Protein AF-A0A8T3XBT3-F1 (afdb_monomer)

Solvent-accessible surface area (backbone atoms only — not comparable to full-atom values): 21793 Å² total; per-residue (Å²): 131,64,68,69,57,56,53,52,54,54,73,73,45,73,65,97,62,32,59,63,57,44,46,47,37,35,30,72,72,62,61,76,39,49,68,63,56,52,51,59,48,23,76,77,34,76,78,43,46,78,41,45,70,58,52,51,51,48,47,57,50,47,65,54,54,70,72,50,64,90,92,35,74,66,41,66,80,66,38,62,69,60,48,48,52,52,49,56,49,51,41,57,50,35,51,54,50,35,53,54,28,54,78,69,77,44,53,72,69,50,48,51,52,36,52,51,47,51,50,52,52,54,55,46,53,67,58,53,80,75,67,85,83,85,91,71,75,72,75,70,61,78,79,71,78,92,84,88,63,65,68,62,52,52,52,51,49,46,67,77,39,42,69,59,30,52,58,42,51,78,71,57,82,75,82,58,92,85,61,63,65,60,67,69,58,47,52,46,54,53,52,30,51,51,27,47,34,73,54,40,16,63,62,21,45,41,47,48,47,52,41,53,37,51,51,46,42,48,53,43,23,76,74,68,76,44,58,55,48,74,74,70,72,35,98,76,72,45,59,68,55,44,48,52,51,32,48,80,68,64,76,37,54,72,71,55,46,51,52,52,49,45,43,46,64,73,41,28,50,36,57,71,68,64,36,55,62,76,73,42,68,90,47,68,45,77,43,73,89,78,90,78,59,93,91,62,59,68,66,60,52,52,52,52,51,52,51,28,44,74,73,61,79,40,72,76,44,78,38,54,41,83,82,39,58,75,56,34,54,49,46,39,56,74,49,49,25,59,65,44,33,59,62,50,47,52,54,52,47,54,51,48,55,53,48,35,61,74,74,46,47,63,69,79,56,61,56,52,58,60,56,69,72,70,123

Nearest PDB structures (foldseek):
  2hsb-assembly1_A  TM=6.266E-01  e=1.562E+00  Archaeoglobus fulgidus

Sequence (375 aa):
MDKGIQLALMKATVSELTSMRLGYFLTDVSKIMTSKELLDFGETHEVIKTYQEELKITQEMFELLIKIPDDVQKLIETDAEIQFKLLEIQIKRSELLLKRAKEKGFGTEIEQSYQNDINKLQEFRSTFYSKINITKEFEELKNIHDFPSSLEAISQYFEKNKEEFARRFQKLPNLPSDIHLELRISSLYGQIKALCWLGLGSSAIVLMGVLLEATLKEIIFFKEGKEFIDLVREENADFGQAIKYCREKDYITEKEGVMLGQFRDDIRNKYQHHNVNAIAKNYAIGGVKIDMKEGESPIKKMEEALAGLKSGEIKYEMYDQSELRSFADVLKVEVIDKRRAIPLFLQVHEFLIKKAKQFFASPSKQQEDSASGSI

Structure (mmCIF, N/CA/C/O backbone):
data_AF-A0A8T3XBT3-F1
#
_entry.id   AF-A0A8T3XBT3-F1
#
loop_
_atom_site.group_PDB
_atom_site.id
_atom_site.type_symbol
_atom_site.label_atom_id
_atom_site.label_alt_id
_atom_site.label_comp_id
_atom_site.label_asym_id
_atom_site.label_entity_id
_atom_site.label_seq_id
_atom_site.pdbx_PDB_ins_code
_atom_site.Cartn_x
_atom_site.Cartn_y
_atom_site.Cartn_z
_atom_site.occupancy
_atom_site.B_iso_or_equiv
_atom_site.auth_seq_id
_atom_site.auth_comp_id
_atom_site.auth_asym_id
_atom_site.auth_atom_id
_atom_site.pdbx_PDB_model_num
ATOM 1 N N . MET A 1 1 ? -4.835 28.649 -13.278 1.00 42.28 1 MET A N 1
ATOM 2 C CA . MET A 1 1 ? -5.343 27.439 -12.596 1.00 42.28 1 MET A CA 1
ATOM 3 C C . MET A 1 1 ? -6.837 27.644 -12.385 1.00 42.28 1 MET A C 1
ATOM 5 O O . MET A 1 1 ? -7.208 28.726 -11.948 1.00 42.28 1 MET A O 1
ATOM 9 N N . ASP A 1 2 ? -7.682 26.697 -12.794 1.00 35.22 2 ASP A N 1
ATOM 10 C CA . ASP A 1 2 ? -9.142 26.826 -12.679 1.00 35.22 2 ASP A CA 1
ATOM 11 C C . ASP A 1 2 ? -9.553 26.825 -11.195 1.00 35.22 2 ASP A C 1
ATOM 13 O O . ASP A 1 2 ? -9.214 25.899 -10.449 1.00 35.22 2 ASP A O 1
ATOM 17 N N . LYS A 1 3 ? -10.260 27.876 -10.761 1.00 30.48 3 LYS A N 1
ATOM 18 C CA . LYS A 1 3 ? -10.723 28.057 -9.375 1.00 30.48 3 LYS A CA 1
ATOM 19 C C . LYS A 1 3 ? -11.609 26.894 -8.908 1.00 30.48 3 LYS A C 1
ATOM 21 O O . LYS A 1 3 ? -11.644 26.607 -7.714 1.00 30.48 3 LYS A O 1
ATOM 26 N N . GLY A 1 4 ? -12.259 26.174 -9.827 1.00 28.70 4 GLY A N 1
ATOM 27 C CA . GLY A 1 4 ? -13.035 24.972 -9.508 1.00 28.70 4 GLY A CA 1
ATOM 28 C C . GLY A 1 4 ? -12.182 23.796 -9.013 1.00 28.70 4 GLY A C 1
ATOM 29 O O . GLY A 1 4 ? -12.601 23.065 -8.117 1.00 28.70 4 GLY A O 1
ATOM 30 N N . ILE A 1 5 ? -10.957 23.649 -9.527 1.00 30.25 5 ILE A N 1
ATOM 31 C CA . ILE A 1 5 ? -10.028 22.570 -9.147 1.00 30.25 5 ILE A CA 1
ATOM 32 C C . ILE A 1 5 ? -9.401 22.854 -7.777 1.00 30.25 5 ILE A C 1
ATOM 34 O O . ILE A 1 5 ? -9.278 21.943 -6.959 1.00 30.25 5 ILE A O 1
ATOM 38 N N . GLN A 1 6 ? -9.083 24.120 -7.486 1.00 32.81 6 GLN A N 1
ATOM 39 C CA . GLN A 1 6 ? -8.630 24.550 -6.157 1.00 32.81 6 GLN A CA 1
ATOM 40 C C . GLN A 1 6 ? -9.713 24.321 -5.093 1.00 32.81 6 GLN A C 1
ATOM 42 O O . GLN A 1 6 ? -9.431 23.784 -4.025 1.00 32.81 6 GLN A O 1
ATOM 47 N N . LEU A 1 7 ? -10.972 24.631 -5.413 1.00 32.44 7 LEU A N 1
ATOM 48 C CA . LEU A 1 7 ? -12.103 24.442 -4.504 1.00 32.44 7 LEU A CA 1
ATOM 49 C C . LEU A 1 7 ? -12.420 22.955 -4.247 1.00 32.44 7 LEU A C 1
ATOM 51 O O . LEU A 1 7 ? -12.787 22.586 -3.131 1.00 32.44 7 LEU A O 1
ATOM 55 N N . ALA A 1 8 ? -12.252 22.091 -5.254 1.00 31.47 8 ALA A N 1
ATOM 56 C CA . ALA A 1 8 ? -12.422 20.642 -5.119 1.00 31.47 8 ALA A CA 1
ATOM 57 C C . ALA A 1 8 ? -11.284 19.988 -4.312 1.00 31.47 8 ALA A C 1
ATOM 59 O O . ALA A 1 8 ? -11.547 19.116 -3.483 1.00 31.47 8 ALA A O 1
ATOM 60 N N . LEU A 1 9 ? -10.041 20.454 -4.495 1.00 31.75 9 LEU A N 1
ATOM 61 C CA . LEU A 1 9 ? -8.890 20.069 -3.672 1.00 31.75 9 LEU A CA 1
ATOM 62 C C . LEU A 1 9 ? -9.081 20.498 -2.217 1.00 31.75 9 LEU A C 1
ATOM 64 O O . LEU A 1 9 ? -8.806 19.719 -1.318 1.00 31.75 9 LEU A O 1
ATOM 68 N N . MET A 1 10 ? -9.619 21.686 -1.954 1.00 33.91 10 MET A N 1
ATOM 69 C CA . MET A 1 10 ? -9.836 22.160 -0.585 1.00 33.91 10 MET A CA 1
ATOM 70 C C . MET A 1 10 ? -10.979 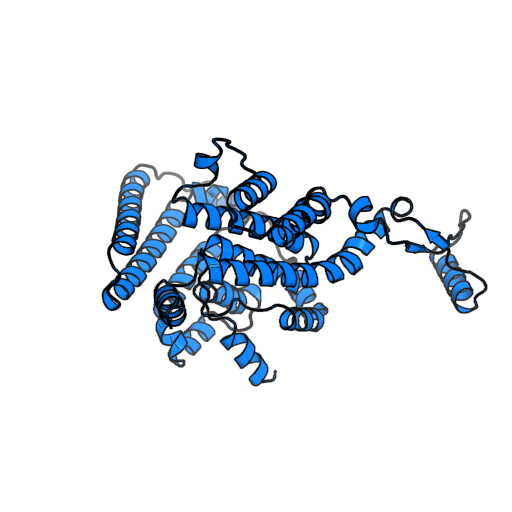21.430 0.132 1.00 33.91 10 MET A C 1
ATOM 72 O O . MET A 1 10 ? -10.821 21.040 1.284 1.00 33.91 10 MET A O 1
ATOM 76 N N . LYS A 1 11 ? -12.107 21.166 -0.545 1.00 30.02 11 LYS A N 1
ATOM 77 C CA . LYS A 1 11 ? -13.248 20.443 0.054 1.00 30.02 11 LYS A CA 1
ATOM 78 C C . LYS A 1 11 ? -12.930 18.985 0.400 1.00 30.02 11 LYS A C 1
ATOM 80 O O . LYS A 1 11 ? -13.495 18.445 1.343 1.00 30.02 11 LYS A O 1
ATOM 85 N N . ALA A 1 12 ? -12.019 18.357 -0.340 1.00 32.41 12 ALA A N 1
ATOM 86 C CA . ALA A 1 12 ? -11.599 16.974 -0.127 1.00 32.41 12 ALA A CA 1
ATOM 87 C C . ALA A 1 12 ? -10.594 16.783 1.030 1.00 32.41 12 ALA A C 1
ATOM 89 O O . ALA A 1 12 ? -10.328 15.644 1.409 1.00 32.41 12 ALA A O 1
ATOM 90 N N . THR A 1 13 ? -10.033 17.866 1.581 1.00 33.91 13 THR A N 1
ATOM 91 C CA . THR A 1 13 ? -8.771 17.818 2.346 1.00 33.91 13 THR A CA 1
ATOM 92 C C . THR A 1 13 ? -8.911 18.303 3.800 1.00 33.91 13 THR A C 1
ATOM 94 O O . THR A 1 13 ? -7.916 18.513 4.478 1.00 33.91 13 THR A O 1
ATOM 97 N N . VAL A 1 14 ? -10.133 18.460 4.327 1.00 30.53 14 VAL A N 1
ATOM 98 C CA . VAL A 1 14 ? -10.389 19.033 5.675 1.00 30.53 14 VAL A CA 1
ATOM 99 C C . VAL A 1 14 ? -11.030 18.016 6.638 1.00 30.53 14 VAL A C 1
ATOM 101 O O . VAL A 1 14 ? -11.953 18.328 7.375 1.00 30.53 14 VAL A O 1
ATOM 104 N N . SER A 1 15 ? -10.538 16.772 6.674 1.00 34.31 15 SER A N 1
ATOM 105 C CA . SER A 1 15 ? -10.896 15.816 7.742 1.00 34.31 15 SER A CA 1
ATOM 106 C C . SER A 1 15 ? -9.732 15.649 8.736 1.00 34.31 15 SER A C 1
ATOM 108 O O . SER A 1 15 ? -8.667 15.133 8.390 1.00 34.31 15 SER A O 1
ATOM 110 N N . GLU A 1 16 ? -9.940 16.234 9.920 1.00 36.66 16 GLU A N 1
ATOM 111 C CA . GLU A 1 16 ?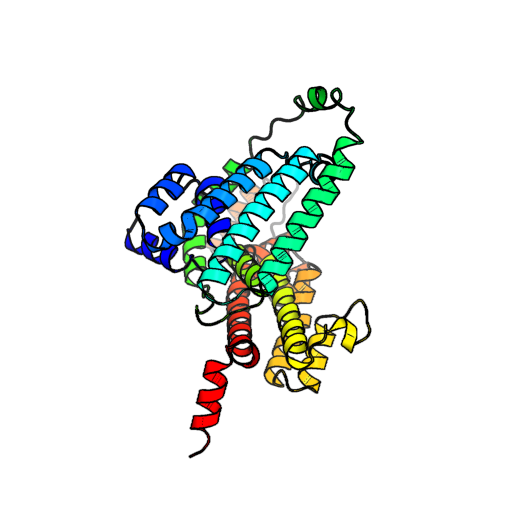 -9.341 16.160 11.279 1.00 36.66 16 GLU A CA 1
ATOM 112 C C . GLU A 1 16 ? -7.849 15.862 11.565 1.00 36.66 16 GLU A C 1
ATOM 114 O O . GLU A 1 16 ? -7.377 16.210 12.640 1.00 36.66 16 GLU A O 1
ATOM 119 N N . LEU A 1 17 ? -7.042 15.355 10.635 1.00 38.16 17 LEU A N 1
ATOM 120 C CA . LEU A 1 17 ? -5.560 15.389 10.719 1.00 38.16 17 LEU A CA 1
ATOM 121 C C . LEU A 1 17 ? -4.900 15.895 9.441 1.00 38.16 17 LEU A C 1
ATOM 123 O O . LEU A 1 17 ? -3.677 16.029 9.338 1.00 38.16 17 LEU A O 1
ATOM 127 N N . THR A 1 18 ? -5.735 16.192 8.454 1.00 41.19 18 THR A N 1
ATOM 128 C CA . THR A 1 18 ? -5.297 16.628 7.142 1.00 41.19 18 THR A CA 1
ATOM 129 C C . THR A 1 18 ? -4.858 18.094 7.173 1.00 41.19 18 THR A C 1
ATOM 131 O O . THR A 1 18 ? -3.967 18.449 6.421 1.00 41.19 18 THR A O 1
ATOM 134 N N . SER A 1 19 ? -5.335 18.922 8.107 1.00 41.69 19 SER A N 1
ATOM 135 C CA . SER A 1 19 ? -4.899 20.319 8.285 1.00 41.69 19 SER A CA 1
ATOM 136 C C . SER A 1 19 ? -3.415 20.459 8.660 1.00 41.69 19 SER A C 1
ATOM 138 O O . SER A 1 19 ? -2.744 21.330 8.113 1.00 41.69 19 SER A O 1
ATOM 140 N N . MET A 1 20 ? -2.865 19.574 9.505 1.00 44.91 20 MET A N 1
ATOM 141 C CA . MET A 1 20 ? -1.446 19.613 9.909 1.00 44.91 20 MET A CA 1
ATOM 142 C C . MET A 1 20 ? -0.498 19.201 8.774 1.00 44.91 20 MET A C 1
ATOM 144 O O . MET A 1 20 ? 0.502 19.866 8.513 1.00 44.91 20 MET A O 1
ATOM 148 N N . ARG A 1 21 ? -0.828 18.112 8.063 1.00 45.56 21 ARG A N 1
ATOM 149 C CA . ARG A 1 21 ? -0.029 17.618 6.927 1.00 45.56 21 ARG A CA 1
ATOM 150 C C . ARG A 1 21 ? -0.235 18.449 5.664 1.00 45.56 21 ARG A C 1
ATOM 152 O O . ARG A 1 21 ? 0.699 18.571 4.884 1.00 45.56 21 ARG A O 1
ATOM 159 N N . LEU A 1 22 ? -1.424 19.020 5.464 1.00 46.00 22 LEU A N 1
ATOM 160 C CA . LEU A 1 22 ? -1.721 19.915 4.349 1.00 46.00 22 LEU A CA 1
ATOM 161 C C . LEU A 1 22 ? -1.124 21.298 4.574 1.00 46.00 22 LEU A C 1
ATOM 163 O O . LEU A 1 22 ? -0.626 21.854 3.614 1.00 46.00 22 LEU A O 1
ATOM 167 N N . GLY A 1 23 ? -1.131 21.835 5.798 1.00 49.06 23 GLY A N 1
ATOM 168 C CA . GLY A 1 23 ? -0.415 23.070 6.120 1.00 49.06 23 GLY A CA 1
ATOM 169 C C . GLY A 1 23 ? 1.056 22.931 5.745 1.00 49.06 23 GLY A C 1
ATOM 170 O O . GLY A 1 23 ? 1.506 23.605 4.831 1.00 49.06 23 GLY A O 1
ATOM 171 N N . TYR A 1 24 ? 1.735 21.926 6.306 1.00 45.38 24 TYR A N 1
ATOM 172 C CA . TYR A 1 24 ? 3.115 21.580 5.949 1.00 45.38 24 TYR A CA 1
ATOM 173 C C . TYR A 1 24 ? 3.309 21.313 4.447 1.00 45.38 24 TYR A C 1
ATOM 175 O O . TYR A 1 24 ? 4.279 21.764 3.840 1.00 45.38 24 TYR A O 1
ATOM 183 N N . PHE A 1 25 ? 2.370 20.609 3.804 1.00 43.38 25 PHE A N 1
ATOM 184 C CA . PHE A 1 25 ? 2.454 20.353 2.371 1.00 43.38 25 PHE A CA 1
ATOM 185 C C . PHE A 1 25 ? 2.307 21.635 1.546 1.00 43.38 25 PHE A C 1
ATOM 187 O O . PHE A 1 25 ? 3.095 21.844 0.634 1.00 43.38 25 PHE A O 1
ATOM 194 N N . LEU A 1 26 ? 1.331 22.494 1.843 1.00 41.97 26 LEU A N 1
ATOM 195 C CA . LEU A 1 26 ? 1.035 23.731 1.114 1.00 41.97 26 LEU A CA 1
ATOM 196 C C . LEU A 1 26 ? 2.087 24.814 1.361 1.00 41.97 26 LEU A C 1
ATOM 198 O O . LEU A 1 26 ? 2.387 25.556 0.426 1.00 41.97 26 LEU A O 1
ATOM 202 N N . THR A 1 27 ? 2.658 24.871 2.567 1.00 49.53 27 THR A N 1
ATOM 203 C CA . THR A 1 27 ? 3.629 25.892 2.970 1.00 49.53 27 THR A CA 1
ATOM 204 C C . THR A 1 27 ? 5.062 25.494 2.690 1.00 49.53 27 THR A C 1
ATOM 206 O O . THR A 1 27 ? 5.755 26.198 1.954 1.00 49.53 27 THR A O 1
ATOM 209 N N . ASP A 1 28 ? 5.480 24.329 3.174 1.00 48.16 28 ASP A N 1
ATOM 210 C CA . ASP A 1 28 ? 6.900 23.991 3.241 1.00 48.16 28 ASP A CA 1
ATOM 211 C C . ASP A 1 28 ? 7.323 22.994 2.155 1.00 48.16 28 ASP A C 1
ATOM 213 O O . ASP A 1 28 ? 8.405 23.132 1.585 1.00 48.16 28 ASP A O 1
ATOM 217 N N . VAL A 1 29 ? 6.466 22.030 1.790 1.00 39.03 29 VAL A N 1
ATOM 218 C CA . VAL A 1 29 ? 6.810 21.002 0.780 1.00 39.03 29 VAL A CA 1
ATOM 219 C C . VAL A 1 29 ? 6.525 21.458 -0.652 1.00 39.03 29 VAL A C 1
ATOM 221 O O . VAL A 1 29 ? 7.311 21.184 -1.554 1.00 39.03 29 VAL A O 1
ATOM 224 N N . SER A 1 30 ? 5.400 22.135 -0.890 1.00 38.47 30 SER A N 1
ATOM 225 C CA . SER A 1 30 ? 4.951 22.523 -2.237 1.00 38.47 30 SER A CA 1
ATOM 226 C C . SER A 1 30 ? 5.051 24.022 -2.523 1.00 38.47 30 SER A C 1
ATOM 228 O O . SER A 1 30 ? 4.903 24.413 -3.680 1.00 38.47 30 SER A O 1
ATOM 230 N N . LYS A 1 31 ? 5.306 24.855 -1.497 1.00 48.56 31 LYS A N 1
ATOM 231 C CA . LYS A 1 31 ? 5.364 26.330 -1.580 1.00 48.56 31 LYS A CA 1
ATOM 232 C C . LYS A 1 31 ? 4.175 26.957 -2.330 1.00 48.56 31 LYS A C 1
ATOM 234 O O . LYS A 1 31 ? 4.318 27.989 -2.980 1.00 48.56 31 LYS A O 1
ATOM 239 N N . ILE A 1 32 ? 3.004 26.321 -2.273 1.00 44.09 32 ILE A N 1
ATOM 240 C CA . ILE A 1 32 ? 1.774 26.789 -2.926 1.00 44.09 32 ILE A CA 1
ATOM 241 C C . ILE A 1 32 ? 1.235 28.046 -2.230 1.00 44.09 32 ILE A C 1
ATOM 243 O O . ILE A 1 32 ? 0.627 28.890 -2.887 1.00 44.09 32 ILE A O 1
ATOM 247 N N . MET A 1 33 ? 1.453 28.171 -0.921 1.00 49.75 33 MET A N 1
ATOM 248 C CA . MET A 1 33 ? 1.116 29.358 -0.134 1.00 49.75 33 MET A CA 1
ATOM 249 C C . MET A 1 33 ? 2.038 29.420 1.081 1.00 49.75 33 MET A C 1
ATOM 251 O O . MET A 1 33 ? 2.325 28.391 1.660 1.00 49.75 33 MET A O 1
ATOM 255 N N . THR A 1 34 ? 2.500 30.583 1.508 1.00 61.56 34 THR A N 1
ATOM 256 C CA . THR A 1 34 ? 3.311 30.730 2.726 1.00 61.56 34 THR A CA 1
ATOM 257 C C . THR A 1 34 ? 2.491 30.463 3.992 1.00 61.56 34 THR A C 1
ATOM 259 O O . THR A 1 34 ? 1.270 30.612 3.999 1.00 61.56 34 THR A O 1
ATOM 262 N N . SER A 1 35 ? 3.150 30.130 5.108 1.00 54.84 35 SER A N 1
ATOM 263 C CA . SER A 1 35 ? 2.475 29.950 6.409 1.00 54.84 35 SER A CA 1
ATOM 264 C C . SER A 1 35 ? 1.684 31.190 6.827 1.00 54.84 35 SER A C 1
ATOM 266 O O . SER A 1 35 ? 0.595 31.080 7.384 1.00 54.84 35 SER A O 1
ATOM 268 N N . LYS A 1 36 ? 2.187 32.376 6.468 1.00 62.88 36 LYS A N 1
ATOM 269 C CA . LYS A 1 36 ? 1.484 33.644 6.658 1.00 62.88 36 LYS A CA 1
ATOM 270 C C . LYS A 1 36 ? 0.228 33.738 5.787 1.00 62.88 36 LYS A C 1
ATOM 272 O O . LYS A 1 36 ? -0.836 34.034 6.308 1.00 62.88 36 LYS A O 1
ATOM 277 N N . GLU A 1 37 ? 0.316 33.412 4.498 1.00 60.47 37 GLU A N 1
ATOM 278 C CA . GLU A 1 37 ? -0.849 33.403 3.600 1.00 60.47 37 GLU A CA 1
ATOM 279 C C . GLU A 1 37 ? -1.907 32.374 4.021 1.00 60.47 37 GLU A C 1
ATOM 281 O O . GLU A 1 37 ? -3.097 32.629 3.853 1.00 60.47 37 GLU A O 1
ATOM 286 N N . LEU A 1 38 ? -1.508 31.231 4.590 1.00 61.03 38 LEU A N 1
ATOM 287 C CA . LEU A 1 38 ? -2.435 30.229 5.128 1.00 61.03 38 LEU A CA 1
ATOM 288 C C . LEU A 1 38 ? -3.181 30.745 6.366 1.00 61.03 38 LEU A C 1
ATOM 290 O O . LEU A 1 38 ? -4.389 30.531 6.490 1.00 61.03 38 LEU A O 1
ATOM 294 N N . LEU A 1 39 ? -2.477 31.436 7.267 1.00 58.91 39 LEU A N 1
ATOM 295 C CA . LEU A 1 39 ? -3.074 32.074 8.441 1.00 58.91 39 LEU A CA 1
ATOM 296 C C . LEU A 1 39 ? -4.006 33.230 8.051 1.00 58.91 39 LEU A C 1
ATOM 298 O O . LEU A 1 39 ? -5.154 33.248 8.499 1.00 58.91 39 LEU A O 1
ATOM 302 N N . ASP A 1 40 ? -3.553 34.121 7.165 1.00 66.88 40 ASP A N 1
ATOM 303 C CA . ASP A 1 40 ? -4.327 35.255 6.641 1.00 66.88 40 ASP A CA 1
ATOM 304 C C . ASP A 1 40 ? -5.587 34.755 5.900 1.00 66.88 40 ASP A C 1
ATOM 306 O O . ASP A 1 40 ? -6.686 35.298 6.037 1.00 66.88 40 ASP A O 1
ATOM 310 N N . PHE A 1 41 ? -5.472 33.648 5.157 1.00 61.12 41 PHE A N 1
ATOM 311 C CA . PHE A 1 41 ? -6.614 32.983 4.528 1.00 61.12 41 PHE A CA 1
ATOM 312 C C . PHE A 1 41 ? -7.594 32.416 5.566 1.00 61.12 41 PHE A C 1
ATOM 314 O O . PHE A 1 41 ? -8.812 32.557 5.420 1.00 61.12 41 PHE A O 1
ATOM 321 N N . GLY A 1 42 ? -7.079 31.829 6.649 1.00 58.56 42 GLY A N 1
ATOM 322 C CA . GLY A 1 42 ? -7.881 31.325 7.762 1.00 58.56 42 GLY A CA 1
ATOM 323 C C . GLY A 1 42 ? -8.688 32.395 8.502 1.00 58.56 42 GLY A C 1
ATOM 324 O O . GLY A 1 42 ? -9.763 32.083 9.012 1.00 58.56 42 GLY A O 1
ATOM 325 N N . GLU A 1 43 ? -8.234 33.653 8.509 1.00 59.81 43 GLU A N 1
ATOM 326 C CA . GLU A 1 43 ? -8.965 34.784 9.114 1.00 59.81 43 GLU A CA 1
ATOM 327 C C . GLU A 1 43 ? -10.246 35.146 8.356 1.00 59.81 43 GLU A C 1
ATOM 329 O O . GLU A 1 43 ? -11.215 35.629 8.952 1.00 59.81 43 GLU A O 1
ATOM 334 N N . THR A 1 44 ? -10.276 34.872 7.051 1.00 58.28 44 THR A N 1
ATOM 335 C CA . THR A 1 44 ? -11.374 35.267 6.156 1.00 58.28 44 THR A CA 1
ATOM 336 C C . THR A 1 44 ? -12.379 34.148 5.871 1.00 58.28 44 THR A C 1
ATOM 338 O O . THR A 1 44 ? -13.467 34.424 5.366 1.00 58.28 44 THR A O 1
ATOM 341 N N . HIS A 1 45 ? -12.065 32.893 6.217 1.00 56.97 45 HIS A N 1
ATOM 342 C CA . HIS A 1 45 ? -12.875 31.726 5.856 1.00 56.97 45 HIS A CA 1
ATOM 343 C C . HIS A 1 45 ? -13.497 31.040 7.083 1.00 56.97 45 HIS A C 1
ATOM 345 O O . HIS A 1 45 ? -12.784 30.436 7.880 1.00 56.97 45 HIS A O 1
ATOM 351 N N . GLU A 1 46 ? -14.833 31.036 7.201 1.00 51.62 46 GLU A N 1
ATOM 352 C CA . GLU A 1 46 ? -15.573 30.579 8.401 1.00 51.62 46 GLU A CA 1
ATOM 353 C C . GLU A 1 46 ? -15.160 29.198 8.926 1.00 51.62 46 GLU A C 1
ATOM 355 O O . GLU A 1 46 ? -14.948 29.041 10.124 1.00 51.62 46 GLU A O 1
ATOM 360 N N . VAL A 1 47 ? -14.987 28.213 8.039 1.00 45.53 47 VAL A N 1
ATOM 361 C CA . VAL A 1 47 ? -14.586 26.852 8.437 1.00 45.53 47 VAL A CA 1
ATOM 362 C C . VAL A 1 47 ? -13.158 26.810 8.986 1.00 45.53 47 VAL A C 1
ATOM 364 O O . VAL A 1 47 ? -12.901 26.101 9.947 1.00 45.53 47 VAL A O 1
ATOM 367 N N . ILE A 1 48 ? -12.221 27.567 8.406 1.00 48.72 48 ILE A N 1
ATOM 368 C CA . ILE A 1 48 ? -10.807 27.562 8.826 1.00 48.72 48 ILE A CA 1
ATOM 369 C C . ILE A 1 48 ? -10.614 28.441 10.061 1.00 48.72 48 ILE A C 1
ATOM 371 O O . ILE A 1 48 ? -9.793 28.123 10.918 1.00 48.72 48 ILE A O 1
ATOM 375 N N . LYS A 1 49 ? -11.440 29.481 10.209 1.00 56.97 49 LYS A N 1
ATOM 376 C CA . LYS A 1 49 ? -11.527 30.316 11.406 1.00 56.97 49 LYS A CA 1
ATOM 377 C C . LYS A 1 49 ? -11.758 29.479 12.665 1.00 56.97 49 LYS A C 1
ATOM 379 O O . LYS A 1 49 ? -11.152 29.737 13.700 1.00 56.97 49 LYS A O 1
ATOM 384 N N . THR A 1 50 ? -12.551 28.409 12.556 1.00 49.12 50 THR A N 1
ATOM 385 C CA . THR A 1 50 ? -12.768 27.441 13.643 1.00 49.12 50 THR A CA 1
ATOM 386 C C . THR A 1 50 ? -11.493 26.689 14.051 1.00 49.12 50 THR A C 1
ATOM 388 O O . THR A 1 50 ? -11.440 26.171 15.157 1.00 49.12 50 THR A O 1
ATOM 391 N N . TYR A 1 51 ? -10.443 26.650 13.226 1.00 54.69 51 TYR A N 1
ATOM 392 C CA . TYR A 1 51 ? -9.199 25.897 13.461 1.00 54.69 51 TYR A CA 1
ATOM 393 C C . TYR A 1 51 ? -7.943 26.776 13.581 1.00 54.69 51 TYR A C 1
ATOM 395 O O . TYR A 1 51 ? -6.834 26.251 13.625 1.00 54.69 51 TYR A O 1
ATOM 403 N N . GLN A 1 52 ? -8.078 28.102 13.662 1.00 63.69 52 GLN A N 1
ATOM 404 C CA . GLN A 1 52 ? -6.924 29.014 13.687 1.00 63.69 52 GLN A CA 1
ATOM 405 C C . GLN A 1 52 ? -5.957 28.770 14.844 1.00 63.69 52 GLN A C 1
ATOM 407 O O . GLN A 1 52 ? -4.745 28.786 14.646 1.00 63.69 52 GLN A O 1
ATOM 412 N N . GLU A 1 53 ? -6.478 28.522 16.043 1.00 62.41 53 GLU A N 1
ATOM 413 C CA . GLU A 1 53 ? -5.636 28.244 17.209 1.00 62.41 53 GLU A CA 1
ATOM 414 C C . GLU A 1 53 ? -4.860 26.927 17.033 1.00 62.41 53 GLU A C 1
ATOM 416 O O . GLU A 1 53 ? -3.677 26.868 17.358 1.00 62.41 53 GLU A O 1
ATOM 421 N N . GLU A 1 54 ? -5.464 25.904 16.416 1.00 58.69 54 GLU A N 1
ATOM 422 C CA . GLU A 1 54 ? -4.770 24.650 16.082 1.00 58.69 54 GLU A CA 1
ATOM 423 C C . GLU A 1 54 ? -3.712 24.848 14.997 1.00 58.69 54 GLU A C 1
ATOM 425 O O . GLU A 1 54 ? -2.621 24.288 15.103 1.00 58.69 54 GLU A O 1
ATOM 430 N N . LEU A 1 55 ? -4.002 25.655 13.973 1.00 58.00 55 LEU A N 1
ATOM 431 C CA . LEU A 1 55 ? -3.040 25.995 12.924 1.00 58.00 55 LEU A CA 1
ATOM 432 C C . LEU A 1 55 ? -1.832 26.737 13.500 1.00 58.00 55 LEU A C 1
ATOM 434 O O . LEU A 1 55 ? -0.699 26.407 13.158 1.00 58.00 55 LEU A O 1
ATOM 438 N N . LYS A 1 56 ? -2.058 27.669 14.430 1.00 66.88 56 LYS A N 1
ATOM 439 C CA . LYS A 1 56 ? -0.989 28.402 15.113 1.00 66.88 56 LYS A CA 1
ATOM 440 C C . LYS A 1 56 ? -0.126 27.485 15.984 1.00 66.88 56 LYS A C 1
ATOM 442 O O . LYS A 1 56 ? 1.094 27.521 15.879 1.00 66.88 56 LYS A O 1
ATOM 447 N N . ILE A 1 57 ? -0.750 26.617 16.784 1.00 60.31 57 ILE A N 1
ATOM 448 C CA . ILE A 1 57 ? -0.050 25.606 17.598 1.00 60.31 57 ILE A CA 1
ATOM 449 C C . ILE A 1 57 ? 0.780 24.675 16.706 1.00 60.31 57 ILE A C 1
ATOM 451 O O . ILE A 1 57 ? 1.933 24.376 17.001 1.00 60.31 57 ILE A O 1
ATOM 455 N N . THR A 1 58 ? 0.210 24.247 15.583 1.00 55.75 58 THR A N 1
ATOM 456 C CA . THR A 1 58 ? 0.876 23.383 14.604 1.00 55.75 58 THR A CA 1
ATOM 457 C C . THR A 1 58 ? 2.086 24.072 13.976 1.00 55.75 58 THR A C 1
ATOM 459 O O . THR A 1 58 ? 3.144 23.460 13.852 1.00 55.75 58 THR A O 1
ATOM 462 N N . GLN A 1 59 ? 1.956 25.348 13.611 1.00 62.38 59 GLN A N 1
ATOM 463 C CA . GLN A 1 59 ? 3.066 26.137 13.091 1.00 62.38 59 GLN A CA 1
ATOM 464 C C . GLN A 1 59 ? 4.183 26.290 14.129 1.00 62.38 59 GLN A C 1
ATOM 466 O O . GLN A 1 59 ? 5.342 26.080 13.786 1.00 62.38 59 GLN A O 1
ATOM 471 N N . GLU A 1 60 ? 3.850 26.567 15.395 1.00 63.06 60 GLU A N 1
ATOM 472 C CA . GLU A 1 60 ? 4.837 26.613 16.486 1.00 63.06 60 GLU A CA 1
ATOM 473 C C . GLU A 1 60 ? 5.601 25.276 16.610 1.00 63.06 60 GLU A C 1
ATOM 475 O O . GLU A 1 60 ? 6.820 25.284 16.789 1.00 63.06 60 GLU A O 1
ATOM 480 N N . MET A 1 61 ? 4.925 24.125 16.448 1.00 53.00 61 MET A N 1
ATOM 481 C CA . MET A 1 61 ? 5.591 22.811 16.418 1.00 53.00 61 MET A CA 1
ATOM 482 C C . MET A 1 61 ? 6.525 22.664 15.218 1.00 53.00 61 MET A C 1
ATOM 484 O O . MET A 1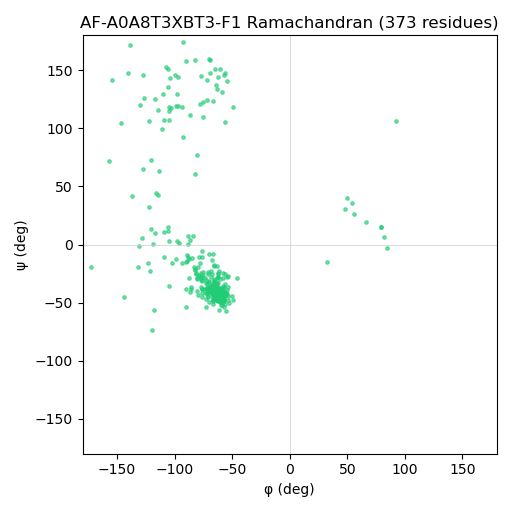 61 ? 7.654 22.208 15.378 1.00 53.00 61 MET A O 1
ATOM 488 N N . PHE A 1 62 ? 6.076 23.031 14.017 1.00 53.16 62 PHE A N 1
ATOM 489 C CA . PHE A 1 62 ? 6.883 22.884 12.806 1.00 53.16 62 PHE A CA 1
ATOM 490 C C . PHE A 1 62 ? 8.102 23.801 12.806 1.00 53.16 62 PHE A C 1
ATOM 492 O O . PHE A 1 62 ? 9.200 23.340 12.514 1.00 53.16 62 PHE A O 1
ATOM 499 N N . GLU A 1 63 ? 7.953 25.065 13.202 1.00 59.22 63 GLU A N 1
ATOM 500 C CA . GLU A 1 63 ? 9.076 26.000 13.320 1.00 59.22 63 GLU A CA 1
ATOM 501 C C . GLU A 1 63 ? 10.126 25.527 14.331 1.00 59.22 63 GLU A C 1
ATOM 503 O O . GLU A 1 63 ? 11.308 25.847 14.191 1.00 59.22 63 GLU A O 1
ATOM 508 N N . LEU A 1 64 ? 9.706 24.777 15.353 1.00 54.34 64 LEU A N 1
ATOM 509 C CA . LEU A 1 64 ? 10.610 24.153 16.308 1.00 54.34 64 LEU A CA 1
ATOM 510 C C . LEU A 1 64 ? 11.301 22.921 15.711 1.00 54.34 64 LEU A C 1
ATOM 512 O O . LEU A 1 64 ? 12.513 22.799 15.843 1.00 54.34 64 LEU A O 1
ATOM 516 N N . LEU A 1 65 ? 10.555 22.049 15.026 1.00 48.62 65 LEU A N 1
ATOM 517 C CA . LEU A 1 65 ? 11.077 20.824 14.410 1.00 48.62 65 LEU A CA 1
ATOM 518 C C . LEU A 1 65 ? 12.022 21.102 13.230 1.00 48.62 65 LEU A C 1
ATOM 520 O O . LEU A 1 65 ? 13.006 20.396 13.072 1.00 48.62 65 LEU A O 1
ATOM 524 N N . ILE A 1 66 ? 11.777 22.153 12.440 1.00 50.91 66 ILE A N 1
ATOM 525 C CA . ILE A 1 66 ? 12.634 22.566 11.309 1.00 50.91 66 ILE A CA 1
ATOM 526 C C . ILE A 1 66 ? 14.000 23.081 11.786 1.00 50.91 66 ILE A C 1
ATOM 528 O O . ILE A 1 66 ? 14.984 23.025 11.053 1.00 50.91 66 ILE A O 1
ATOM 532 N N . LYS A 1 67 ? 14.086 23.587 13.021 1.00 53.09 67 LYS A N 1
ATOM 533 C CA . LYS A 1 67 ? 15.359 24.018 13.620 1.00 53.09 67 LYS A CA 1
ATOM 534 C C . LYS A 1 67 ? 16.222 22.838 14.082 1.00 53.09 67 LYS A C 1
ATOM 536 O O . LYS A 1 67 ? 17.350 23.071 14.510 1.00 53.09 67 LYS A O 1
ATOM 541 N N . ILE A 1 68 ? 15.707 21.610 14.005 1.00 46.34 68 ILE A N 1
ATOM 542 C CA . ILE A 1 68 ? 16.408 20.374 14.355 1.00 46.34 68 ILE A CA 1
ATOM 543 C C . ILE A 1 68 ? 17.049 19.814 13.075 1.00 46.34 68 ILE A C 1
ATOM 545 O O . ILE A 1 68 ? 16.314 19.509 12.138 1.00 46.34 68 ILE A O 1
ATOM 549 N N . PRO A 1 69 ? 18.385 19.682 12.995 1.00 47.62 69 PRO A N 1
ATOM 550 C CA . PRO A 1 69 ? 19.048 19.071 11.839 1.00 47.62 69 PRO A CA 1
ATOM 551 C C . PRO A 1 69 ? 18.619 17.604 11.609 1.00 47.62 69 PRO A C 1
ATOM 553 O O . PRO A 1 69 ? 18.272 16.893 12.553 1.00 47.62 69 PRO A O 1
ATOM 556 N N . ASP A 1 70 ? 18.648 17.127 10.361 1.00 45.81 70 ASP A N 1
ATOM 557 C CA . ASP A 1 70 ? 18.125 15.800 9.973 1.00 45.81 70 ASP A CA 1
ATOM 558 C C . ASP A 1 70 ? 18.947 14.610 10.521 1.00 45.81 70 ASP A C 1
ATOM 560 O O . ASP A 1 70 ? 18.438 13.500 10.684 1.00 45.81 70 ASP A O 1
ATOM 564 N N . ASP A 1 71 ? 20.218 14.824 10.852 1.00 44.50 71 ASP A N 1
ATOM 565 C CA . ASP A 1 71 ? 21.177 13.843 11.377 1.00 44.50 71 ASP A CA 1
ATOM 566 C C . ASP A 1 71 ? 21.079 13.638 12.903 1.00 44.50 71 ASP A C 1
ATOM 568 O O . ASP A 1 71 ? 21.861 12.911 13.524 1.00 44.50 71 ASP A O 1
ATOM 572 N N . VAL A 1 72 ? 20.060 14.237 13.520 1.00 42.84 72 VAL A N 1
ATOM 573 C CA . VAL A 1 72 ? 20.010 14.512 14.953 1.00 42.84 72 VAL A CA 1
ATOM 574 C C . VAL A 1 72 ? 18.786 13.866 15.639 1.00 42.84 72 VAL A C 1
ATOM 576 O O . VAL A 1 72 ? 18.303 14.304 16.683 1.00 42.84 72 VAL A O 1
ATOM 579 N N . GLN A 1 73 ? 18.337 12.701 15.157 1.00 41.22 73 GLN A N 1
ATOM 580 C CA . GLN A 1 73 ? 17.425 11.843 15.942 1.00 41.22 73 GLN A CA 1
ATOM 581 C C . GLN A 1 73 ? 17.985 11.528 17.346 1.00 41.22 73 GLN A C 1
ATOM 583 O O . GLN A 1 73 ? 17.216 11.379 18.290 1.00 41.22 73 GLN A O 1
ATOM 588 N N . LYS A 1 74 ? 19.319 11.543 17.510 1.00 41.19 74 LYS A N 1
ATOM 589 C CA . LYS A 1 74 ? 19.992 11.454 18.815 1.00 41.19 74 LYS A CA 1
ATOM 590 C C . LYS A 1 74 ? 19.954 12.739 19.671 1.00 41.19 74 LYS A C 1
ATOM 592 O O . LYS A 1 74 ? 20.003 12.584 20.891 1.00 41.19 74 LYS A O 1
ATOM 597 N N . LEU A 1 75 ? 19.840 13.972 19.129 1.00 42.00 75 LEU A N 1
ATOM 598 C CA . LEU A 1 75 ? 19.576 15.145 20.000 1.00 42.00 75 LEU A CA 1
ATOM 599 C C . LEU A 1 75 ? 18.108 15.300 20.353 1.00 42.00 75 LEU A C 1
ATOM 601 O O . LEU A 1 75 ? 17.844 15.834 21.415 1.00 42.00 75 LEU A O 1
ATOM 605 N N . ILE A 1 76 ? 17.140 14.815 19.574 1.00 44.22 76 ILE A N 1
ATOM 606 C CA . ILE A 1 76 ? 15.745 14.873 20.050 1.00 44.22 76 ILE A CA 1
ATOM 607 C C . ILE A 1 76 ? 15.605 14.126 21.383 1.00 44.22 76 ILE A C 1
ATOM 609 O O . ILE A 1 76 ? 14.788 14.520 22.202 1.00 44.22 76 ILE A O 1
ATOM 613 N N . GLU A 1 77 ? 16.439 13.112 21.637 1.00 43.69 77 GLU A N 1
ATOM 614 C CA . GLU A 1 77 ? 16.525 12.383 22.909 1.00 43.69 77 GLU A CA 1
ATOM 615 C C . GLU A 1 77 ? 17.411 13.059 23.980 1.00 43.69 77 GLU A C 1
ATOM 617 O O . GLU A 1 77 ? 17.257 12.749 25.161 1.00 43.69 77 GLU A O 1
ATOM 622 N N . THR A 1 78 ? 18.314 13.978 23.610 1.00 47.72 78 THR A N 1
ATOM 623 C CA . THR A 1 78 ? 19.342 14.543 24.519 1.00 47.72 78 THR A CA 1
ATOM 624 C C . THR A 1 78 ? 19.333 16.072 24.670 1.00 47.72 78 THR A C 1
ATOM 626 O O . THR A 1 78 ? 19.877 16.582 25.649 1.00 47.72 78 THR A O 1
ATOM 629 N N . ASP A 1 79 ? 18.666 16.809 23.782 1.00 56.88 79 ASP A N 1
ATOM 630 C CA . ASP A 1 79 ? 18.432 18.250 23.858 1.00 56.88 79 ASP A CA 1
ATOM 631 C C . ASP A 1 79 ? 17.091 18.507 24.537 1.00 56.88 79 ASP A C 1
ATOM 633 O O . ASP A 1 79 ? 16.000 18.525 23.952 1.00 56.88 79 ASP A O 1
ATOM 637 N N . ALA A 1 80 ? 17.198 18.679 25.842 1.00 55.59 80 ALA A N 1
ATOM 638 C CA . ALA A 1 80 ? 16.041 18.825 26.684 1.00 55.59 80 ALA A CA 1
ATOM 639 C C . ALA A 1 80 ? 15.377 20.215 26.587 1.00 55.59 80 ALA A C 1
ATOM 641 O O . ALA A 1 80 ? 14.230 20.343 27.007 1.00 55.59 80 ALA A O 1
ATOM 642 N N . GLU A 1 81 ? 15.989 21.226 25.953 1.00 58.00 81 GLU A N 1
ATOM 643 C CA . GLU A 1 81 ? 15.289 22.486 25.651 1.00 58.00 81 GLU A CA 1
ATOM 644 C C . GLU A 1 81 ? 14.251 22.284 24.535 1.00 58.00 81 GLU A C 1
ATOM 646 O O . GLU A 1 81 ? 13.134 22.811 24.597 1.00 58.00 81 GLU A O 1
ATOM 651 N N . ILE A 1 82 ? 14.589 21.472 23.533 1.00 59.78 82 ILE A N 1
ATOM 652 C CA . ILE A 1 82 ? 13.692 21.138 22.423 1.00 59.78 82 ILE A CA 1
ATOM 653 C C . ILE A 1 82 ? 12.564 20.219 22.897 1.00 59.78 82 ILE A C 1
ATOM 655 O O . ILE A 1 82 ? 11.397 20.484 22.596 1.00 59.78 82 ILE A O 1
ATOM 659 N N . GLN A 1 83 ? 12.877 19.190 23.693 1.00 55.88 83 GLN A N 1
ATOM 660 C CA . GLN A 1 83 ? 11.858 18.331 24.313 1.00 55.88 83 GLN A CA 1
ATOM 661 C C . GLN A 1 83 ? 10.897 19.140 25.193 1.00 55.88 83 GLN A C 1
ATOM 663 O O . GLN A 1 83 ? 9.684 18.944 25.133 1.00 55.88 83 GLN A O 1
ATOM 668 N N . PHE A 1 84 ? 11.428 20.091 25.964 1.00 60.16 84 PHE A N 1
ATOM 669 C CA . PHE A 1 84 ? 10.632 20.974 26.805 1.00 60.16 84 PHE A CA 1
ATOM 670 C C . PHE A 1 84 ? 9.665 21.837 25.990 1.00 60.16 84 PHE A C 1
ATOM 672 O O . PHE A 1 84 ? 8.471 21.871 26.282 1.00 60.16 84 PHE A O 1
ATOM 679 N N . LYS A 1 85 ? 10.152 22.481 24.924 1.00 60.06 85 LYS A N 1
ATOM 680 C CA . LYS A 1 85 ? 9.313 23.298 24.038 1.00 60.06 85 LYS A CA 1
ATOM 681 C C . LYS A 1 85 ? 8.262 22.460 23.304 1.00 60.06 85 LYS A C 1
ATOM 683 O O . LYS A 1 85 ? 7.120 22.896 23.193 1.00 60.06 85 LYS A O 1
ATOM 688 N N . LEU A 1 86 ? 8.597 21.248 22.853 1.00 59.53 86 LEU A N 1
ATOM 689 C CA . LEU A 1 86 ? 7.620 20.329 22.253 1.00 59.53 86 LEU A CA 1
ATOM 690 C C . LEU A 1 86 ? 6.514 19.953 23.245 1.00 59.53 86 LEU A C 1
ATOM 692 O O . LEU A 1 86 ? 5.342 19.934 22.871 1.00 59.53 86 LEU A O 1
ATOM 696 N N . LEU A 1 87 ? 6.871 19.709 24.506 1.00 57.50 87 LEU A N 1
ATOM 697 C CA . LEU A 1 87 ? 5.923 19.374 25.565 1.00 57.50 87 LEU A CA 1
ATOM 698 C C . LEU A 1 87 ? 5.033 20.570 25.947 1.00 57.50 87 LEU A C 1
ATOM 700 O O . LEU A 1 87 ? 3.829 20.401 26.122 1.00 57.50 87 LEU A O 1
ATOM 704 N N . GLU A 1 88 ? 5.574 21.794 25.986 1.00 63.25 88 GLU A N 1
ATOM 705 C CA . GLU A 1 88 ? 4.773 23.018 26.162 1.00 63.25 88 GLU A CA 1
ATOM 706 C C . GLU A 1 88 ? 3.759 23.208 25.025 1.00 63.25 88 GLU A C 1
ATOM 708 O O . GLU A 1 88 ? 2.612 23.592 25.266 1.00 63.25 88 GLU A O 1
ATOM 713 N N . ILE A 1 89 ? 4.146 22.903 23.782 1.00 62.47 89 ILE A N 1
ATOM 714 C CA . ILE A 1 89 ? 3.236 23.004 22.637 1.00 62.47 89 ILE A CA 1
ATOM 715 C C . ILE A 1 89 ? 2.176 21.889 22.662 1.00 62.47 89 ILE A C 1
ATOM 717 O O . ILE A 1 89 ? 1.007 22.143 22.359 1.00 62.47 89 ILE A O 1
ATOM 721 N N . GLN A 1 90 ? 2.538 20.673 23.082 1.00 57.34 90 GLN A N 1
ATOM 722 C CA . GLN A 1 90 ? 1.578 19.585 23.300 1.00 57.34 90 GLN A CA 1
ATOM 723 C C . GLN A 1 90 ? 0.548 19.939 24.378 1.00 57.34 90 GLN A C 1
ATOM 725 O O . GLN A 1 90 ? -0.640 19.709 24.172 1.00 57.34 90 GLN A O 1
ATOM 730 N N . ILE A 1 91 ? 0.967 20.579 25.470 1.00 61.12 91 ILE A N 1
ATOM 731 C CA . ILE A 1 91 ? 0.059 21.035 26.529 1.00 61.12 91 ILE A CA 1
ATOM 732 C C . ILE A 1 91 ? -0.915 22.090 26.005 1.00 61.12 91 ILE A C 1
ATOM 734 O O . ILE A 1 91 ? -2.120 21.923 26.182 1.00 61.12 91 ILE A O 1
ATOM 738 N N . LYS A 1 92 ? -0.439 23.110 25.275 1.00 67.56 92 LYS A N 1
ATOM 739 C CA . LYS A 1 92 ? -1.318 24.105 24.624 1.00 67.56 92 LYS A CA 1
ATOM 740 C C . LYS A 1 92 ? -2.367 23.444 23.721 1.00 67.56 92 LYS A C 1
ATOM 742 O O . LYS A 1 92 ? -3.519 23.873 23.674 1.00 67.56 92 LYS A O 1
ATOM 747 N N . ARG A 1 93 ? -1.980 22.382 23.002 1.00 62.69 93 ARG A N 1
ATOM 748 C CA . ARG A 1 93 ? -2.897 21.596 22.165 1.00 62.69 93 ARG A CA 1
ATOM 749 C C . ARG A 1 93 ? -3.938 20.858 23.006 1.00 62.69 93 ARG A C 1
ATOM 751 O O . ARG A 1 93 ? -5.125 20.930 22.692 1.00 62.69 93 ARG A O 1
ATOM 758 N N . SER A 1 94 ? -3.512 20.168 24.059 1.00 56.44 94 SER A N 1
ATOM 759 C CA . SER A 1 94 ? -4.400 19.428 24.959 1.00 56.44 94 SER A CA 1
ATOM 760 C C . SER A 1 94 ? -5.382 20.361 25.693 1.00 56.44 94 SER A C 1
ATOM 762 O O . SER A 1 94 ? -6.554 20.012 25.828 1.00 56.44 94 SER A O 1
ATOM 764 N N . GLU A 1 95 ? -4.973 21.583 26.056 1.00 67.06 95 GLU A N 1
ATOM 765 C CA . GLU A 1 95 ? -5.858 22.629 26.612 1.00 67.06 95 GLU A CA 1
ATOM 766 C C . GLU A 1 95 ? -6.963 23.037 25.643 1.00 67.06 95 GLU A C 1
ATOM 768 O O . GLU A 1 95 ? -8.136 23.124 26.015 1.00 67.06 95 GLU A O 1
ATOM 773 N N . LEU A 1 96 ? -6.594 23.268 24.383 1.00 66.56 96 LEU A N 1
ATOM 774 C CA . LEU A 1 96 ? -7.532 23.668 23.343 1.00 66.56 96 LEU A CA 1
ATOM 775 C C . LEU A 1 96 ? -8.565 22.570 23.059 1.00 66.56 96 LEU A C 1
ATOM 777 O O . LEU A 1 96 ? -9.761 22.850 22.937 1.00 66.56 96 LEU A O 1
ATOM 781 N N . LEU A 1 97 ? -8.114 21.316 22.996 1.00 56.53 97 LEU A N 1
ATOM 782 C CA . LEU A 1 97 ? -8.989 20.159 22.818 1.00 56.53 97 LEU A CA 1
ATOM 783 C C . LEU A 1 97 ? -9.927 19.979 24.015 1.00 56.53 97 LEU A C 1
ATOM 785 O O . LEU A 1 97 ? -11.123 19.768 23.818 1.00 56.53 97 LEU A O 1
ATOM 789 N N . LEU A 1 98 ? -9.424 20.135 25.242 1.00 63.88 98 LEU A N 1
ATOM 790 C CA . LEU A 1 98 ? -10.231 20.053 26.459 1.00 63.88 98 LEU A CA 1
ATOM 791 C C . LEU A 1 98 ? -11.304 21.145 26.514 1.00 63.88 98 LEU A C 1
ATOM 793 O O . LEU A 1 98 ? -12.452 20.859 26.853 1.00 63.88 98 LEU A O 1
ATOM 797 N N . LYS A 1 99 ? -10.958 22.383 26.145 1.00 71.31 99 LYS A N 1
ATOM 798 C CA . LYS A 1 99 ? -11.909 23.501 26.070 1.00 71.31 99 LYS A CA 1
ATOM 799 C C . LYS A 1 99 ? -13.069 23.179 25.122 1.00 71.31 99 LYS A C 1
ATOM 801 O O . LYS A 1 99 ? -14.228 23.302 25.510 1.00 71.31 99 LYS A O 1
ATOM 806 N N . ARG A 1 100 ? -12.768 22.679 23.921 1.00 63.00 100 ARG A N 1
ATOM 807 C CA . ARG A 1 100 ? -13.784 22.303 22.918 1.00 63.00 100 ARG A CA 1
ATOM 808 C C . ARG A 1 100 ? -14.613 21.095 23.320 1.00 63.00 100 ARG A C 1
ATOM 810 O O . ARG A 1 100 ? -15.803 21.037 23.023 1.00 63.00 100 ARG A O 1
ATOM 817 N N . ALA A 1 101 ? -13.987 20.123 23.971 1.00 60.19 101 ALA A N 1
ATOM 818 C CA . ALA A 1 101 ? -14.678 18.955 24.482 1.00 60.19 101 ALA A CA 1
ATOM 819 C C . ALA A 1 101 ? -15.713 19.378 25.539 1.00 60.19 101 ALA A C 1
ATOM 821 O O . ALA A 1 101 ? -16.891 19.032 25.418 1.00 60.19 101 ALA A O 1
ATOM 822 N N . LYS A 1 102 ? -15.308 20.236 26.490 1.00 66.00 102 LYS A N 1
ATOM 823 C CA . LYS A 1 102 ? -16.190 20.815 27.516 1.00 66.00 102 LYS A CA 1
ATOM 824 C C . LYS A 1 102 ? -17.341 21.621 26.907 1.00 66.00 102 LYS A C 1
ATOM 826 O O . LYS A 1 102 ? -18.478 21.457 27.339 1.00 66.00 102 LYS A O 1
ATOM 831 N N . GLU A 1 103 ? -17.082 22.415 25.867 1.00 69.25 103 GLU A N 1
ATOM 832 C CA . GLU A 1 103 ? -18.118 23.147 25.113 1.00 69.25 103 GLU A CA 1
ATOM 833 C C . GLU A 1 103 ? -19.135 22.219 24.415 1.00 69.25 103 GLU A C 1
ATOM 835 O O . GLU A 1 103 ? -20.271 22.624 24.176 1.00 69.25 103 GLU A O 1
ATOM 840 N N . LYS A 1 104 ? -18.756 20.969 24.114 1.00 58.31 104 LYS A N 1
ATOM 841 C CA . LYS A 1 104 ? -19.597 19.965 23.436 1.00 58.31 104 LYS A CA 1
ATOM 842 C C . LYS A 1 104 ? -20.139 18.862 24.356 1.00 58.31 104 LYS A C 1
ATOM 844 O O . LYS A 1 104 ? -20.805 17.956 23.867 1.00 58.31 104 LYS A O 1
ATOM 849 N N . GLY A 1 105 ? -19.878 18.926 25.663 1.00 54.75 105 GLY A N 1
ATOM 850 C CA . GLY A 1 105 ? -20.377 17.952 26.643 1.00 54.75 105 GLY A CA 1
ATOM 851 C C . GLY A 1 105 ? -19.608 16.625 26.716 1.00 54.75 105 GLY A C 1
ATOM 852 O O . GLY A 1 105 ? -20.100 15.678 27.324 1.00 54.75 105 GLY A O 1
ATOM 853 N N . PHE A 1 106 ? -18.403 16.546 26.145 1.00 52.81 106 PHE A N 1
ATOM 854 C CA . PHE A 1 106 ? -17.488 15.402 26.262 1.00 52.81 106 PHE A CA 1
ATOM 855 C C . PHE A 1 106 ? -16.297 15.842 27.128 1.00 52.81 106 PHE A C 1
ATOM 857 O O . PHE A 1 106 ? -15.753 16.906 26.878 1.00 52.81 106 PHE A O 1
ATOM 864 N N . GLY A 1 107 ? -15.882 15.124 28.176 1.00 48.56 107 GLY A N 1
ATOM 865 C CA . GLY A 1 107 ? -14.924 15.728 29.129 1.00 48.56 107 GLY A CA 1
ATOM 866 C C . GLY A 1 107 ? -13.883 14.805 29.735 1.00 48.56 107 GLY A C 1
ATOM 867 O O . GLY A 1 107 ? -12.709 15.157 29.776 1.00 48.56 107 GLY A O 1
ATOM 868 N N . THR A 1 108 ? -14.282 13.622 30.187 1.00 57.84 108 THR A N 1
ATOM 869 C CA . THR A 1 108 ? -13.485 12.857 31.155 1.00 57.84 108 THR A CA 1
ATOM 870 C C . THR A 1 108 ? -12.186 12.281 30.590 1.00 57.84 108 THR A C 1
ATOM 872 O O . THR A 1 108 ? -11.162 12.333 31.261 1.00 57.84 108 THR A O 1
ATOM 875 N N . GLU A 1 109 ? -12.185 11.782 29.354 1.00 56.66 109 GLU A N 1
ATOM 876 C CA . GLU A 1 109 ? -10.993 11.165 28.742 1.00 56.66 109 GLU A CA 1
ATOM 877 C C . GLU A 1 109 ? -9.968 12.208 28.266 1.00 56.66 109 GLU A C 1
ATOM 879 O O . GLU A 1 109 ? -8.759 12.037 28.428 1.00 56.66 109 GLU A O 1
ATOM 884 N N . ILE A 1 110 ? -10.444 13.343 27.745 1.00 55.41 110 ILE A N 1
ATOM 885 C CA . ILE A 1 110 ? -9.581 14.443 27.289 1.00 55.41 110 ILE A CA 1
ATOM 886 C C . ILE A 1 110 ? -8.976 15.183 28.493 1.00 55.41 110 ILE A C 1
ATOM 888 O O . ILE A 1 110 ? -7.825 15.613 28.441 1.00 55.41 110 ILE A O 1
ATOM 892 N N . GLU A 1 111 ? -9.705 15.268 29.609 1.00 59.16 111 GLU A N 1
ATOM 893 C CA . GLU A 1 111 ? -9.209 15.832 30.870 1.00 59.16 111 GLU A CA 1
ATOM 894 C C . GLU A 1 111 ? -8.098 14.971 31.485 1.00 59.16 111 GLU A C 1
ATOM 896 O O . GLU A 1 111 ? -7.089 15.504 31.946 1.00 59.16 111 GLU A O 1
ATOM 901 N N . GLN A 1 112 ? -8.222 13.642 31.405 1.00 65.50 112 GLN A N 1
ATOM 902 C CA . GLN A 1 112 ? -7.163 12.715 31.813 1.00 65.50 112 GLN A CA 1
ATOM 903 C C . GLN A 1 112 ? -5.912 12.835 30.932 1.00 65.50 112 GLN A C 1
ATOM 905 O O . GLN A 1 112 ? -4.800 12.858 31.462 1.00 65.50 112 GLN A O 1
ATOM 910 N N . SER A 1 113 ? -6.070 12.962 29.608 1.00 56.62 113 SER A N 1
ATOM 911 C CA . SER A 1 113 ? -4.941 13.186 28.691 1.00 56.62 113 SER A CA 1
ATOM 912 C C . SER A 1 113 ? -4.217 14.500 28.995 1.00 56.62 113 SER A C 1
ATOM 914 O O . SER A 1 113 ? -2.994 14.512 29.109 1.00 56.62 113 SER A O 1
ATOM 916 N N . TYR A 1 114 ? -4.964 15.590 29.192 1.00 62.91 114 TYR A N 1
ATOM 917 C CA . TYR A 1 114 ? -4.401 16.892 29.552 1.00 62.91 114 TYR A CA 1
ATOM 918 C C . TYR A 1 114 ? -3.634 16.846 30.881 1.00 62.91 114 TYR A C 1
ATOM 920 O O . TYR A 1 114 ? -2.506 17.335 30.970 1.00 62.91 114 TYR A O 1
ATOM 928 N N . GLN A 1 115 ? -4.205 16.203 31.904 1.00 68.50 115 GLN A N 1
ATOM 929 C CA . GLN A 1 115 ? -3.547 16.079 33.203 1.00 68.50 115 GLN A CA 1
ATOM 930 C C . GLN A 1 115 ? -2.265 15.235 33.123 1.00 68.50 115 GLN A C 1
ATOM 932 O O . GLN A 1 115 ? -1.281 15.544 33.795 1.00 68.50 115 GLN A O 1
ATOM 937 N N . ASN A 1 116 ? -2.248 14.198 32.281 1.00 69.38 116 ASN A N 1
ATOM 938 C CA . ASN A 1 116 ? -1.059 13.385 32.031 1.00 69.38 116 ASN A CA 1
ATOM 939 C C . ASN A 1 116 ? 0.067 14.204 31.374 1.00 69.38 116 ASN A C 1
ATOM 941 O O . ASN A 1 116 ? 1.221 14.110 31.789 1.00 69.38 116 ASN A O 1
ATOM 945 N N . ASP A 1 117 ? -0.264 15.053 30.398 1.00 56.91 117 ASP A N 1
ATOM 946 C CA . ASP A 1 117 ? 0.713 15.920 29.731 1.00 56.91 117 ASP A CA 1
ATOM 947 C C . ASP A 1 117 ? 1.313 16.956 30.701 1.00 56.91 117 ASP A C 1
ATOM 949 O O . ASP A 1 117 ? 2.531 17.151 30.724 1.00 56.91 117 ASP A O 1
ATOM 953 N N . ILE A 1 118 ? 0.492 17.554 31.578 1.00 64.06 118 ILE A N 1
ATOM 954 C CA . ILE A 1 118 ? 0.969 18.451 32.647 1.00 64.06 118 ILE A CA 1
ATOM 955 C C . ILE A 1 118 ? 1.918 17.734 33.609 1.00 64.06 118 ILE A C 1
ATOM 957 O O . ILE A 1 118 ? 2.971 18.279 33.954 1.00 64.06 118 ILE A O 1
ATOM 961 N N . ASN A 1 119 ? 1.566 16.523 34.042 1.00 71.88 119 ASN A N 1
ATOM 962 C CA . ASN A 1 119 ? 2.389 15.763 34.981 1.00 71.88 119 ASN A CA 1
ATOM 963 C C . ASN A 1 119 ? 3.764 15.440 34.370 1.00 71.88 119 ASN A C 1
ATOM 965 O O . ASN A 1 119 ? 4.785 15.631 35.033 1.00 71.88 119 ASN A O 1
ATOM 969 N N . LYS A 1 120 ? 3.808 15.066 33.083 1.00 69.00 120 LYS A N 1
ATOM 970 C CA . LYS A 1 120 ? 5.064 14.856 32.342 1.00 69.00 120 LYS A CA 1
ATOM 971 C C . LYS A 1 120 ? 5.920 16.121 32.278 1.00 69.00 120 LYS A C 1
ATOM 973 O O . LYS A 1 120 ? 7.135 16.035 32.434 1.00 69.00 120 LYS A O 1
ATOM 978 N N . LEU A 1 121 ? 5.321 17.302 32.092 1.00 57.38 121 LEU A N 1
ATOM 979 C CA . LEU A 1 121 ? 6.070 18.569 32.076 1.00 57.38 121 LEU A CA 1
ATOM 980 C C . LEU A 1 121 ? 6.682 18.890 33.441 1.00 57.38 121 LEU A C 1
ATOM 982 O O . LEU A 1 121 ? 7.818 19.362 33.514 1.00 57.38 121 LEU A O 1
ATOM 986 N N . GLN A 1 122 ? 5.951 18.633 34.525 1.00 68.38 122 GLN A N 1
ATOM 987 C CA . GLN A 1 122 ? 6.452 18.844 35.883 1.00 68.38 122 GLN A CA 1
ATOM 988 C C . GLN A 1 122 ? 7.613 17.893 36.212 1.00 68.38 122 GLN A C 1
ATOM 990 O O . GLN A 1 122 ? 8.645 18.338 36.722 1.00 68.38 122 GLN A O 1
ATOM 995 N N . GLU A 1 123 ? 7.486 16.616 35.847 1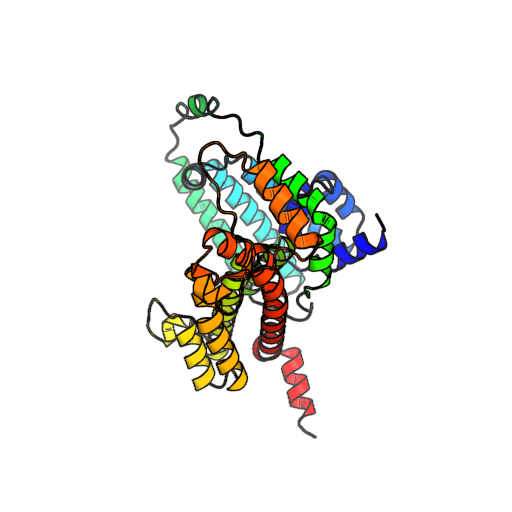.00 70.31 123 GLU A N 1
ATOM 996 C CA . GLU A 1 123 ? 8.540 15.606 35.989 1.00 70.31 123 GLU A CA 1
ATOM 997 C C . GLU A 1 123 ? 9.790 15.980 35.173 1.00 70.31 123 GLU A C 1
ATOM 999 O O . GLU A 1 123 ? 10.915 15.969 35.689 1.00 70.31 123 GLU A O 1
ATOM 1004 N N . PHE A 1 124 ? 9.592 16.433 33.933 1.00 59.44 124 PHE A N 1
ATOM 1005 C CA . PHE A 1 124 ? 10.666 16.882 33.056 1.00 59.44 124 PHE A CA 1
ATOM 1006 C C . PHE A 1 124 ? 11.415 18.096 33.621 1.00 59.44 124 PHE A C 1
ATOM 1008 O O . PHE A 1 124 ? 12.644 18.072 33.712 1.00 59.44 124 PHE A O 1
ATOM 1015 N N . ARG A 1 125 ? 10.695 19.132 34.088 1.00 55.41 125 ARG A N 1
ATOM 1016 C CA . ARG A 1 125 ? 11.297 20.314 34.741 1.00 55.41 125 ARG A CA 1
ATOM 1017 C C . ARG A 1 125 ? 12.137 19.917 35.953 1.00 55.41 125 ARG A C 1
ATOM 1019 O O . ARG A 1 125 ? 13.252 20.410 36.103 1.00 55.41 125 ARG A O 1
ATOM 1026 N N . SER A 1 126 ? 11.631 19.017 36.797 1.00 57.41 126 SER A N 1
ATOM 1027 C CA . SER A 1 126 ? 12.337 18.590 38.013 1.00 57.41 126 SER A CA 1
ATOM 1028 C C . SER A 1 126 ? 13.655 17.857 37.720 1.00 57.41 126 SER A C 1
ATOM 1030 O O . SER A 1 126 ? 14.630 18.011 38.454 1.00 57.41 126 SER A O 1
ATOM 1032 N N . THR A 1 127 ? 13.712 17.130 36.601 1.00 58.62 127 THR A N 1
ATOM 1033 C CA . THR A 1 127 ? 14.881 16.349 36.183 1.00 58.62 127 THR A CA 1
ATOM 1034 C C . THR A 1 127 ? 15.889 17.205 35.405 1.00 58.62 127 THR A C 1
ATOM 1036 O O . THR A 1 127 ? 17.099 17.078 35.603 1.00 58.62 127 THR A O 1
ATOM 1039 N N . PHE A 1 128 ? 15.409 18.119 34.557 1.00 47.84 128 PHE A N 1
ATOM 1040 C CA . PHE A 1 128 ? 16.228 18.926 33.649 1.00 47.84 128 PHE A CA 1
ATOM 1041 C C . PHE A 1 128 ? 17.079 19.991 34.360 1.00 47.84 128 PHE A C 1
ATOM 1043 O O . PHE A 1 128 ? 18.271 20.114 34.073 1.00 47.84 128 PHE A O 1
ATOM 1050 N N . TYR A 1 129 ? 16.533 20.696 35.361 1.00 46.75 129 TYR A N 1
ATOM 1051 C CA . TYR A 1 129 ? 17.285 21.731 36.096 1.00 46.75 129 TYR A CA 1
ATOM 1052 C C . TYR A 1 129 ? 18.448 21.185 36.948 1.00 46.75 129 TYR A C 1
ATOM 1054 O O . TYR A 1 129 ? 19.261 21.963 37.440 1.00 46.75 129 TYR A O 1
ATOM 1062 N N . SER A 1 130 ? 18.573 19.862 37.091 1.00 44.94 130 SER A N 1
ATOM 1063 C CA . SER A 1 130 ? 19.661 19.223 37.842 1.00 44.94 130 SER A CA 1
ATOM 1064 C C . SER A 1 130 ? 20.921 18.909 37.015 1.00 44.94 130 SER A C 1
ATOM 1066 O O . SER A 1 130 ? 21.931 18.521 37.600 1.00 44.94 130 SER A O 1
ATOM 1068 N N . LYS A 1 131 ? 20.898 19.054 35.675 1.00 47.84 131 LYS A N 1
ATOM 1069 C CA . LYS A 1 131 ? 21.913 18.437 34.785 1.00 47.84 131 LYS A CA 1
ATOM 1070 C C . LYS A 1 131 ? 22.623 19.336 33.761 1.00 47.84 131 LYS A C 1
ATOM 1072 O O . LYS A 1 131 ? 23.414 18.816 32.978 1.00 47.84 131 LYS A O 1
ATOM 1077 N N . ILE A 1 132 ? 22.420 20.652 33.733 1.00 41.69 132 ILE A N 1
ATOM 1078 C CA . ILE A 1 132 ? 23.010 21.474 32.658 1.00 41.69 132 ILE A CA 1
ATOM 1079 C C . ILE A 1 132 ? 24.439 21.920 32.993 1.00 41.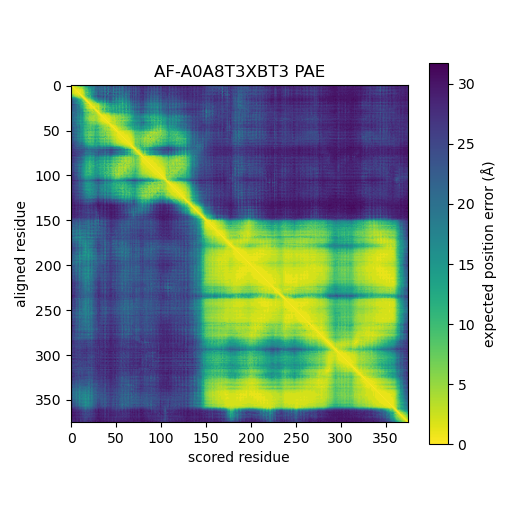69 132 ILE A C 1
ATOM 1081 O O . ILE A 1 132 ? 24.640 22.778 33.850 1.00 41.69 132 ILE A O 1
ATOM 1085 N N . ASN A 1 133 ? 25.419 21.383 32.253 1.00 43.72 133 ASN A N 1
ATOM 1086 C CA . ASN A 1 133 ? 26.719 22.023 32.034 1.00 43.72 133 ASN A CA 1
ATOM 1087 C C . ASN A 1 133 ? 27.406 21.509 30.748 1.00 43.72 133 ASN A C 1
ATOM 1089 O O . ASN A 1 133 ? 28.370 20.759 30.846 1.00 43.72 133 ASN A O 1
ATOM 1093 N N . ILE A 1 134 ? 26.926 21.862 29.545 1.00 38.59 134 ILE A N 1
ATOM 1094 C CA . ILE A 1 134 ? 27.651 21.590 28.282 1.00 38.59 134 ILE A CA 1
ATOM 1095 C C . ILE A 1 134 ? 27.377 22.714 27.266 1.00 38.59 134 ILE A C 1
ATOM 1097 O O . ILE A 1 134 ? 26.311 22.767 26.663 1.00 38.59 134 ILE A O 1
ATOM 1101 N N . THR A 1 135 ? 28.353 23.605 27.055 1.00 38.94 135 THR A N 1
ATOM 1102 C CA . THR A 1 135 ? 28.293 24.694 26.052 1.00 38.94 135 THR A CA 1
ATOM 1103 C C . THR A 1 135 ? 29.618 24.851 25.292 1.00 38.94 135 THR A C 1
ATOM 1105 O O . THR A 1 135 ? 30.101 25.962 25.091 1.00 38.94 135 THR A O 1
ATOM 1108 N N . LYS A 1 136 ? 30.260 23.741 24.897 1.00 39.09 136 LYS A N 1
ATOM 1109 C CA . LYS A 1 136 ? 31.505 23.802 24.100 1.00 39.09 136 LYS A CA 1
ATOM 1110 C C . LYS A 1 136 ? 31.570 22.915 22.856 1.00 39.09 136 LYS A C 1
ATOM 1112 O O . LYS A 1 136 ? 32.327 23.252 21.962 1.00 39.09 136 LYS A O 1
ATOM 1117 N N . GLU A 1 137 ? 30.750 21.874 22.728 1.00 39.25 137 GLU A N 1
ATOM 1118 C CA . GLU A 1 137 ? 30.796 20.989 21.544 1.00 39.25 137 GLU A CA 1
ATOM 1119 C C . GLU A 1 137 ? 29.897 21.453 20.378 1.00 39.25 137 GLU A C 1
ATOM 1121 O O . GLU A 1 137 ? 30.025 20.959 19.262 1.00 39.25 137 GLU A O 1
ATOM 1126 N N . PHE A 1 138 ? 29.018 22.442 20.587 1.00 38.31 138 PHE A N 1
ATOM 1127 C CA . PHE A 1 138 ? 28.043 22.869 19.570 1.00 38.31 138 PHE A CA 1
ATOM 1128 C C . PHE A 1 138 ? 28.607 23.844 18.519 1.00 38.31 138 PHE A C 1
ATOM 1130 O O . PHE A 1 138 ? 28.058 23.958 17.424 1.00 38.31 138 PHE A O 1
ATOM 1137 N N . GLU A 1 139 ? 29.702 24.554 18.813 1.00 38.59 139 GLU A N 1
ATOM 1138 C CA . GLU A 1 139 ? 30.300 25.484 17.840 1.00 38.59 139 GLU A CA 1
ATOM 1139 C C . GLU A 1 139 ? 31.160 24.781 16.781 1.00 38.59 139 GLU A C 1
ATOM 1141 O O . GLU A 1 139 ? 31.348 25.325 15.695 1.00 38.59 139 GLU A O 1
ATOM 1146 N N . GLU A 1 140 ? 31.607 23.547 17.030 1.00 42.25 140 GLU A N 1
ATOM 1147 C CA . GLU A 1 140 ? 32.455 22.808 16.086 1.00 42.25 140 GLU A CA 1
ATOM 1148 C C . GLU A 1 140 ? 31.650 22.115 14.967 1.00 42.25 140 GLU A C 1
ATOM 1150 O O . GLU A 1 140 ? 32.177 21.888 13.878 1.00 42.25 140 GLU A O 1
ATOM 1155 N N . LEU A 1 141 ? 30.346 21.872 15.166 1.00 43.34 141 LEU A N 1
ATOM 1156 C CA . LEU A 1 141 ? 29.482 21.170 14.200 1.00 43.34 141 LEU A CA 1
ATOM 1157 C C . LEU A 1 141 ? 28.885 22.062 13.097 1.00 43.34 141 LEU A C 1
ATOM 1159 O O . LEU A 1 141 ? 28.393 21.549 12.096 1.00 43.34 141 LEU A O 1
ATOM 1163 N N . LYS A 1 142 ? 28.971 23.395 13.209 1.00 38.53 142 LYS A N 1
ATOM 1164 C CA . LYS A 1 142 ? 28.443 24.325 12.186 1.00 38.53 142 LYS A CA 1
ATOM 1165 C C . LYS A 1 142 ? 29.221 24.339 10.864 1.00 38.53 142 LYS A C 1
ATOM 1167 O O . LYS A 1 142 ? 28.762 24.960 9.910 1.00 38.53 142 LYS A O 1
ATOM 1172 N N . ASN A 1 143 ? 30.373 23.674 10.794 1.00 40.41 143 ASN A N 1
ATOM 1173 C CA . ASN A 1 143 ? 31.283 23.761 9.649 1.00 40.41 143 ASN A CA 1
ATOM 1174 C C . ASN A 1 143 ? 31.286 22.522 8.740 1.00 40.41 143 ASN A C 1
ATOM 1176 O O . ASN A 1 143 ? 32.161 22.412 7.881 1.00 40.41 143 ASN A O 1
ATOM 1180 N N . ILE A 1 144 ? 30.341 21.587 8.897 1.00 42.16 144 ILE A N 1
ATOM 1181 C CA . ILE A 1 144 ? 30.343 20.338 8.130 1.00 42.16 144 ILE A CA 1
ATOM 1182 C C . ILE A 1 144 ? 29.033 20.177 7.331 1.00 42.16 144 ILE A C 1
ATOM 1184 O O . ILE A 1 144 ? 27.991 19.832 7.869 1.00 42.16 144 ILE A O 1
ATOM 1188 N N . HIS A 1 145 ? 29.181 20.388 6.017 1.00 40.75 145 HIS A N 1
ATOM 1189 C CA . HIS A 1 145 ? 28.331 20.010 4.875 1.00 40.75 145 HIS A CA 1
ATOM 1190 C C . HIS A 1 145 ? 27.258 20.981 4.335 1.00 40.75 145 HIS A C 1
ATOM 1192 O O . HIS A 1 145 ? 26.146 21.109 4.836 1.00 40.75 145 HIS A O 1
ATOM 1198 N N . ASP A 1 146 ? 27.598 21.544 3.168 1.00 40.22 146 ASP A N 1
ATOM 1199 C CA . ASP A 1 146 ? 26.692 21.947 2.089 1.00 40.22 146 ASP A CA 1
ATOM 1200 C C . ASP A 1 146 ? 25.703 20.818 1.737 1.00 40.22 146 ASP A C 1
ATOM 1202 O O . ASP A 1 146 ? 26.108 19.765 1.238 1.00 40.22 146 ASP A O 1
ATOM 1206 N N . PHE A 1 147 ? 24.400 21.067 1.904 1.00 38.94 147 PHE A N 1
ATOM 1207 C CA . PHE A 1 147 ? 23.332 20.245 1.320 1.00 38.94 147 PHE A CA 1
ATOM 1208 C C . PHE A 1 147 ? 22.402 21.048 0.377 1.00 38.94 147 PHE A C 1
ATOM 1210 O O . PHE A 1 147 ? 21.241 21.297 0.703 1.00 38.94 147 PHE A O 1
ATOM 1217 N N . PRO A 1 148 ? 22.852 21.436 -0.833 1.00 44.81 148 PRO A N 1
ATOM 1218 C CA . PRO A 1 148 ? 21.964 21.886 -1.902 1.00 44.81 148 PRO A CA 1
ATOM 1219 C C . PRO A 1 148 ? 21.944 20.863 -3.055 1.00 44.81 148 PRO A C 1
ATOM 1221 O O . PRO A 1 148 ? 22.853 20.838 -3.878 1.00 44.81 148 PRO A O 1
ATOM 1224 N N . SER A 1 149 ? 20.925 19.989 -3.122 1.00 47.09 149 SER A N 1
ATOM 1225 C CA . SER A 1 149 ? 20.564 19.246 -4.362 1.00 47.09 149 SER A CA 1
ATOM 1226 C C . SER A 1 149 ? 19.261 18.421 -4.293 1.00 47.09 149 SER A C 1
ATOM 1228 O O . SER A 1 149 ? 18.685 18.110 -5.335 1.00 47.09 149 SER A O 1
ATOM 1230 N N . SER A 1 150 ? 18.739 18.072 -3.108 1.00 51.12 150 SER A N 1
ATOM 1231 C CA . SER A 1 150 ? 17.582 17.160 -2.980 1.00 51.12 150 SER A CA 1
ATOM 1232 C C . SER A 1 150 ? 16.215 17.826 -3.217 1.00 51.12 150 SER A C 1
ATOM 1234 O O . SER A 1 150 ? 15.354 17.249 -3.881 1.00 51.12 150 SER A O 1
ATOM 1236 N N . LEU A 1 151 ? 16.006 19.056 -2.736 1.00 47.62 151 LEU A N 1
ATOM 1237 C CA . LEU A 1 151 ? 14.726 19.775 -2.871 1.00 47.62 151 LEU A CA 1
ATOM 1238 C C . LEU A 1 151 ? 14.427 20.216 -4.309 1.00 47.62 151 LEU A C 1
ATOM 1240 O O . LEU A 1 151 ? 13.282 20.133 -4.764 1.00 47.62 151 LEU A O 1
ATOM 1244 N N . GLU A 1 152 ? 15.448 20.656 -5.043 1.00 53.03 152 GLU A N 1
ATOM 1245 C CA . GLU A 1 152 ? 15.309 20.980 -6.465 1.00 53.03 152 GLU A CA 1
ATOM 1246 C C . GLU A 1 152 ? 14.977 19.729 -7.278 1.00 53.03 152 GLU A C 1
ATOM 1248 O O . GLU A 1 152 ? 14.072 19.772 -8.108 1.00 53.03 152 GLU A O 1
ATOM 1253 N N . ALA A 1 153 ? 15.618 18.593 -6.985 1.00 52.56 153 ALA A N 1
ATOM 1254 C CA . ALA A 1 153 ? 15.321 17.323 -7.642 1.00 52.56 153 ALA A CA 1
ATOM 1255 C C . ALA A 1 153 ? 13.879 16.849 -7.377 1.00 52.56 153 ALA A C 1
ATOM 1257 O O . ALA A 1 153 ? 13.195 16.409 -8.302 1.00 52.56 153 ALA A O 1
ATOM 1258 N N . ILE A 1 154 ? 13.381 16.992 -6.142 1.00 52.34 154 ILE A N 1
ATOM 1259 C CA . ILE A 1 154 ? 11.981 16.695 -5.792 1.00 52.34 154 ILE A CA 1
ATOM 1260 C C . ILE A 1 154 ? 11.026 17.628 -6.547 1.00 52.34 154 ILE A C 1
ATOM 1262 O O . ILE A 1 154 ? 10.059 17.165 -7.153 1.00 52.34 154 ILE A O 1
ATOM 1266 N N . SER A 1 155 ? 11.308 18.932 -6.564 1.00 59.53 155 SER A N 1
ATOM 1267 C CA . SER A 1 155 ? 10.470 19.922 -7.255 1.00 59.53 155 SER A CA 1
ATOM 1268 C C . SER A 1 155 ? 10.423 19.664 -8.765 1.00 59.53 155 SER A C 1
ATOM 1270 O O . SER A 1 155 ? 9.351 19.651 -9.369 1.00 59.53 155 SER A O 1
ATOM 1272 N N . GLN A 1 156 ? 11.575 19.369 -9.372 1.00 65.94 156 GLN A N 1
ATOM 1273 C CA . GLN A 1 156 ? 11.679 18.984 -10.779 1.00 65.94 156 GLN A CA 1
ATOM 1274 C C . GLN A 1 156 ? 10.935 17.678 -11.069 1.00 65.94 156 GLN A C 1
ATOM 1276 O O . GLN A 1 156 ? 10.276 17.566 -12.103 1.00 65.94 156 GLN A O 1
ATOM 1281 N N . TYR A 1 157 ? 10.992 16.698 -10.161 1.00 62.75 157 TYR A N 1
ATOM 1282 C CA . TYR A 1 157 ? 10.224 15.464 -10.288 1.00 62.75 157 TYR A CA 1
ATOM 1283 C C . TYR A 1 157 ? 8.717 15.743 -10.300 1.00 62.75 157 TYR A C 1
ATOM 1285 O O . TYR A 1 157 ? 8.015 15.221 -11.168 1.00 62.75 157 TYR A O 1
ATOM 1293 N N . PHE A 1 158 ? 8.213 16.580 -9.391 1.00 64.62 158 PHE A N 1
ATOM 1294 C CA . PHE A 1 158 ? 6.794 16.940 -9.363 1.00 64.62 158 PHE A CA 1
ATOM 1295 C C . PHE A 1 158 ? 6.358 17.689 -10.616 1.00 64.62 158 PHE A C 1
ATOM 1297 O O . PHE A 1 158 ? 5.358 17.303 -11.214 1.00 64.62 158 PHE A O 1
ATOM 1304 N N . GLU A 1 159 ? 7.103 18.705 -11.053 1.00 71.94 159 GLU A N 1
ATOM 1305 C CA . GLU A 1 159 ? 6.744 19.450 -12.263 1.00 71.94 159 GLU A CA 1
ATOM 1306 C C . GLU A 1 159 ? 6.789 18.557 -13.511 1.00 71.94 159 GLU A C 1
ATOM 1308 O O . GLU A 1 159 ? 5.863 18.586 -14.321 1.00 71.94 159 GLU A O 1
ATOM 1313 N N . LYS A 1 160 ? 7.780 17.660 -13.620 1.00 74.00 160 LYS A N 1
ATOM 1314 C CA . LYS A 1 160 ? 7.869 16.691 -14.725 1.00 74.00 160 LYS A CA 1
ATOM 1315 C C . LYS A 1 160 ? 6.716 15.681 -14.737 1.00 74.00 160 LYS A C 1
ATOM 1317 O O . LYS A 1 160 ? 6.304 15.245 -15.809 1.00 74.00 160 LYS A O 1
ATOM 1322 N N . ASN A 1 161 ? 6.200 15.292 -13.570 1.00 69.81 161 ASN A N 1
ATOM 1323 C CA . ASN A 1 161 ? 5.185 14.239 -13.431 1.00 69.81 161 ASN A CA 1
ATOM 1324 C C . ASN A 1 161 ? 3.794 14.771 -13.042 1.00 69.81 161 ASN A C 1
ATOM 1326 O O . ASN A 1 161 ? 2.903 13.989 -12.707 1.00 69.81 161 ASN A O 1
ATOM 1330 N N . LYS A 1 162 ? 3.583 16.088 -13.089 1.00 74.69 162 LYS A N 1
ATOM 1331 C CA . LYS A 1 162 ? 2.390 16.777 -12.576 1.00 74.69 162 LYS A CA 1
ATOM 1332 C C . LYS A 1 162 ? 1.080 16.252 -13.149 1.00 74.69 162 LYS A C 1
ATOM 1334 O O . LYS A 1 162 ? 0.118 16.036 -12.413 1.00 74.69 162 LYS A O 1
ATOM 1339 N N . GLU A 1 163 ? 1.038 16.017 -14.457 1.00 75.31 163 GLU A N 1
ATOM 1340 C CA . GLU A 1 163 ? -0.148 15.469 -15.117 1.00 75.31 163 GLU A CA 1
ATOM 1341 C C . GLU A 1 163 ? -0.441 14.040 -14.665 1.00 75.31 163 GLU A C 1
ATOM 1343 O O . GLU A 1 163 ? -1.594 13.677 -14.432 1.00 75.31 163 GLU A O 1
ATOM 1348 N N . GLU A 1 164 ? 0.599 13.220 -14.519 1.00 73.38 164 GLU A N 1
ATOM 1349 C CA . GLU A 1 164 ? 0.438 11.843 -14.077 1.00 73.38 164 GLU A CA 1
ATOM 1350 C C . GLU A 1 164 ? 0.005 11.787 -12.607 1.00 73.38 164 GLU A C 1
ATOM 1352 O O . GLU A 1 164 ? -0.912 11.037 -12.268 1.00 73.38 164 GLU A O 1
ATOM 1357 N N . PHE A 1 165 ? 0.568 12.653 -11.763 1.00 72.31 165 PHE A N 1
ATOM 1358 C CA . PHE A 1 165 ? 0.117 12.863 -10.391 1.00 72.31 165 PHE A CA 1
ATOM 1359 C C . PHE A 1 165 ? -1.370 13.247 -10.348 1.00 72.31 165 PHE A C 1
ATOM 1361 O O . PHE A 1 165 ? -2.154 12.576 -9.678 1.00 72.31 165 PHE A O 1
ATOM 1368 N N . ALA A 1 166 ? -1.794 14.252 -11.123 1.00 71.25 166 ALA A N 1
ATOM 1369 C CA . ALA A 1 166 ? -3.190 14.690 -11.185 1.00 71.25 166 ALA A CA 1
ATOM 1370 C C . ALA A 1 166 ? -4.139 13.577 -11.674 1.00 71.25 166 ALA A C 1
ATOM 1372 O O . ALA A 1 166 ? -5.214 13.377 -11.106 1.00 71.25 166 ALA A O 1
ATOM 1373 N N . ARG A 1 167 ? -3.728 12.793 -12.682 1.00 74.69 167 ARG A N 1
ATOM 1374 C CA . ARG A 1 167 ? -4.500 11.637 -13.173 1.00 74.69 167 ARG A CA 1
ATOM 1375 C C . ARG A 1 167 ? -4.664 10.555 -12.111 1.00 74.69 167 ARG A C 1
ATOM 1377 O O . ARG A 1 167 ? -5.727 9.944 -12.028 1.00 74.69 167 ARG A O 1
ATOM 1384 N N . ARG A 1 168 ? -3.624 10.271 -11.322 1.00 75.88 168 ARG A N 1
ATOM 1385 C CA . ARG A 1 168 ? -3.700 9.294 -10.223 1.00 75.88 168 ARG A CA 1
ATOM 1386 C C . ARG A 1 168 ? -4.527 9.836 -9.064 1.00 75.88 168 ARG A C 1
ATOM 1388 O O . ARG A 1 168 ? -5.303 9.082 -8.485 1.00 75.88 168 ARG A O 1
ATOM 1395 N N . PHE A 1 169 ? -4.417 11.132 -8.776 1.00 72.50 169 PHE A N 1
ATOM 1396 C CA . PHE A 1 169 ? -5.191 11.811 -7.741 1.00 72.50 169 PHE A CA 1
ATOM 1397 C C . PHE A 1 169 ? -6.696 11.601 -7.917 1.00 72.50 169 PHE A C 1
ATOM 1399 O O . PHE A 1 169 ? -7.370 11.169 -6.985 1.00 72.50 169 PHE A O 1
ATOM 1406 N N . GLN A 1 170 ? -7.198 11.786 -9.139 1.00 73.56 170 GLN A N 1
ATOM 1407 C CA . GLN A 1 170 ? -8.618 11.623 -9.474 1.00 73.56 170 GLN A CA 1
ATOM 1408 C C . GLN A 1 170 ? -9.143 10.184 -9.339 1.00 73.56 170 GLN A C 1
ATOM 1410 O O . GLN A 1 170 ? -10.351 9.981 -9.266 1.00 73.56 170 GLN A O 1
ATOM 1415 N N . LYS A 1 171 ? -8.261 9.178 -9.319 1.00 79.56 171 LYS A N 1
ATOM 1416 C CA . LYS A 1 171 ? -8.649 7.759 -9.270 1.00 79.56 171 LYS A CA 1
ATOM 1417 C C . LYS A 1 171 ? -8.795 7.209 -7.854 1.00 79.56 171 LYS A C 1
ATOM 1419 O O . LYS A 1 171 ? -9.322 6.110 -7.708 1.00 79.56 171 LYS A O 1
ATOM 1424 N N . LEU A 1 172 ? -8.293 7.907 -6.831 1.00 83.56 172 LEU A N 1
ATOM 1425 C CA . LEU A 1 172 ? -8.257 7.379 -5.465 1.00 83.56 172 LEU A CA 1
ATOM 1426 C C . LEU A 1 172 ? -9.362 7.993 -4.596 1.00 83.56 172 LEU A C 1
ATOM 1428 O O . LEU A 1 172 ? -9.316 9.196 -4.325 1.00 83.56 172 LEU A O 1
ATOM 1432 N N . PRO A 1 173 ? -10.310 7.189 -4.086 1.00 87.00 173 PRO A N 1
ATOM 1433 C CA . PRO A 1 173 ? -11.397 7.692 -3.256 1.00 87.00 173 PRO A CA 1
ATOM 1434 C C . PRO A 1 173 ? -10.897 8.273 -1.927 1.00 87.00 173 PRO A C 1
ATOM 1436 O O . PRO A 1 173 ? -9.863 7.879 -1.371 1.00 87.00 173 PRO A O 1
ATOM 1439 N N . ASN A 1 174 ? -11.636 9.243 -1.395 1.00 84.38 174 ASN A N 1
ATOM 1440 C CA . ASN A 1 174 ? -11.512 9.658 0.003 1.00 84.38 174 ASN A CA 1
ATOM 1441 C C . ASN A 1 174 ? -12.324 8.720 0.895 1.00 84.38 174 ASN A C 1
ATOM 1443 O O . ASN A 1 174 ? -13.238 8.047 0.419 1.00 84.38 174 ASN A O 1
ATOM 1447 N N . LEU A 1 175 ? -11.983 8.678 2.183 1.00 82.56 175 LEU A N 1
ATOM 1448 C CA . LEU A 1 175 ? -12.886 8.077 3.157 1.00 82.56 175 LEU A CA 1
ATOM 1449 C C . LEU A 1 175 ? -14.181 8.910 3.188 1.00 82.56 175 LEU A C 1
ATOM 1451 O O . LEU A 1 175 ? -14.097 10.142 3.187 1.00 82.56 175 LEU A O 1
ATOM 1455 N N . PRO A 1 176 ? -15.362 8.272 3.168 1.00 82.19 176 PRO A N 1
ATOM 1456 C CA . PRO A 1 176 ? -16.625 8.947 3.427 1.00 82.19 176 PRO A CA 1
ATOM 1457 C C . PRO A 1 176 ? -16.587 9.673 4.775 1.00 82.19 176 PRO A C 1
ATOM 1459 O O . PRO A 1 176 ? -16.036 9.153 5.743 1.00 82.19 176 PRO A O 1
ATOM 1462 N N . SER A 1 177 ? -17.171 10.869 4.844 1.00 76.69 177 SER A N 1
ATOM 1463 C CA . SER A 1 177 ? -17.148 11.706 6.052 1.00 76.69 177 SER A CA 1
ATOM 1464 C C . SER A 1 177 ? -17.919 11.112 7.233 1.00 76.69 177 SER A C 1
ATOM 1466 O O . SER A 1 177 ? -17.735 11.557 8.356 1.00 76.69 177 SER A O 1
ATOM 1468 N N . ASP A 1 178 ? -18.803 10.146 6.979 1.00 76.38 178 ASP A N 1
ATOM 1469 C CA . ASP A 1 178 ? -19.584 9.420 7.982 1.00 76.38 178 ASP A CA 1
ATOM 1470 C C . ASP A 1 178 ? -18.867 8.173 8.527 1.00 76.38 178 ASP A C 1
ATOM 1472 O O . ASP A 1 178 ? -19.422 7.458 9.361 1.00 76.38 178 ASP A O 1
ATOM 1476 N N . ILE A 1 179 ? -17.650 7.891 8.050 1.00 76.62 179 ILE A N 1
ATOM 1477 C CA . ILE A 1 179 ? -16.832 6.774 8.512 1.00 76.62 179 ILE A CA 1
ATOM 1478 C C . ILE A 1 179 ? -15.711 7.297 9.401 1.00 76.62 179 ILE A C 1
ATOM 1480 O O . ILE A 1 179 ? -14.787 7.969 8.944 1.00 76.62 179 ILE A O 1
ATOM 1484 N N . HIS A 1 180 ? -15.775 6.906 10.669 1.00 76.56 180 HIS A N 1
ATOM 1485 C CA . HIS A 1 180 ? -14.731 7.158 11.648 1.00 76.56 180 HIS A CA 1
ATOM 1486 C C . HIS A 1 180 ? -13.876 5.899 11.789 1.00 76.56 180 HIS A C 1
ATOM 1488 O O . HIS A 1 180 ? -14.372 4.825 12.123 1.00 76.56 180 HIS A O 1
ATOM 1494 N N . LEU A 1 181 ? -12.590 6.029 11.473 1.00 79.06 181 LEU A N 1
ATOM 1495 C CA . LEU A 1 181 ? -11.589 4.990 11.689 1.00 79.06 181 LEU A CA 1
ATOM 1496 C C . LEU A 1 181 ? -10.693 5.410 12.845 1.00 79.06 181 LEU A C 1
ATOM 1498 O O . LEU A 1 181 ? -10.458 6.603 13.043 1.00 79.06 181 LEU A O 1
ATOM 1502 N N . GLU A 1 182 ? -10.133 4.427 13.540 1.00 82.19 182 GLU A N 1
ATOM 1503 C CA . GLU A 1 182 ? -9.059 4.670 14.495 1.00 82.19 182 GLU A CA 1
ATOM 1504 C C . GLU A 1 182 ? -7.876 5.385 13.797 1.00 82.19 182 GLU A C 1
ATOM 1506 O O . GLU A 1 182 ? -7.630 5.242 12.586 1.00 82.19 182 GLU A O 1
ATOM 1511 N N . LEU A 1 183 ? -7.180 6.232 14.558 1.00 75.38 183 LEU A N 1
ATOM 1512 C CA . LEU A 1 183 ? -6.154 7.154 14.084 1.00 75.38 183 LEU A CA 1
ATOM 1513 C C . LEU A 1 183 ? -5.054 6.465 13.265 1.00 75.38 183 LEU A C 1
ATOM 1515 O O . LEU A 1 183 ? -4.653 6.967 12.207 1.00 75.38 183 LEU A O 1
ATOM 1519 N N . ARG A 1 184 ? -4.562 5.313 13.722 1.00 82.12 184 ARG A N 1
ATOM 1520 C CA . ARG A 1 184 ? -3.540 4.520 13.032 1.00 82.12 184 ARG A CA 1
ATOM 1521 C C . ARG A 1 184 ? -4.035 4.054 11.669 1.00 82.12 184 ARG A C 1
ATOM 1523 O O . ARG A 1 184 ? -3.305 4.195 10.686 1.00 82.12 184 ARG A O 1
ATOM 1530 N N . ILE A 1 185 ? -5.261 3.537 11.587 1.00 88.38 185 ILE A N 1
ATOM 1531 C CA . ILE A 1 185 ? -5.859 3.055 10.331 1.00 88.38 185 ILE A CA 1
ATOM 1532 C C . ILE A 1 185 ? -6.040 4.220 9.349 1.00 88.38 185 ILE A C 1
ATOM 1534 O O . ILE A 1 185 ? -5.630 4.123 8.189 1.00 88.38 185 ILE A O 1
ATOM 1538 N N . SER A 1 186 ? -6.581 5.348 9.817 1.00 85.06 186 SER A N 1
ATOM 1539 C CA . SER A 1 186 ? -6.752 6.559 9.003 1.00 85.06 186 SER A CA 1
ATOM 1540 C C . SER A 1 186 ? -5.410 7.100 8.483 1.00 85.06 186 SER A C 1
ATOM 1542 O O . SER A 1 186 ? -5.257 7.407 7.294 1.00 85.06 186 SER A O 1
ATOM 1544 N N . SER A 1 187 ? -4.384 7.129 9.340 1.00 83.25 187 SER A N 1
ATOM 1545 C CA . SER A 1 187 ? -3.034 7.563 8.967 1.00 83.25 187 SER A CA 1
ATOM 1546 C C . SER A 1 187 ? -2.399 6.650 7.917 1.00 83.25 187 SER A C 1
ATOM 1548 O O . SER A 1 187 ? -1.817 7.152 6.951 1.00 83.25 187 SER A O 1
ATOM 1550 N N . LEU A 1 188 ? -2.526 5.325 8.065 1.00 89.75 188 LEU A N 1
ATOM 1551 C CA . LEU A 1 188 ? -2.041 4.354 7.080 1.00 89.75 188 LEU A CA 1
ATOM 1552 C C . LEU A 1 188 ? -2.751 4.527 5.735 1.00 89.75 188 LEU A C 1
ATOM 1554 O O . LEU A 1 188 ? -2.092 4.573 4.697 1.00 89.75 188 LEU A O 1
ATOM 1558 N N . TYR A 1 189 ? -4.074 4.697 5.746 1.00 92.50 189 TYR A N 1
ATOM 1559 C CA . TYR A 1 189 ? -4.855 4.944 4.535 1.00 92.50 189 TYR A CA 1
ATOM 1560 C C . TYR A 1 189 ? -4.361 6.189 3.778 1.00 92.50 189 TYR A C 1
ATOM 1562 O O . TYR A 1 189 ? -4.112 6.129 2.570 1.00 92.50 189 TYR A O 1
ATOM 1570 N N . GLY A 1 190 ? -4.142 7.302 4.487 1.00 86.12 190 GLY A N 1
ATOM 1571 C CA . GLY A 1 190 ? -3.600 8.533 3.904 1.00 86.12 190 GLY A CA 1
ATOM 1572 C C . GLY A 1 190 ? -2.190 8.364 3.322 1.00 86.12 190 GLY A C 1
ATOM 1573 O O . GLY A 1 190 ? -1.916 8.845 2.221 1.00 86.12 190 GLY A O 1
ATOM 1574 N N . GLN A 1 191 ? -1.311 7.633 4.014 1.00 86.12 191 GLN A N 1
ATOM 1575 C CA . GLN A 1 191 ? 0.046 7.342 3.532 1.00 86.12 191 GLN A CA 1
ATOM 1576 C C . GLN A 1 191 ? 0.029 6.500 2.253 1.00 86.12 191 GLN A C 1
ATOM 1578 O O . GLN A 1 191 ? 0.715 6.832 1.286 1.00 86.12 191 GLN A O 1
ATOM 1583 N N . ILE A 1 192 ? -0.797 5.452 2.205 1.00 92.19 192 ILE A N 1
ATOM 1584 C CA . ILE A 1 192 ? -0.941 4.605 1.015 1.00 92.19 192 ILE A CA 1
ATOM 1585 C C . ILE A 1 192 ? -1.427 5.436 -0.177 1.00 92.19 192 ILE A C 1
ATOM 1587 O O . ILE A 1 192 ? -0.871 5.317 -1.270 1.00 92.19 192 ILE A O 1
ATOM 1591 N N . LYS A 1 193 ? -2.414 6.320 0.028 1.00 90.88 193 LYS A N 1
ATOM 1592 C CA . LYS A 1 193 ? -2.884 7.235 -1.022 1.00 90.88 193 LYS A CA 1
ATOM 1593 C C . LYS A 1 193 ? -1.765 8.110 -1.568 1.00 90.88 193 LYS A C 1
ATOM 1595 O O . LYS A 1 193 ? -1.608 8.189 -2.785 1.00 90.88 193 LYS A O 1
ATOM 1600 N N . ALA A 1 194 ? -0.980 8.726 -0.686 1.00 80.88 194 ALA A N 1
ATOM 1601 C CA . ALA A 1 194 ? 0.141 9.566 -1.088 1.00 80.88 194 ALA A CA 1
ATOM 1602 C C . ALA A 1 194 ? 1.167 8.779 -1.915 1.00 80.88 194 ALA A C 1
ATOM 1604 O O . ALA A 1 194 ? 1.562 9.225 -2.991 1.00 80.88 194 ALA A O 1
ATOM 1605 N N . LEU A 1 195 ? 1.527 7.567 -1.484 1.00 85.69 195 LEU A N 1
ATOM 1606 C CA . LEU A 1 195 ? 2.439 6.697 -2.234 1.00 85.69 195 LEU A CA 1
ATOM 1607 C C . LEU A 1 195 ? 1.879 6.321 -3.611 1.00 85.69 195 LEU A C 1
ATOM 1609 O O . LEU A 1 195 ? 2.613 6.346 -4.600 1.00 85.69 195 LEU A O 1
ATOM 1613 N N . CYS A 1 196 ? 0.580 6.030 -3.709 1.00 86.06 196 CYS A N 1
ATOM 1614 C CA . CYS A 1 196 ? -0.068 5.798 -4.997 1.00 86.06 196 CYS A CA 1
ATOM 1615 C C . CYS A 1 196 ? -0.024 7.042 -5.899 1.00 86.06 196 CYS A C 1
ATOM 1617 O O . CYS A 1 196 ? 0.244 6.901 -7.092 1.00 86.06 196 CYS A O 1
ATOM 1619 N N . TRP A 1 197 ? -0.236 8.251 -5.368 1.00 81.25 197 TRP A N 1
ATOM 1620 C CA . TRP A 1 197 ? -0.125 9.493 -6.145 1.00 81.25 197 TRP A CA 1
ATOM 1621 C C . TRP A 1 197 ? 1.295 9.711 -6.676 1.00 81.25 197 TRP A C 1
ATOM 1623 O O . TRP A 1 197 ? 1.480 9.962 -7.870 1.00 81.25 197 TRP A O 1
ATOM 1633 N N . LEU A 1 198 ? 2.296 9.500 -5.819 1.00 77.00 198 LEU A N 1
ATOM 1634 C CA . LEU A 1 198 ? 3.718 9.588 -6.162 1.00 77.00 198 LEU A CA 1
ATOM 1635 C C . LEU A 1 198 ? 4.183 8.480 -7.119 1.00 77.00 198 LEU A C 1
ATOM 1637 O O . LEU A 1 198 ? 5.256 8.578 -7.700 1.00 77.00 198 LEU A O 1
ATOM 1641 N N . GLY A 1 199 ? 3.382 7.433 -7.333 1.00 80.25 199 GLY A N 1
ATOM 1642 C CA . GLY A 1 199 ? 3.759 6.301 -8.187 1.00 80.25 199 GLY A CA 1
ATOM 1643 C C . GLY A 1 199 ? 4.695 5.308 -7.514 1.00 80.25 199 GLY A C 1
ATOM 1644 O O . GLY A 1 199 ? 5.257 4.449 -8.187 1.00 80.25 199 GLY A O 1
ATOM 1645 N N . LEU A 1 200 ? 4.824 5.384 -6.192 1.00 83.69 200 LEU A N 1
ATOM 1646 C CA . LEU A 1 200 ? 5.593 4.459 -5.366 1.00 83.69 200 LEU A CA 1
ATOM 1647 C C . LEU A 1 200 ? 4.752 3.209 -5.068 1.00 83.69 200 LEU A C 1
ATOM 1649 O O . LEU A 1 200 ? 4.405 2.910 -3.924 1.00 83.69 200 LEU A O 1
ATOM 1653 N N . GLY A 1 201 ? 4.370 2.499 -6.135 1.00 89.12 201 GLY A N 1
ATOM 1654 C CA . GLY A 1 201 ? 3.397 1.406 -6.087 1.00 89.12 201 GLY A CA 1
ATOM 1655 C C . GLY A 1 201 ? 3.825 0.229 -5.210 1.00 89.12 201 GLY A C 1
ATOM 1656 O O . GLY A 1 201 ? 2.992 -0.318 -4.494 1.00 89.12 201 GLY A O 1
ATOM 1657 N N . SER A 1 202 ? 5.115 -0.123 -5.199 1.00 88.06 202 SER A N 1
ATOM 1658 C CA . SER A 1 202 ? 5.653 -1.186 -4.339 1.00 88.06 202 SER A CA 1
ATOM 1659 C C . SER A 1 202 ? 5.417 -0.902 -2.857 1.00 88.06 202 SER A C 1
ATOM 1661 O O . SER A 1 202 ? 4.842 -1.731 -2.153 1.00 88.06 202 SER A O 1
ATOM 1663 N N . SER A 1 203 ? 5.811 0.287 -2.402 1.00 87.75 203 SER A N 1
ATOM 1664 C CA . SER A 1 203 ? 5.640 0.728 -1.019 1.00 87.75 203 SER A CA 1
ATOM 1665 C C . SER A 1 203 ? 4.162 0.830 -0.652 1.00 87.75 203 SER A C 1
ATOM 1667 O O . SER A 1 203 ? 3.764 0.394 0.427 1.00 87.75 203 SER A O 1
ATOM 1669 N N . ALA A 1 204 ? 3.329 1.332 -1.571 1.00 92.94 204 ALA A N 1
ATOM 1670 C CA . ALA A 1 204 ? 1.886 1.391 -1.370 1.00 92.94 204 ALA A CA 1
ATOM 1671 C C . ALA A 1 204 ? 1.286 -0.008 -1.146 1.00 92.94 204 ALA A C 1
ATOM 1673 O O . ALA A 1 204 ? 0.524 -0.196 -0.203 1.00 92.94 204 ALA A O 1
ATOM 1674 N N . ILE A 1 205 ? 1.657 -0.999 -1.965 1.00 93.94 205 ILE A N 1
ATOM 1675 C CA . ILE A 1 205 ? 1.165 -2.383 -1.861 1.00 93.94 205 ILE A CA 1
ATOM 1676 C C . ILE A 1 205 ? 1.582 -3.036 -0.535 1.00 93.94 205 ILE A C 1
ATOM 1678 O O . ILE A 1 205 ? 0.777 -3.724 0.093 1.00 93.94 205 ILE A O 1
ATOM 1682 N N . VAL A 1 206 ? 2.815 -2.803 -0.075 1.00 92.81 206 VAL A N 1
ATOM 1683 C CA . VAL A 1 206 ? 3.272 -3.311 1.229 1.00 92.81 206 VAL A CA 1
ATOM 1684 C C . VAL A 1 206 ? 2.456 -2.690 2.365 1.00 92.81 206 VAL A C 1
ATOM 1686 O O . VAL A 1 206 ? 1.938 -3.420 3.213 1.00 92.81 206 VAL A O 1
ATOM 1689 N N . LEU A 1 207 ? 2.276 -1.364 2.355 1.00 94.31 207 LEU A N 1
ATOM 1690 C CA . LEU A 1 207 ? 1.490 -0.674 3.380 1.00 94.31 207 LEU A CA 1
ATOM 1691 C C . LEU A 1 207 ? 0.003 -1.048 3.348 1.00 94.31 207 LEU A C 1
ATOM 1693 O O . LEU A 1 207 ? -0.612 -1.108 4.407 1.00 94.31 207 LEU A O 1
ATOM 1697 N N . MET A 1 208 ? -0.574 -1.374 2.187 1.00 97.44 208 MET A N 1
ATOM 1698 C CA . MET A 1 208 ? -1.934 -1.931 2.106 1.00 97.44 208 MET A CA 1
ATOM 1699 C C . MET A 1 208 ? -2.072 -3.223 2.917 1.00 97.44 208 MET A C 1
ATOM 1701 O O . MET A 1 208 ? -3.071 -3.403 3.606 1.00 97.44 208 MET A O 1
ATOM 1705 N N . GLY A 1 209 ? -1.061 -4.096 2.892 1.00 95.38 209 GLY A N 1
ATOM 1706 C CA . GLY A 1 209 ? -1.048 -5.301 3.723 1.00 95.38 209 GLY A CA 1
ATOM 1707 C C . GLY A 1 209 ? -1.046 -4.979 5.219 1.00 95.38 209 GLY A C 1
ATOM 1708 O O . GLY A 1 209 ? -1.795 -5.587 5.978 1.00 95.38 209 GLY A O 1
ATOM 1709 N N . VAL A 1 210 ? -0.260 -3.978 5.627 1.00 94.50 210 VAL A N 1
ATOM 1710 C CA . VAL A 1 210 ? -0.226 -3.488 7.018 1.00 94.50 210 VAL A CA 1
ATOM 1711 C C . VAL A 1 210 ? -1.569 -2.876 7.428 1.00 94.50 210 VAL A C 1
ATOM 1713 O O . VAL A 1 210 ? -2.037 -3.118 8.536 1.00 94.50 210 VAL A O 1
ATOM 1716 N N . LEU A 1 211 ? -2.216 -2.119 6.537 1.00 96.62 211 LEU A N 1
ATOM 1717 C CA . LEU A 1 211 ? -3.541 -1.542 6.772 1.00 96.62 211 LEU A CA 1
ATOM 1718 C C . LEU A 1 211 ? -4.608 -2.627 6.962 1.00 96.62 211 LEU A C 1
ATOM 1720 O O . LEU A 1 211 ? -5.404 -2.532 7.894 1.00 96.62 211 LEU A O 1
ATOM 1724 N N . LEU A 1 212 ? -4.629 -3.650 6.103 1.00 97.56 212 LEU A N 1
ATOM 1725 C CA . LEU A 1 212 ? -5.568 -4.769 6.222 1.00 97.56 212 LEU A CA 1
ATOM 1726 C C . LEU A 1 212 ? -5.371 -5.519 7.542 1.00 97.56 212 LEU A C 1
ATOM 1728 O O . LEU A 1 212 ? -6.343 -5.790 8.241 1.00 97.56 212 LEU A O 1
ATOM 1732 N N . GLU A 1 213 ? -4.121 -5.803 7.906 1.00 96.19 213 GLU A N 1
ATOM 1733 C CA . GLU A 1 213 ? -3.783 -6.441 9.177 1.00 96.19 213 GLU A CA 1
ATOM 1734 C C . GLU A 1 213 ? -4.251 -5.608 10.378 1.00 96.19 213 GLU A C 1
ATOM 1736 O O . GLU A 1 213 ? -4.938 -6.132 11.255 1.00 96.19 213 GLU A O 1
ATOM 1741 N N . ALA A 1 214 ? -3.932 -4.310 10.395 1.00 94.56 214 ALA A N 1
ATOM 1742 C CA . ALA A 1 214 ? -4.368 -3.396 11.448 1.00 94.56 214 ALA A CA 1
ATOM 1743 C C . ALA A 1 214 ? -5.900 -3.338 11.545 1.00 94.56 214 ALA A C 1
ATOM 1745 O O . ALA A 1 214 ? -6.446 -3.391 12.639 1.00 94.56 214 ALA A O 1
ATOM 1746 N N . THR A 1 215 ? -6.593 -3.322 10.404 1.00 95.88 215 THR A N 1
ATOM 1747 C CA . THR A 1 215 ? -8.063 -3.314 10.354 1.00 95.88 215 THR A CA 1
ATOM 1748 C C . THR A 1 215 ? -8.660 -4.568 10.988 1.00 95.88 215 THR A C 1
ATOM 1750 O O . THR A 1 215 ? -9.627 -4.469 11.735 1.00 95.88 215 THR A O 1
ATOM 1753 N N . LEU A 1 216 ? -8.103 -5.755 10.722 1.00 96.69 216 LEU A N 1
ATOM 1754 C CA . LEU A 1 216 ? -8.592 -6.990 11.346 1.00 96.69 216 LEU A CA 1
ATOM 1755 C C . LEU A 1 216 ? -8.364 -6.995 12.858 1.00 96.69 216 LEU A C 1
ATOM 1757 O O . LEU A 1 216 ? -9.266 -7.371 13.599 1.00 96.69 216 LEU A O 1
ATOM 1761 N N . LYS A 1 217 ? -7.181 -6.565 13.308 1.00 94.19 217 LYS A N 1
ATOM 1762 C CA . LYS A 1 217 ? -6.856 -6.471 14.739 1.00 94.19 217 LYS A CA 1
ATOM 1763 C C . LYS A 1 217 ? -7.797 -5.504 15.460 1.00 94.19 217 LYS A C 1
ATOM 1765 O O . LYS A 1 217 ? -8.289 -5.835 16.531 1.00 94.19 217 LYS A O 1
ATOM 1770 N N . GLU A 1 218 ? -8.137 -4.393 14.818 1.00 92.62 218 GLU A N 1
ATOM 1771 C CA . GLU A 1 218 ? -9.108 -3.430 15.339 1.00 92.62 218 GLU A CA 1
ATOM 1772 C C . GLU A 1 218 ? -10.520 -4.026 15.436 1.00 92.62 218 GLU A C 1
ATOM 1774 O O . GLU A 1 218 ? -11.178 -3.901 16.463 1.00 92.62 218 GLU A O 1
ATOM 1779 N N . ILE A 1 219 ? -10.985 -4.750 14.409 1.00 93.31 219 ILE A N 1
ATOM 1780 C CA . ILE A 1 219 ? -12.281 -5.455 14.464 1.00 93.31 219 ILE A CA 1
ATOM 1781 C C . ILE A 1 219 ? -12.325 -6.418 15.656 1.00 93.31 219 ILE A C 1
ATOM 1783 O O . ILE A 1 219 ? -13.332 -6.477 16.362 1.00 93.31 219 ILE A O 1
ATOM 1787 N N . ILE A 1 220 ? -11.240 -7.165 15.879 1.00 93.31 220 ILE A N 1
ATOM 1788 C CA . ILE A 1 220 ? -11.120 -8.085 17.012 1.00 93.31 220 ILE A CA 1
ATOM 1789 C C . ILE A 1 220 ? -11.199 -7.310 18.329 1.00 93.31 220 ILE A C 1
ATOM 1791 O O . ILE A 1 220 ? -11.993 -7.683 19.187 1.00 93.31 220 ILE A O 1
ATOM 1795 N N . PHE A 1 221 ? -10.456 -6.210 18.466 1.00 90.69 221 PHE A N 1
ATOM 1796 C CA . PHE A 1 221 ? -10.500 -5.364 19.658 1.00 90.69 221 PHE A CA 1
ATOM 1797 C C . PHE A 1 221 ? -11.917 -4.857 19.952 1.00 90.69 221 PHE A C 1
ATOM 1799 O O . PHE A 1 221 ? -12.418 -5.040 21.060 1.00 90.69 221 PHE A O 1
ATOM 1806 N N . PHE A 1 222 ? -12.619 -4.322 18.948 1.00 88.62 222 PHE A N 1
ATOM 1807 C CA . PHE A 1 222 ? -13.995 -3.845 19.110 1.00 88.62 222 PHE A CA 1
ATOM 1808 C C . PHE A 1 222 ? -14.989 -4.946 19.496 1.00 88.62 222 PHE A C 1
ATOM 1810 O O . PHE A 1 222 ? -15.968 -4.672 20.190 1.00 88.62 222 PHE A O 1
ATOM 1817 N N . LYS A 1 223 ? -14.783 -6.184 19.033 1.00 91.31 223 LYS A N 1
ATOM 1818 C CA . LYS A 1 223 ? -15.689 -7.304 19.320 1.00 91.31 223 LYS A CA 1
ATOM 1819 C C . LYS A 1 223 ? -15.398 -8.021 20.630 1.00 91.31 223 LYS A C 1
ATOM 1821 O O . LYS A 1 223 ? -16.335 -8.457 21.292 1.00 91.31 223 LYS A O 1
ATOM 1826 N N . GLU A 1 224 ? -14.129 -8.150 20.985 1.00 89.94 224 GLU A N 1
ATOM 1827 C CA . GLU A 1 224 ? -13.674 -8.945 22.128 1.00 89.94 224 GLU A CA 1
ATOM 1828 C C . GLU A 1 224 ? -13.332 -8.072 23.349 1.00 89.94 224 GLU A C 1
ATOM 1830 O O . GLU A 1 224 ? -13.200 -8.589 24.460 1.00 89.94 224 GLU A O 1
ATOM 1835 N N . GLY A 1 225 ? -13.166 -6.756 23.161 1.00 88.94 225 GLY A N 1
ATOM 1836 C CA . GLY A 1 225 ? -12.730 -5.815 24.198 1.00 88.94 225 GLY A CA 1
ATOM 1837 C C . GLY A 1 225 ? -11.292 -6.048 24.674 1.00 88.94 225 GLY A C 1
ATOM 1838 O O . GLY A 1 225 ? -10.943 -5.651 25.785 1.00 88.94 225 GLY A O 1
ATOM 1839 N N . LYS A 1 226 ? -10.480 -6.756 23.880 1.00 87.94 226 LYS A N 1
ATOM 1840 C CA . LYS A 1 226 ? -9.099 -7.141 24.197 1.00 87.94 226 LYS A CA 1
ATOM 1841 C C . LYS A 1 226 ? -8.218 -7.027 22.970 1.00 87.94 226 LYS A C 1
ATOM 1843 O O . LYS A 1 226 ? -8.662 -7.298 21.855 1.00 87.94 226 LYS A O 1
ATOM 1848 N N . GLU A 1 227 ? -6.958 -6.688 23.196 1.00 87.38 227 GLU A N 1
ATOM 1849 C CA . GLU A 1 227 ? -5.953 -6.683 22.143 1.00 87.38 227 GLU A CA 1
ATOM 1850 C C . GLU A 1 227 ? -5.761 -8.093 21.576 1.00 87.38 227 GLU A C 1
ATOM 1852 O O . GLU A 1 227 ? -5.811 -9.096 22.293 1.00 87.38 227 GLU A O 1
ATOM 1857 N N . PHE A 1 228 ? -5.516 -8.188 20.268 1.00 89.25 228 PHE A N 1
ATOM 1858 C CA . PHE A 1 228 ? -5.396 -9.489 19.604 1.00 89.25 228 PHE A CA 1
ATOM 1859 C C . PHE A 1 228 ? -4.259 -10.341 20.188 1.00 89.25 228 PHE A C 1
ATOM 1861 O O . PHE A 1 228 ? -4.422 -11.547 20.364 1.00 89.25 228 PHE A O 1
ATOM 1868 N N . ILE A 1 229 ? -3.140 -9.704 20.542 1.00 86.31 229 ILE A N 1
ATOM 1869 C CA . ILE A 1 229 ? -1.977 -10.349 21.167 1.00 86.31 229 ILE A CA 1
ATOM 1870 C C . ILE A 1 229 ? -2.347 -11.072 22.471 1.00 86.31 229 ILE A C 1
ATOM 1872 O O . ILE A 1 229 ? -1.882 -12.188 22.710 1.00 86.31 229 ILE A O 1
ATOM 1876 N N . ASP A 1 230 ? -3.264 -10.503 23.256 1.00 85.56 230 ASP A N 1
ATOM 1877 C CA . ASP A 1 230 ? -3.722 -11.080 24.522 1.00 85.56 230 ASP A CA 1
ATOM 1878 C C . ASP A 1 230 ? -4.612 -12.307 24.300 1.00 85.56 230 ASP A C 1
ATOM 1880 O O . ASP A 1 230 ? -4.647 -13.228 25.122 1.00 85.56 230 ASP A O 1
ATOM 1884 N N . LEU A 1 231 ? -5.339 -12.330 23.179 1.00 84.06 231 LEU A N 1
ATOM 1885 C CA . LEU A 1 231 ? -6.232 -13.426 22.814 1.00 84.06 231 LEU A CA 1
ATOM 1886 C C . LEU A 1 231 ? -5.461 -14.641 22.306 1.00 84.06 231 LEU A C 1
ATOM 1888 O O . LEU A 1 231 ? -5.806 -15.767 22.667 1.00 84.06 231 LEU A O 1
ATOM 1892 N N . VAL A 1 232 ? -4.424 -14.427 21.491 1.00 86.31 232 VAL A N 1
ATOM 1893 C CA . VAL A 1 232 ? -3.615 -15.529 20.947 1.00 86.31 232 VAL A CA 1
ATOM 1894 C C . VAL A 1 232 ? -2.437 -15.918 21.835 1.00 86.31 232 VAL A C 1
ATOM 1896 O O . VAL A 1 232 ? -1.904 -17.007 21.663 1.00 86.31 232 VAL A O 1
ATOM 1899 N N . ARG A 1 233 ? -2.069 -15.087 22.823 1.00 82.69 233 ARG A N 1
ATOM 1900 C CA . ARG A 1 233 ? -0.917 -15.302 23.723 1.00 82.69 233 ARG A CA 1
ATOM 1901 C C . ARG A 1 233 ? 0.396 -15.532 22.969 1.00 82.69 233 ARG A C 1
ATOM 1903 O O . ARG A 1 233 ? 1.245 -16.308 23.402 1.00 82.69 233 ARG A O 1
ATOM 1910 N N . GLU A 1 234 ? 0.553 -14.850 21.842 1.00 80.31 234 GLU A N 1
ATOM 1911 C CA . GLU A 1 234 ? 1.721 -14.948 20.973 1.00 80.31 234 GLU A CA 1
ATOM 1912 C C . GLU A 1 234 ? 2.242 -13.548 20.654 1.00 80.31 234 GLU A C 1
ATOM 1914 O O . GLU A 1 234 ? 1.533 -12.745 20.052 1.00 80.31 234 GLU A O 1
ATOM 1919 N N . GLU A 1 235 ? 3.497 -13.267 21.014 1.00 70.00 235 GLU A N 1
ATOM 1920 C CA . GLU A 1 235 ? 4.103 -11.934 20.858 1.00 70.00 235 GLU A CA 1
ATOM 1921 C C . GLU A 1 235 ? 4.174 -11.454 19.399 1.00 70.00 235 GLU A C 1
ATOM 1923 O O . GLU A 1 235 ? 4.197 -10.254 19.138 1.00 70.00 235 GLU A O 1
ATOM 1928 N N . ASN A 1 236 ? 4.152 -12.384 18.440 1.00 72.12 236 ASN A N 1
ATOM 1929 C CA . ASN A 1 236 ? 4.275 -12.108 17.009 1.00 72.12 236 ASN A CA 1
ATOM 1930 C C . ASN A 1 236 ? 3.001 -12.458 16.234 1.00 72.12 236 ASN A C 1
ATOM 1932 O O . ASN A 1 236 ? 3.076 -13.022 15.145 1.00 72.12 236 ASN A O 1
ATOM 1936 N N . ALA A 1 237 ? 1.841 -12.115 16.797 1.00 80.88 237 ALA A N 1
ATOM 1937 C CA . ALA A 1 237 ? 0.549 -12.363 16.176 1.00 80.88 237 ALA A CA 1
ATOM 1938 C C . ALA A 1 237 ? 0.462 -11.722 14.773 1.00 80.88 237 ALA A C 1
ATOM 1940 O O . ALA A 1 237 ? 0.346 -10.496 14.644 1.00 80.88 237 ALA A O 1
ATOM 1941 N N . ASP A 1 238 ? 0.533 -12.537 13.720 1.00 88.38 238 ASP A N 1
ATOM 1942 C CA . ASP A 1 238 ? 0.712 -12.079 12.342 1.00 88.38 238 ASP A CA 1
ATOM 1943 C C . ASP A 1 238 ? -0.611 -11.868 11.582 1.00 88.38 238 ASP A C 1
ATOM 1945 O O . ASP A 1 238 ? -1.715 -12.167 12.053 1.00 88.38 238 ASP A O 1
ATOM 1949 N N . PHE A 1 239 ? -0.508 -11.332 10.361 1.00 93.19 239 PHE A N 1
ATOM 1950 C CA . PHE A 1 239 ? -1.665 -11.104 9.495 1.00 93.19 239 PHE A CA 1
ATOM 1951 C C . PHE A 1 239 ? -2.452 -12.392 9.204 1.00 93.19 239 PHE A C 1
ATOM 1953 O O . PHE A 1 239 ? -3.678 -12.373 9.120 1.00 93.19 239 PHE A O 1
ATOM 1960 N N . GLY A 1 240 ? -1.764 -13.525 9.072 1.00 93.94 240 GLY A N 1
ATOM 1961 C CA . GLY A 1 240 ? -2.391 -14.816 8.840 1.00 93.94 240 GLY A CA 1
ATOM 1962 C C . GLY A 1 240 ? -3.252 -15.290 9.998 1.00 93.94 240 GLY A C 1
ATOM 1963 O O . GLY A 1 240 ? -4.367 -15.768 9.782 1.00 93.94 240 GLY A O 1
ATOM 1964 N N . GLN A 1 241 ? -2.750 -15.127 11.214 1.00 94.50 241 GLN A N 1
ATOM 1965 C CA . GLN A 1 241 ? -3.471 -15.468 12.432 1.00 94.50 241 GLN A CA 1
ATOM 1966 C C . GLN A 1 241 ? -4.691 -14.569 12.618 1.00 94.50 241 GLN A C 1
ATOM 1968 O O . GLN A 1 241 ? -5.765 -15.080 12.928 1.00 94.50 241 GLN A O 1
ATOM 1973 N N . ALA A 1 242 ? -4.571 -13.268 12.338 1.00 96.06 242 ALA A N 1
ATOM 1974 C CA . ALA A 1 242 ? -5.712 -12.352 12.378 1.00 96.06 242 ALA A CA 1
ATOM 1975 C C . ALA A 1 242 ? -6.809 -12.754 11.371 1.00 96.06 242 ALA A C 1
ATOM 1977 O O . ALA A 1 242 ? -7.991 -12.760 11.715 1.00 96.06 242 ALA A O 1
ATOM 1978 N N . ILE A 1 243 ? -6.438 -13.161 10.147 1.00 97.06 243 ILE A N 1
ATOM 1979 C CA . ILE A 1 243 ? -7.395 -13.684 9.153 1.00 97.06 243 ILE A CA 1
ATOM 1980 C C . ILE A 1 243 ? -8.085 -14.941 9.685 1.00 97.06 243 ILE A C 1
ATOM 1982 O O . ILE A 1 243 ? -9.310 -15.036 9.627 1.00 97.06 243 ILE A O 1
ATOM 1986 N N . LYS A 1 244 ? -7.312 -15.906 10.196 1.00 95.94 244 LYS A N 1
ATOM 1987 C CA . LYS A 1 244 ? -7.848 -17.164 10.729 1.00 95.94 244 LYS A CA 1
ATOM 1988 C C . LYS A 1 244 ? -8.836 -16.904 11.868 1.00 95.94 244 LYS A C 1
ATOM 1990 O O . LYS A 1 244 ? -9.955 -17.402 11.812 1.00 95.94 244 LYS A O 1
ATOM 1995 N N . TYR A 1 245 ? -8.455 -16.065 12.828 1.00 95.88 245 TYR A N 1
ATOM 1996 C CA . TYR A 1 245 ? -9.297 -15.708 13.967 1.00 95.88 245 TYR A CA 1
ATOM 1997 C C . TYR A 1 245 ? -10.612 -15.060 13.520 1.00 95.88 245 TYR A C 1
ATOM 1999 O O . TYR A 1 245 ? -11.692 -15.501 13.905 1.00 95.88 245 TYR A O 1
ATOM 2007 N N . CYS A 1 246 ? -10.545 -14.057 12.639 1.00 96.94 246 CYS A N 1
ATOM 2008 C CA . CYS A 1 246 ? -11.741 -13.391 12.124 1.00 96.94 246 CYS A CA 1
ATOM 2009 C C . CYS A 1 246 ? -12.663 -14.329 11.325 1.00 96.94 246 CYS A C 1
ATOM 2011 O O . CYS A 1 246 ? -13.866 -14.082 11.294 1.00 96.94 246 CYS A O 1
ATOM 2013 N N . ARG A 1 247 ? -12.131 -15.379 10.678 1.00 96.62 247 ARG A N 1
ATOM 2014 C CA . ARG A 1 247 ? -12.944 -16.412 10.008 1.00 96.62 247 ARG A CA 1
ATOM 2015 C C . ARG A 1 247 ? -13.635 -17.324 11.012 1.00 96.62 247 ARG A C 1
ATOM 2017 O O . ARG A 1 247 ? -14.824 -17.554 10.884 1.00 96.62 247 ARG A O 1
ATOM 2024 N N . GLU A 1 248 ? -12.905 -17.813 12.012 1.00 96.25 248 GLU A N 1
ATOM 2025 C CA . GLU A 1 248 ? -13.452 -18.694 13.057 1.00 96.25 248 GLU A CA 1
ATOM 2026 C C . GLU A 1 248 ? -14.543 -18.011 13.897 1.00 96.25 248 GLU A C 1
ATOM 2028 O O . GLU A 1 248 ? -15.400 -18.684 14.463 1.00 96.25 248 GLU A O 1
ATOM 2033 N N . LYS A 1 249 ? -14.509 -16.677 13.973 1.00 95.94 249 LYS A N 1
ATOM 2034 C CA . LYS A 1 249 ? -15.487 -15.840 14.679 1.00 95.94 249 LYS A CA 1
ATOM 2035 C C . LYS A 1 249 ? -16.571 -15.229 13.784 1.00 95.94 249 LYS A C 1
ATOM 2037 O O . LYS A 1 249 ? -17.358 -14.421 14.270 1.00 95.94 249 LYS A O 1
ATOM 2042 N N . ASP A 1 250 ? -16.584 -15.544 12.488 1.00 95.94 250 ASP A N 1
ATOM 2043 C CA . ASP A 1 250 ? -17.513 -14.970 11.502 1.00 95.94 250 ASP A CA 1
ATOM 2044 C C . ASP A 1 250 ? -17.491 -13.421 11.412 1.00 95.94 250 ASP A C 1
ATOM 2046 O O . ASP A 1 250 ? -18.452 -12.778 10.984 1.00 95.94 250 ASP A O 1
ATOM 2050 N N . TYR A 1 251 ? -16.373 -12.775 11.769 1.00 96.62 251 TYR A N 1
ATOM 2051 C CA . TYR A 1 251 ? -16.178 -11.321 11.603 1.00 96.62 251 TYR A CA 1
ATOM 2052 C C . TYR A 1 251 ? -15.914 -10.940 10.142 1.00 96.62 251 TYR A C 1
ATOM 2054 O O . TYR A 1 251 ? -16.172 -9.813 9.690 1.00 96.62 251 TYR A O 1
ATOM 2062 N N . ILE A 1 252 ? -15.421 -11.904 9.372 1.00 97.69 252 ILE A N 1
ATOM 2063 C CA . ILE A 1 252 ? -15.279 -11.817 7.926 1.00 97.69 252 ILE A CA 1
ATOM 2064 C C . ILE A 1 252 ? -15.945 -13.018 7.265 1.00 97.69 252 ILE A C 1
ATOM 2066 O O . ILE A 1 252 ? -15.934 -14.128 7.781 1.00 97.69 252 ILE A O 1
ATOM 2070 N N . THR A 1 253 ? -16.517 -12.781 6.092 1.00 97.12 253 THR A N 1
ATOM 2071 C CA . THR A 1 253 ? -17.100 -13.833 5.255 1.00 97.12 253 THR A CA 1
ATOM 2072 C C . THR A 1 253 ? -16.011 -14.723 4.660 1.00 97.12 253 THR A C 1
ATOM 2074 O O . THR A 1 253 ? -14.873 -14.287 4.480 1.00 97.12 253 THR A O 1
ATOM 2077 N N . GLU A 1 254 ? -16.373 -15.934 4.235 1.00 96.06 254 GLU A N 1
ATOM 2078 C CA . GLU A 1 254 ? -15.441 -16.843 3.553 1.00 96.06 254 GLU A CA 1
ATOM 2079 C C . GLU A 1 254 ? -14.783 -16.189 2.326 1.00 96.06 254 GLU A C 1
ATOM 2081 O O . GLU A 1 254 ? -13.568 -16.260 2.147 1.00 96.06 254 GLU A O 1
ATOM 2086 N N . LYS A 1 255 ? -15.563 -15.452 1.522 1.00 96.69 255 LYS A N 1
ATOM 2087 C CA . LYS A 1 255 ? -15.055 -14.716 0.354 1.00 96.69 255 LYS A CA 1
ATOM 2088 C C . LYS A 1 255 ? -14.013 -13.659 0.738 1.00 96.69 255 LYS A C 1
ATOM 2090 O O . LYS A 1 255 ? -13.019 -13.494 0.034 1.00 96.69 255 LYS A O 1
ATOM 2095 N N . GLU A 1 256 ? -14.235 -12.938 1.835 1.00 97.44 256 GLU A N 1
ATOM 2096 C CA . GLU A 1 256 ? -13.269 -11.964 2.358 1.00 97.44 256 GLU A CA 1
ATOM 2097 C C . GLU A 1 256 ? -12.013 -12.661 2.883 1.00 97.44 256 GLU A C 1
ATOM 2099 O O . GLU A 1 256 ? -10.911 -12.212 2.590 1.00 97.44 256 GLU A O 1
ATOM 2104 N N . GLY A 1 257 ? -12.164 -13.785 3.590 1.00 96.56 257 GLY A N 1
ATOM 2105 C CA . GLY A 1 257 ? -11.045 -14.602 4.055 1.00 96.56 257 GLY A CA 1
ATOM 2106 C C . GLY A 1 257 ? -10.154 -15.090 2.912 1.00 96.56 257 GLY A C 1
ATOM 2107 O O . GLY A 1 257 ? -8.932 -14.980 3.001 1.00 96.56 257 GLY A O 1
ATOM 2108 N N . VAL A 1 258 ? -10.753 -15.560 1.812 1.00 96.19 258 VAL A N 1
ATOM 2109 C CA . VAL A 1 258 ? -10.022 -15.951 0.595 1.00 96.19 258 VAL A CA 1
ATOM 2110 C C . VAL A 1 258 ? -9.291 -14.757 -0.019 1.00 96.19 258 VAL A C 1
ATOM 2112 O O . VAL A 1 258 ? -8.106 -14.871 -0.324 1.00 96.19 258 VAL A O 1
ATOM 2115 N N . MET A 1 259 ? -9.956 -13.604 -0.154 1.00 96.38 259 MET A N 1
ATOM 2116 C CA . MET A 1 259 ? -9.336 -12.385 -0.692 1.00 96.38 259 MET A CA 1
ATOM 2117 C C . MET A 1 259 ? -8.134 -11.938 0.150 1.00 96.38 259 MET A C 1
ATOM 2119 O O . MET A 1 259 ? -7.068 -11.665 -0.397 1.00 96.38 259 MET A O 1
ATOM 2123 N N . LEU A 1 260 ? -8.273 -11.917 1.478 1.00 97.25 260 LEU A N 1
ATOM 2124 C CA . LEU A 1 260 ? -7.204 -11.517 2.395 1.00 97.25 260 LEU A CA 1
ATOM 2125 C C . LEU A 1 260 ? -6.038 -12.514 2.384 1.00 97.25 260 LEU A C 1
ATOM 2127 O O . LEU A 1 260 ? -4.880 -12.099 2.387 1.00 97.25 260 LEU A O 1
ATOM 2131 N N . GLY A 1 261 ? -6.333 -13.818 2.318 1.00 94.88 261 GLY A N 1
ATOM 2132 C CA . GLY A 1 261 ? -5.321 -14.867 2.177 1.00 94.88 261 GLY A CA 1
ATOM 2133 C C . GLY A 1 261 ? -4.523 -14.722 0.881 1.00 94.88 261 GLY A C 1
ATOM 2134 O O . GLY A 1 261 ? -3.294 -14.694 0.914 1.00 94.88 261 GLY A O 1
ATOM 2135 N N . GLN A 1 262 ? -5.212 -14.515 -0.246 1.00 93.81 262 GLN A N 1
ATOM 2136 C CA . GLN A 1 262 ? -4.574 -14.216 -1.532 1.00 93.81 262 GLN A CA 1
ATOM 2137 C C . GLN A 1 262 ? -3.748 -12.928 -1.462 1.00 93.81 262 GLN A C 1
ATOM 2139 O O . GLN A 1 262 ? -2.613 -12.894 -1.929 1.00 93.81 262 GLN A O 1
ATOM 2144 N N . PHE A 1 263 ? -4.260 -11.867 -0.833 1.00 95.00 263 PHE A N 1
ATOM 2145 C CA . PHE A 1 263 ? -3.502 -10.628 -0.677 1.00 95.00 263 PHE A CA 1
ATOM 2146 C C . PHE A 1 263 ? -2.207 -10.852 0.119 1.00 95.00 263 PHE A C 1
ATOM 2148 O O . PHE A 1 263 ? -1.143 -10.371 -0.276 1.00 95.00 263 PHE A O 1
ATOM 2155 N N . ARG A 1 264 ? -2.264 -11.604 1.223 1.00 93.56 264 ARG A N 1
ATOM 2156 C CA . ARG A 1 264 ? -1.091 -11.942 2.040 1.00 93.56 264 ARG A CA 1
ATOM 2157 C C . ARG A 1 264 ? -0.064 -12.742 1.233 1.00 93.56 264 ARG A C 1
ATOM 2159 O O . ARG A 1 264 ? 1.084 -12.312 1.109 1.00 93.56 264 ARG A O 1
ATOM 2166 N N . ASP A 1 265 ? -0.485 -13.873 0.673 1.00 89.25 265 ASP A N 1
ATOM 2167 C CA . ASP A 1 265 ? 0.422 -14.873 0.103 1.00 89.25 265 ASP A CA 1
ATOM 2168 C C . ASP A 1 265 ? 0.912 -14.487 -1.293 1.00 89.25 265 ASP A C 1
ATOM 2170 O O . ASP A 1 265 ? 2.104 -14.579 -1.598 1.00 89.25 265 ASP A O 1
ATOM 2174 N N . ASP A 1 266 ? 0.004 -13.996 -2.137 1.00 86.81 266 ASP A N 1
ATOM 2175 C CA . ASP A 1 266 ? 0.291 -13.751 -3.545 1.00 86.81 266 ASP A CA 1
ATOM 2176 C C . ASP A 1 266 ? 0.733 -12.334 -3.863 1.00 86.81 266 ASP A C 1
ATOM 2178 O O . ASP A 1 266 ? 1.272 -12.113 -4.954 1.00 86.81 266 ASP A O 1
ATOM 2182 N N . ILE A 1 267 ? 0.519 -11.391 -2.948 1.00 88.44 267 ILE A N 1
ATOM 2183 C CA . ILE A 1 267 ? 0.828 -9.981 -3.166 1.00 88.44 267 ILE A CA 1
ATOM 2184 C C . ILE A 1 267 ? 1.851 -9.520 -2.133 1.00 88.44 267 ILE A C 1
ATOM 2186 O O . ILE A 1 267 ? 3.025 -9.377 -2.477 1.00 88.44 267 ILE A O 1
ATOM 2190 N N . ARG A 1 268 ? 1.452 -9.333 -0.871 1.00 85.69 268 ARG A N 1
ATOM 2191 C CA . ARG A 1 268 ? 2.302 -8.734 0.170 1.00 85.69 268 ARG A CA 1
ATOM 2192 C C . ARG A 1 268 ? 3.650 -9.441 0.288 1.00 85.69 268 ARG A C 1
ATOM 2194 O O . ARG A 1 268 ? 4.671 -8.766 0.206 1.00 85.69 268 ARG A O 1
ATOM 2201 N N . ASN A 1 269 ? 3.671 -10.771 0.396 1.00 87.12 269 ASN A N 1
ATOM 2202 C CA . ASN A 1 269 ? 4.916 -11.526 0.578 1.00 87.12 269 ASN A CA 1
ATOM 2203 C C . ASN A 1 269 ? 5.904 -11.326 -0.583 1.00 87.12 269 ASN A C 1
ATOM 2205 O O . ASN A 1 269 ? 7.095 -11.104 -0.361 1.00 87.12 269 ASN A O 1
ATOM 2209 N N . LYS A 1 270 ? 5.419 -11.330 -1.831 1.00 88.06 270 LYS A N 1
ATOM 2210 C CA . LYS A 1 270 ? 6.276 -11.128 -3.013 1.00 88.06 270 LYS A CA 1
ATOM 2211 C C . LYS A 1 270 ? 6.891 -9.727 -3.021 1.00 88.06 270 LYS A C 1
ATOM 2213 O O . LYS A 1 270 ? 8.067 -9.578 -3.347 1.00 88.06 270 LYS A O 1
ATOM 2218 N N . TYR A 1 271 ? 6.114 -8.717 -2.632 1.00 88.81 271 TYR A N 1
ATOM 2219 C CA . TYR A 1 271 ? 6.571 -7.329 -2.558 1.00 88.81 271 TYR A CA 1
ATOM 2220 C C . TYR A 1 271 ? 7.509 -7.069 -1.376 1.00 88.81 271 TYR A C 1
ATOM 2222 O O . TYR A 1 271 ? 8.528 -6.405 -1.552 1.00 88.81 271 TYR A O 1
ATOM 2230 N N . GLN A 1 272 ? 7.208 -7.627 -0.204 1.00 85.75 272 GLN A N 1
ATOM 2231 C CA . GLN A 1 272 ? 8.004 -7.470 1.013 1.00 85.75 272 GLN A CA 1
ATOM 2232 C C . GLN A 1 272 ? 9.402 -8.087 0.874 1.00 85.75 272 GLN A C 1
ATOM 2234 O O . GLN A 1 272 ? 10.377 -7.488 1.315 1.00 85.75 272 GLN A O 1
ATOM 2239 N N . HIS A 1 273 ? 9.518 -9.242 0.212 1.00 86.25 273 HIS A N 1
ATOM 2240 C CA . HIS A 1 273 ? 10.809 -9.892 -0.050 1.00 86.25 273 HIS A CA 1
ATOM 2241 C C . HIS A 1 273 ? 11.477 -9.440 -1.353 1.00 86.25 273 HIS A C 1
ATOM 2243 O O . HIS A 1 273 ? 12.471 -10.035 -1.763 1.00 86.25 273 HIS A O 1
ATOM 2249 N N . HIS A 1 274 ? 10.925 -8.426 -2.028 1.00 83.94 274 HIS A N 1
ATOM 2250 C CA . HIS A 1 274 ? 11.429 -7.935 -3.310 1.00 83.94 274 HIS A CA 1
ATOM 2251 C C . HIS A 1 274 ? 11.649 -9.063 -4.344 1.00 83.94 274 HIS A C 1
ATOM 2253 O O . HIS A 1 274 ? 12.632 -9.082 -5.084 1.00 83.94 274 HIS A O 1
ATOM 2259 N N . ASN A 1 275 ? 10.738 -10.041 -4.403 1.00 87.06 275 ASN A N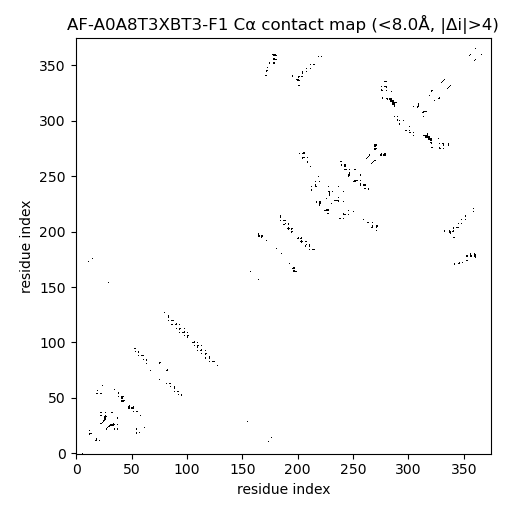 1
ATOM 2260 C CA . ASN A 1 275 ? 10.860 -11.183 -5.308 1.00 87.06 275 ASN A CA 1
ATOM 2261 C C . ASN A 1 275 ? 10.393 -10.798 -6.721 1.00 87.06 275 ASN A C 1
ATOM 2263 O O . ASN A 1 275 ? 9.283 -11.125 -7.147 1.00 87.06 275 ASN A O 1
ATOM 2267 N N . VAL A 1 276 ? 11.251 -10.070 -7.437 1.00 85.06 276 VAL A N 1
ATOM 2268 C CA . VAL A 1 276 ? 10.991 -9.526 -8.780 1.00 85.06 276 VAL A CA 1
ATOM 2269 C C . VAL A 1 276 ? 10.590 -10.627 -9.758 1.00 85.06 276 VAL A C 1
ATOM 2271 O O . VAL A 1 276 ? 9.608 -10.464 -10.476 1.00 85.06 276 VAL A O 1
ATOM 2274 N N . ASN A 1 277 ? 11.252 -11.786 -9.710 1.00 85.06 277 ASN A N 1
ATOM 2275 C CA . ASN A 1 277 ? 10.920 -12.932 -10.558 1.00 85.06 277 ASN A CA 1
ATOM 2276 C C . ASN A 1 277 ? 9.487 -13.422 -10.321 1.00 85.06 277 ASN A C 1
ATOM 2278 O O . ASN A 1 277 ? 8.756 -13.669 -11.273 1.00 85.06 277 ASN A O 1
ATOM 2282 N N . ALA A 1 278 ? 9.044 -13.519 -9.065 1.00 87.44 278 ALA A N 1
ATOM 2283 C CA . ALA A 1 278 ? 7.672 -13.920 -8.757 1.00 87.44 278 ALA A CA 1
ATOM 2284 C C . ALA A 1 278 ? 6.639 -12.848 -9.147 1.00 87.44 278 ALA A C 1
ATOM 2286 O O . ALA A 1 278 ? 5.513 -13.186 -9.517 1.00 87.44 278 ALA A O 1
ATOM 2287 N N . ILE A 1 279 ? 7.005 -11.565 -9.069 1.00 86.12 279 ILE A N 1
ATOM 2288 C CA . ILE A 1 279 ? 6.141 -10.443 -9.468 1.00 86.12 279 ILE A CA 1
ATOM 2289 C C . ILE A 1 279 ? 5.990 -10.385 -10.994 1.00 86.12 279 ILE A C 1
ATOM 2291 O O . ILE A 1 279 ? 4.880 -10.174 -11.486 1.00 86.12 279 ILE A O 1
ATOM 2295 N N . ALA A 1 280 ? 7.084 -10.605 -11.726 1.00 85.19 280 ALA A N 1
ATOM 2296 C CA . ALA A 1 280 ? 7.166 -10.491 -13.178 1.00 85.19 280 ALA A CA 1
ATOM 2297 C C . ALA A 1 280 ? 6.985 -11.820 -13.935 1.00 85.19 280 ALA A C 1
ATOM 2299 O O . ALA A 1 280 ? 6.977 -11.794 -15.154 1.00 85.19 280 ALA A O 1
ATOM 2300 N N . LYS A 1 281 ? 6.747 -12.949 -13.248 1.00 83.88 281 LYS A N 1
ATOM 2301 C CA . LYS A 1 281 ? 6.684 -14.322 -13.805 1.00 83.88 281 LYS A CA 1
ATOM 2302 C C . LYS A 1 281 ? 5.867 -14.505 -15.097 1.00 83.88 281 LYS A C 1
ATOM 2304 O O . LYS A 1 281 ? 6.119 -15.433 -15.853 1.00 83.88 281 LYS A O 1
ATOM 2309 N N . ASN A 1 282 ? 4.849 -13.675 -15.319 1.00 83.19 282 ASN A N 1
ATOM 2310 C CA . ASN A 1 282 ? 3.949 -13.777 -16.474 1.00 83.19 282 ASN A CA 1
ATOM 2311 C C . ASN A 1 282 ? 4.210 -12.699 -17.538 1.00 83.19 282 ASN A C 1
ATOM 2313 O O . ASN A 1 282 ? 3.350 -12.444 -18.379 1.00 83.19 282 ASN A O 1
ATOM 2317 N N . TYR A 1 283 ? 5.354 -12.024 -17.470 1.00 82.50 283 TYR A N 1
ATOM 2318 C CA . TYR A 1 283 ? 5.740 -10.981 -18.402 1.00 82.50 283 TYR A CA 1
ATOM 2319 C C . TYR A 1 283 ? 6.996 -11.409 -19.143 1.00 82.50 283 TYR A C 1
ATOM 2321 O O . TYR A 1 283 ? 8.022 -11.675 -18.533 1.00 82.50 283 TYR A O 1
ATOM 2329 N N . ALA A 1 284 ? 6.920 -11.401 -20.466 1.00 80.00 284 ALA A N 1
ATOM 2330 C CA . ALA A 1 284 ? 8.087 -11.556 -21.315 1.00 80.00 284 ALA A CA 1
ATOM 2331 C C . ALA A 1 284 ? 8.544 -10.185 -21.822 1.00 80.00 284 ALA A C 1
ATOM 2333 O O . ALA A 1 284 ? 7.728 -9.287 -22.062 1.00 80.00 284 ALA A O 1
ATOM 2334 N N . ILE A 1 285 ? 9.854 -10.030 -21.980 1.00 80.31 285 ILE A N 1
ATOM 2335 C CA . ILE A 1 285 ? 10.486 -8.788 -22.416 1.00 80.31 285 ILE A CA 1
ATOM 2336 C C . ILE A 1 285 ? 10.901 -8.967 -23.870 1.00 80.31 285 ILE A C 1
ATOM 2338 O O . ILE A 1 285 ? 11.702 -9.840 -24.190 1.00 80.31 285 ILE A O 1
ATOM 2342 N N . GLY A 1 286 ? 10.340 -8.144 -24.756 1.00 80.19 286 GLY A N 1
ATOM 2343 C CA . GLY A 1 286 ? 10.772 -8.096 -26.148 1.00 80.19 286 GLY A CA 1
ATOM 2344 C C . GLY A 1 286 ? 12.144 -7.436 -26.245 1.00 80.19 286 GLY A C 1
ATOM 2345 O O . GLY A 1 286 ? 12.312 -6.302 -25.796 1.00 80.19 286 GLY A O 1
ATOM 2346 N N . GLY A 1 287 ? 13.110 -8.126 -26.837 1.00 82.94 287 GLY A N 1
ATOM 2347 C CA . GLY A 1 287 ? 14.462 -7.623 -27.039 1.00 82.94 287 GLY A CA 1
ATOM 2348 C C . GLY A 1 287 ? 15.013 -7.992 -28.409 1.00 82.94 287 GLY A C 1
ATOM 2349 O O . GLY A 1 287 ? 14.411 -8.756 -29.161 1.00 82.94 287 GLY A O 1
ATOM 2350 N N . VAL A 1 288 ? 16.172 -7.428 -28.729 1.00 83.44 288 VAL A N 1
ATOM 2351 C CA . VAL A 1 288 ? 16.963 -7.806 -29.899 1.00 83.44 288 VAL A CA 1
ATOM 2352 C C . VAL A 1 288 ? 18.362 -8.118 -29.418 1.00 83.44 288 VAL A C 1
ATOM 2354 O O . VAL A 1 288 ? 18.994 -7.291 -28.755 1.00 83.44 288 VAL A O 1
ATOM 2357 N N . LYS A 1 289 ? 18.849 -9.304 -29.770 1.00 83.19 289 LYS A N 1
ATOM 2358 C CA . LYS A 1 289 ? 20.238 -9.662 -29.543 1.00 83.19 289 LYS A CA 1
ATOM 2359 C C . LYS A 1 289 ? 21.116 -8.954 -30.570 1.00 83.19 289 LYS A C 1
ATOM 2361 O O . LYS A 1 289 ? 20.928 -9.105 -31.774 1.00 83.19 289 LYS A O 1
ATOM 2366 N N . ILE A 1 290 ? 22.073 -8.177 -30.078 1.00 85.00 290 ILE A N 1
ATOM 2367 C CA . ILE A 1 290 ? 23.075 -7.503 -30.902 1.00 85.00 290 ILE A CA 1
ATOM 2368 C C . ILE A 1 290 ? 24.408 -8.200 -30.648 1.00 85.00 290 ILE A C 1
ATOM 2370 O O . ILE A 1 290 ? 25.004 -8.037 -29.584 1.00 85.00 290 ILE A O 1
ATOM 2374 N N . ASP A 1 291 ? 24.874 -8.974 -31.624 1.00 83.50 291 ASP A N 1
ATOM 2375 C CA . ASP A 1 291 ? 26.211 -9.558 -31.575 1.00 83.50 291 ASP A CA 1
ATOM 2376 C C . ASP A 1 291 ? 27.240 -8.465 -31.888 1.00 83.50 291 ASP A C 1
ATOM 2378 O O . ASP A 1 291 ? 27.321 -7.975 -33.018 1.00 83.50 291 ASP A O 1
ATOM 2382 N N . MET A 1 292 ? 28.013 -8.062 -30.878 1.00 87.31 292 MET A N 1
ATOM 2383 C CA . MET A 1 292 ? 29.100 -7.100 -31.051 1.00 87.31 292 MET A CA 1
ATOM 2384 C C . MET A 1 292 ? 30.444 -7.808 -31.180 1.00 87.31 292 MET A C 1
ATOM 2386 O O . MET A 1 292 ? 30.813 -8.628 -30.337 1.00 87.31 292 MET A O 1
ATOM 2390 N N . LYS A 1 293 ? 31.202 -7.443 -32.211 1.00 88.50 293 LYS A N 1
ATOM 2391 C CA . LYS A 1 293 ? 32.616 -7.795 -32.353 1.00 88.50 293 LYS A CA 1
ATOM 2392 C C . LYS A 1 293 ? 33.496 -6.726 -31.712 1.00 88.50 293 LYS A C 1
ATOM 2394 O O . LYS A 1 293 ? 33.103 -5.571 -31.547 1.00 88.50 293 LYS A O 1
ATOM 2399 N N . GLU A 1 294 ? 34.712 -7.121 -31.361 1.00 84.75 294 GLU A N 1
ATOM 2400 C CA . GLU A 1 294 ? 35.700 -6.225 -30.766 1.00 84.75 294 GLU A CA 1
ATOM 2401 C C . GLU A 1 294 ? 36.009 -5.042 -31.704 1.00 84.75 294 GLU A C 1
ATOM 2403 O O . GLU A 1 294 ? 36.221 -5.222 -32.904 1.00 84.75 294 GLU A O 1
ATOM 2408 N N . GLY A 1 295 ? 35.980 -3.820 -31.161 1.00 86.50 295 GLY A N 1
ATOM 2409 C CA . GLY A 1 295 ? 36.189 -2.579 -31.917 1.00 86.50 295 GLY A CA 1
ATOM 2410 C C . GLY A 1 295 ? 34.952 -2.008 -32.628 1.00 86.50 295 GLY A C 1
ATOM 2411 O O . GLY A 1 295 ? 35.046 -0.928 -33.212 1.00 86.50 295 GLY A O 1
ATOM 2412 N N . GLU A 1 296 ? 33.790 -2.669 -32.579 1.00 88.12 296 GLU A N 1
ATOM 2413 C CA . GLU A 1 296 ? 32.548 -2.111 -33.132 1.00 88.12 296 GLU A CA 1
ATOM 2414 C C . GLU A 1 296 ? 31.930 -1.042 -32.209 1.00 88.12 296 GLU A C 1
ATOM 2416 O O . GLU A 1 296 ? 31.982 -1.140 -30.984 1.00 88.12 296 GLU A O 1
ATOM 2421 N N . SER A 1 297 ? 31.318 -0.008 -32.804 1.00 89.25 297 SER A N 1
ATOM 2422 C CA . SER A 1 297 ? 30.616 1.043 -32.053 1.00 89.25 297 SER A CA 1
ATOM 2423 C C . SER A 1 297 ? 29.240 0.552 -31.585 1.00 89.25 297 SER A C 1
ATOM 2425 O O . SER A 1 297 ? 28.396 0.250 -32.439 1.00 89.25 297 SER A O 1
ATOM 2427 N N . PRO A 1 298 ? 28.957 0.547 -30.266 1.00 83.12 298 PRO A N 1
ATOM 2428 C CA . PRO A 1 298 ? 27.660 0.123 -29.738 1.00 83.12 298 PRO A CA 1
ATOM 2429 C C . PRO A 1 298 ? 26.496 0.953 -30.284 1.00 83.12 298 PRO A C 1
ATOM 2431 O O . PRO A 1 298 ? 25.451 0.409 -30.626 1.00 83.12 298 PRO A O 1
ATOM 2434 N N . ILE A 1 299 ? 26.695 2.267 -30.431 1.00 87.25 299 ILE A N 1
ATOM 2435 C CA . ILE A 1 299 ? 25.662 3.193 -30.918 1.00 87.25 299 ILE A CA 1
ATOM 2436 C C . ILE A 1 299 ? 25.260 2.830 -32.348 1.00 87.25 299 ILE A C 1
ATOM 2438 O O . ILE A 1 299 ? 24.078 2.667 -32.635 1.00 87.25 299 ILE A O 1
ATOM 2442 N N . LYS A 1 300 ? 26.246 2.626 -33.229 1.00 87.19 300 LYS A N 1
ATOM 2443 C CA . LYS A 1 300 ? 25.985 2.295 -34.633 1.00 87.19 300 LYS A CA 1
ATOM 2444 C C . LYS A 1 300 ? 25.253 0.956 -34.768 1.00 87.19 300 LYS A C 1
ATOM 2446 O O . LYS A 1 300 ? 24.308 0.844 -35.541 1.00 87.19 300 LYS A O 1
ATOM 2451 N N . LYS A 1 301 ? 25.638 -0.047 -33.974 1.00 88.69 301 LYS A N 1
ATOM 2452 C CA . LYS A 1 301 ? 24.945 -1.343 -33.943 1.00 88.69 301 LYS A CA 1
ATOM 2453 C C . LYS A 1 301 ? 23.510 -1.240 -33.435 1.00 88.69 301 LYS A C 1
ATOM 2455 O O . LYS A 1 301 ? 22.631 -1.906 -33.973 1.00 88.69 301 LYS A O 1
ATOM 2460 N N . MET A 1 302 ? 23.254 -0.396 -32.435 1.00 86.31 302 MET A N 1
ATOM 2461 C CA . MET A 1 302 ? 21.890 -0.118 -31.980 1.00 86.31 302 MET A CA 1
ATOM 2462 C C . MET A 1 302 ? 21.054 0.551 -33.078 1.00 86.31 302 MET A C 1
ATOM 2464 O O . MET A 1 302 ? 19.898 0.181 -33.265 1.00 86.31 302 MET A O 1
ATOM 2468 N N . GLU A 1 303 ? 21.622 1.500 -33.825 1.00 89.44 303 GLU A N 1
ATOM 2469 C CA . GLU A 1 303 ? 20.942 2.152 -34.952 1.00 89.44 303 GLU A CA 1
ATOM 2470 C C . GLU A 1 303 ? 20.628 1.169 -36.089 1.00 89.44 303 GLU A C 1
ATOM 2472 O O . GLU A 1 303 ? 19.502 1.160 -36.589 1.00 89.44 303 GLU A O 1
ATOM 2477 N N . GLU A 1 304 ? 21.581 0.303 -36.451 1.00 90.38 304 GLU A N 1
ATOM 2478 C CA . GLU A 1 304 ? 21.392 -0.780 -37.428 1.00 90.38 304 GLU A CA 1
ATOM 2479 C C . GLU A 1 304 ? 20.276 -1.739 -36.979 1.00 90.38 304 GLU A C 1
ATOM 2481 O O . GLU A 1 304 ? 19.360 -2.032 -37.750 1.00 90.38 304 GLU A O 1
ATOM 2486 N N . ALA A 1 305 ? 20.286 -2.156 -35.708 1.00 87.19 305 ALA A N 1
ATOM 2487 C CA . ALA A 1 305 ? 19.249 -3.014 -35.141 1.00 87.19 305 ALA A CA 1
ATOM 2488 C C . ALA A 1 305 ? 17.860 -2.346 -35.157 1.00 87.19 305 ALA A C 1
ATOM 2490 O O . ALA A 1 305 ? 16.862 -2.980 -35.501 1.00 87.19 305 ALA A O 1
ATOM 2491 N N . LEU A 1 306 ? 17.782 -1.051 -34.833 1.00 87.25 306 LEU A N 1
ATOM 2492 C CA . LEU A 1 306 ? 16.539 -0.275 -34.889 1.00 87.25 306 LEU A CA 1
ATOM 2493 C C . LEU A 1 306 ? 16.021 -0.106 -36.322 1.00 87.25 306 LEU A C 1
ATOM 2495 O O . LEU A 1 306 ? 14.808 -0.152 -36.539 1.00 87.25 306 LEU A O 1
ATOM 2499 N N . ALA A 1 307 ? 16.908 0.099 -37.296 1.00 90.19 307 ALA A N 1
ATOM 2500 C CA . ALA A 1 307 ? 16.538 0.161 -38.706 1.00 90.19 307 ALA A CA 1
ATOM 2501 C C . ALA A 1 307 ? 15.997 -1.192 -39.193 1.00 90.19 307 ALA A C 1
ATOM 2503 O O . ALA A 1 307 ? 14.927 -1.222 -39.802 1.00 90.19 307 ALA A O 1
ATOM 2504 N N . GLY A 1 308 ? 16.668 -2.293 -38.837 1.00 91.12 308 GLY A N 1
ATOM 2505 C CA . GLY A 1 308 ? 16.225 -3.656 -39.137 1.00 91.12 308 GLY A CA 1
ATOM 2506 C C . GLY A 1 308 ? 14.883 -4.014 -38.490 1.00 91.12 308 GLY A C 1
ATOM 2507 O O . GLY A 1 308 ? 14.042 -4.658 -39.113 1.00 91.12 308 GLY A O 1
ATOM 2508 N N . LEU A 1 309 ? 14.624 -3.544 -37.265 1.00 87.50 309 LEU A N 1
ATOM 2509 C CA . LEU A 1 309 ? 13.313 -3.686 -36.619 1.00 87.50 309 LEU A CA 1
ATOM 2510 C C . LEU A 1 309 ? 12.213 -2.934 -37.381 1.00 87.50 309 LEU A C 1
ATOM 2512 O O . LEU A 1 309 ? 11.121 -3.463 -37.577 1.00 87.50 309 LEU A O 1
ATOM 2516 N N . LYS A 1 310 ? 12.488 -1.699 -37.821 1.00 88.94 310 LYS A N 1
ATOM 2517 C CA . LYS A 1 310 ? 11.520 -0.875 -38.566 1.00 88.94 310 LYS A CA 1
ATOM 2518 C C . LYS A 1 310 ? 11.226 -1.431 -39.959 1.00 88.94 310 LYS A C 1
ATOM 2520 O O . LYS A 1 310 ? 10.095 -1.309 -40.419 1.00 88.94 310 LYS A O 1
ATOM 2525 N N . SER A 1 311 ? 12.224 -2.010 -40.624 1.00 93.31 311 SER A N 1
ATOM 2526 C CA . SER A 1 311 ? 12.063 -2.647 -41.936 1.00 93.31 311 SER A CA 1
ATOM 2527 C C . SER A 1 311 ? 11.433 -4.043 -41.851 1.00 93.31 311 SER A C 1
ATOM 2529 O O . SER A 1 311 ? 10.960 -4.555 -42.864 1.00 93.31 311 SER A O 1
ATOM 2531 N N . GLY A 1 312 ? 11.404 -4.653 -40.660 1.00 88.69 312 GLY A N 1
ATOM 2532 C CA . GLY A 1 312 ? 10.938 -6.024 -40.437 1.00 88.69 312 GLY A CA 1
ATOM 2533 C C . GLY A 1 312 ? 11.982 -7.102 -40.751 1.00 88.69 312 GLY A C 1
ATOM 2534 O O . GLY A 1 312 ? 11.656 -8.289 -40.713 1.00 88.69 312 GLY A O 1
ATOM 2535 N N . GLU A 1 313 ? 13.220 -6.704 -41.052 1.00 91.06 313 GLU A N 1
ATOM 2536 C CA . GLU A 1 313 ? 14.364 -7.599 -41.267 1.00 91.06 313 GLU A CA 1
ATOM 2537 C C . GLU A 1 313 ? 14.792 -8.293 -39.967 1.00 91.06 313 GLU A C 1
ATOM 2539 O O . GLU A 1 313 ? 15.118 -9.478 -39.964 1.00 91.06 313 GLU A O 1
ATOM 2544 N N . ILE A 1 314 ? 14.715 -7.570 -38.847 1.00 88.62 314 ILE A N 1
ATOM 2545 C CA . ILE A 1 314 ? 14.952 -8.093 -37.502 1.00 88.62 314 ILE A CA 1
ATOM 2546 C C . ILE A 1 314 ? 13.606 -8.220 -36.793 1.00 88.62 314 ILE A C 1
ATOM 2548 O O . ILE A 1 314 ? 12.775 -7.312 -36.837 1.00 88.62 314 ILE A O 1
ATOM 2552 N N . LYS A 1 315 ? 13.389 -9.349 -36.116 1.00 87.62 315 LYS A N 1
ATOM 2553 C CA . LYS A 1 315 ? 12.215 -9.573 -35.265 1.00 87.62 315 LYS A CA 1
ATOM 2554 C C . LYS A 1 315 ? 12.615 -9.501 -33.800 1.00 87.62 315 LYS A C 1
ATOM 2556 O O . LYS A 1 315 ? 13.739 -9.840 -33.444 1.00 87.62 315 LYS A O 1
ATOM 2561 N N . TYR A 1 316 ? 11.673 -9.087 -32.960 1.00 87.38 316 TYR A N 1
ATOM 2562 C CA . TYR A 1 316 ? 11.838 -9.203 -31.517 1.00 87.38 316 TYR A CA 1
ATOM 2563 C C . TYR A 1 316 ? 11.929 -10.671 -31.108 1.00 87.38 316 TYR A C 1
ATOM 2565 O O . TYR A 1 316 ? 11.136 -11.503 -31.557 1.00 87.38 316 TYR A O 1
ATOM 2573 N N . GLU A 1 317 ? 12.852 -10.949 -30.202 1.00 88.25 317 GLU A N 1
ATOM 2574 C CA . GLU A 1 317 ? 12.877 -12.169 -29.412 1.00 88.25 317 GLU A CA 1
ATOM 2575 C C . GLU A 1 317 ? 12.229 -11.883 -28.058 1.00 88.25 317 GLU A C 1
ATOM 2577 O O . GLU A 1 317 ? 12.334 -10.778 -27.519 1.00 88.25 317 GLU A O 1
ATOM 2582 N N . MET A 1 318 ? 11.510 -12.865 -27.526 1.00 85.12 318 MET A N 1
ATOM 2583 C CA . MET A 1 318 ? 10.879 -12.758 -26.215 1.00 85.12 318 MET A CA 1
ATOM 2584 C C . MET A 1 318 ? 11.790 -13.430 -25.196 1.00 85.12 318 MET A C 1
ATOM 2586 O O . MET A 1 318 ? 12.029 -14.630 -25.298 1.00 85.12 318 MET A O 1
ATOM 2590 N N . TYR A 1 319 ? 12.258 -12.660 -24.222 1.00 81.75 319 TYR A N 1
ATOM 2591 C CA . TYR A 1 319 ? 13.094 -13.141 -23.129 1.00 81.75 319 TYR A CA 1
ATOM 2592 C C . TYR A 1 319 ? 12.274 -13.268 -21.848 1.00 81.75 319 TYR A C 1
ATOM 2594 O O . TYR A 1 319 ? 11.405 -12.428 -21.570 1.00 81.75 319 TYR A O 1
ATOM 2602 N N . ASP A 1 320 ? 12.561 -14.294 -21.051 1.00 83.06 320 ASP A N 1
ATOM 2603 C CA . ASP A 1 320 ? 12.043 -14.383 -19.689 1.00 83.06 320 ASP A CA 1
ATOM 2604 C C . ASP A 1 320 ? 12.697 -13.303 -18.808 1.00 83.06 320 ASP A C 1
ATOM 2606 O O . ASP A 1 320 ? 13.861 -12.935 -18.982 1.00 83.06 320 ASP A O 1
ATOM 2610 N N . GLN A 1 321 ? 11.961 -12.788 -17.820 1.00 76.75 321 GLN A N 1
ATOM 2611 C CA . GLN A 1 321 ? 12.482 -11.798 -16.870 1.00 76.75 321 GLN A CA 1
ATOM 2612 C C . GLN A 1 321 ? 13.771 -12.244 -16.153 1.00 76.75 321 GLN A C 1
ATOM 2614 O O . GLN A 1 321 ? 14.576 -11.400 -15.757 1.00 76.75 321 GLN A O 1
ATOM 2619 N N . SER A 1 322 ? 13.981 -13.554 -15.978 1.00 79.81 322 SER A N 1
ATOM 2620 C CA . SER A 1 322 ? 15.185 -14.108 -15.351 1.00 79.81 322 SER A CA 1
ATOM 2621 C C . SER A 1 322 ? 16.433 -13.979 -16.225 1.00 79.81 322 SER A C 1
ATOM 2623 O O . SER A 1 322 ? 17.538 -13.925 -15.687 1.00 79.81 322 SER A O 1
ATOM 2625 N N . GLU A 1 323 ? 16.268 -13.858 -17.544 1.00 78.25 323 GLU A N 1
ATOM 2626 C CA . GLU A 1 323 ? 17.366 -13.676 -18.499 1.00 78.25 323 GLU A CA 1
ATOM 2627 C C . GLU A 1 323 ? 17.868 -12.223 -18.516 1.00 78.25 323 GLU A C 1
ATOM 2629 O O . GLU A 1 323 ? 19.038 -11.969 -18.797 1.00 78.25 323 GLU A O 1
ATOM 2634 N N . LEU A 1 324 ? 17.006 -11.260 -18.161 1.00 78.38 324 LEU A N 1
ATOM 2635 C CA . LEU A 1 324 ? 17.282 -9.821 -18.214 1.00 78.38 324 LEU A CA 1
ATOM 2636 C C . LEU A 1 324 ? 16.980 -9.131 -16.874 1.00 78.38 324 LEU A C 1
ATOM 2638 O O . LEU A 1 324 ? 16.106 -8.267 -16.775 1.00 78.38 324 LEU A O 1
ATOM 2642 N N . ARG A 1 325 ? 17.742 -9.481 -15.829 1.00 72.38 325 ARG A N 1
ATOM 2643 C CA . ARG A 1 325 ? 17.493 -9.052 -14.437 1.00 72.38 325 ARG A CA 1
ATOM 2644 C C . ARG A 1 325 ? 17.267 -7.542 -14.266 1.00 72.38 325 ARG A C 1
ATOM 2646 O O . ARG A 1 325 ? 16.291 -7.148 -13.641 1.00 72.38 325 ARG A O 1
ATOM 2653 N N . SER A 1 326 ? 18.116 -6.694 -14.847 1.00 74.44 326 SER A N 1
ATOM 2654 C CA . SER A 1 326 ? 17.977 -5.231 -14.729 1.00 74.44 326 SER A CA 1
ATOM 2655 C C . SER A 1 326 ? 16.716 -4.691 -15.411 1.00 74.44 326 SER A C 1
ATOM 2657 O O . SER A 1 326 ? 16.130 -3.714 -14.950 1.00 74.44 326 SER A O 1
ATOM 2659 N N . PHE A 1 327 ? 16.263 -5.332 -16.492 1.00 75.81 327 PHE A N 1
ATOM 2660 C CA . PHE A 1 327 ? 15.007 -4.964 -17.144 1.00 75.81 327 PHE A CA 1
ATOM 2661 C C . PHE A 1 327 ? 13.791 -5.462 -16.366 1.00 75.81 327 PHE A C 1
ATOM 2663 O O . PHE A 1 327 ? 12.749 -4.814 -16.417 1.00 75.81 327 PHE A O 1
ATOM 2670 N N . ALA A 1 328 ? 13.913 -6.559 -15.615 1.00 72.69 328 ALA A N 1
ATOM 2671 C CA . ALA A 1 328 ? 12.847 -7.045 -14.746 1.00 72.69 328 ALA A CA 1
ATOM 2672 C C . ALA A 1 328 ? 12.487 -6.023 -13.650 1.00 72.69 328 ALA A C 1
ATOM 2674 O O . ALA A 1 328 ? 11.305 -5.825 -13.364 1.00 72.69 328 ALA A O 1
ATOM 2675 N N . ASP A 1 329 ? 13.477 -5.313 -13.100 1.00 76.62 329 ASP A N 1
ATOM 2676 C CA . ASP A 1 329 ? 13.256 -4.232 -12.129 1.00 76.62 329 ASP A CA 1
ATOM 2677 C C . ASP A 1 329 ? 12.536 -3.032 -12.754 1.00 76.62 329 ASP A C 1
ATOM 2679 O O . ASP A 1 329 ? 11.556 -2.526 -12.199 1.00 76.62 329 ASP A O 1
ATOM 2683 N N . VAL A 1 330 ? 12.972 -2.614 -13.946 1.00 79.06 330 VAL A N 1
ATOM 2684 C CA . VAL A 1 330 ? 12.318 -1.534 -14.701 1.00 79.06 330 VAL A CA 1
ATOM 2685 C C . VAL A 1 330 ? 10.883 -1.921 -15.047 1.00 79.06 330 VAL A C 1
ATOM 2687 O O . VAL A 1 330 ? 9.961 -1.156 -14.789 1.00 79.06 330 VAL A O 1
ATOM 2690 N N . LEU A 1 331 ? 10.667 -3.130 -15.565 1.00 77.62 331 LEU A N 1
ATOM 2691 C CA . LEU A 1 331 ? 9.346 -3.673 -15.873 1.00 77.62 331 LEU A CA 1
ATOM 2692 C C . LEU A 1 331 ? 8.446 -3.685 -14.632 1.00 77.62 331 LEU A C 1
ATOM 2694 O O . LEU A 1 331 ? 7.286 -3.265 -14.696 1.00 77.62 331 LEU A O 1
ATOM 2698 N N . LYS A 1 332 ? 8.977 -4.137 -13.492 1.00 85.56 332 LYS A N 1
ATOM 2699 C CA . LYS A 1 332 ? 8.257 -4.139 -12.222 1.00 85.56 332 LYS A CA 1
ATOM 2700 C C . LYS A 1 332 ? 7.797 -2.729 -11.854 1.00 85.56 332 LYS A C 1
ATOM 2702 O O . LYS A 1 332 ? 6.607 -2.535 -11.623 1.00 85.56 332 LYS A O 1
ATOM 2707 N N . VAL A 1 333 ? 8.704 -1.755 -11.817 1.00 79.38 333 VAL A N 1
ATOM 2708 C CA . VAL A 1 333 ? 8.391 -0.387 -11.372 1.00 79.38 333 VAL A CA 1
ATOM 2709 C C . VAL A 1 333 ? 7.503 0.347 -12.381 1.00 79.38 333 VAL A C 1
ATOM 2711 O O . VAL A 1 333 ? 6.464 0.897 -12.014 1.00 79.38 333 VAL A O 1
ATOM 2714 N N . GLU A 1 334 ? 7.875 0.330 -13.658 1.00 78.31 334 GLU A N 1
ATOM 2715 C CA . GLU A 1 334 ? 7.253 1.157 -14.695 1.00 78.31 334 GLU A CA 1
ATOM 2716 C C . GLU A 1 334 ? 5.950 0.577 -15.244 1.00 78.31 334 GLU A C 1
ATOM 2718 O O . GLU A 1 334 ? 5.096 1.323 -15.726 1.00 78.31 334 GLU A O 1
ATOM 2723 N N . VAL A 1 335 ? 5.757 -0.740 -15.162 1.00 82.81 335 VAL A N 1
ATOM 2724 C CA . VAL A 1 335 ? 4.584 -1.398 -15.749 1.00 82.81 335 VAL A CA 1
ATOM 2725 C C . VAL A 1 335 ? 3.742 -2.077 -14.684 1.00 82.81 335 VAL A C 1
ATOM 2727 O O . VAL A 1 335 ? 2.547 -1.793 -14.580 1.00 82.81 335 VAL A O 1
ATOM 2730 N N . ILE A 1 336 ? 4.331 -2.980 -13.902 1.00 86.69 336 ILE A N 1
ATOM 2731 C CA . ILE A 1 336 ? 3.561 -3.865 -13.021 1.00 86.69 336 ILE A CA 1
ATOM 2732 C C . ILE A 1 336 ? 2.999 -3.083 -11.833 1.00 86.69 336 ILE A C 1
ATOM 2734 O O . ILE A 1 336 ? 1.785 -3.075 -11.619 1.00 86.69 336 ILE A O 1
ATOM 2738 N N . ASP A 1 337 ? 3.854 -2.379 -11.097 1.00 88.31 337 ASP A N 1
ATOM 2739 C CA . ASP A 1 337 ? 3.494 -1.679 -9.864 1.00 88.31 337 ASP A CA 1
ATOM 2740 C C . ASP A 1 337 ? 2.509 -0.540 -10.147 1.00 88.31 337 ASP A C 1
ATOM 2742 O O . ASP A 1 337 ? 1.475 -0.439 -9.480 1.00 88.31 337 ASP A O 1
ATOM 2746 N N . LYS A 1 338 ? 2.758 0.255 -11.199 1.00 81.69 338 LYS A N 1
ATOM 2747 C CA . LYS A 1 338 ? 1.849 1.329 -11.641 1.00 81.69 338 LYS A CA 1
ATOM 2748 C C . LYS A 1 338 ? 0.462 0.806 -12.027 1.00 81.69 338 LYS A C 1
ATOM 2750 O O . LYS A 1 338 ? -0.538 1.469 -11.750 1.00 81.69 338 LYS A O 1
ATOM 2755 N N . ARG A 1 339 ? 0.377 -0.377 -12.650 1.00 87.31 339 ARG A N 1
ATOM 2756 C CA . ARG A 1 339 ? -0.906 -0.985 -13.049 1.00 87.31 339 ARG A CA 1
ATOM 2757 C C . ARG A 1 339 ? -1.615 -1.695 -11.902 1.00 87.31 339 ARG A C 1
ATOM 2759 O O . ARG A 1 339 ? -2.838 -1.771 -11.928 1.00 87.31 339 ARG A O 1
ATOM 2766 N N . ARG A 1 340 ? -0.879 -2.216 -10.916 1.00 91.38 340 ARG A N 1
ATOM 2767 C CA . ARG A 1 340 ? -1.444 -3.001 -9.808 1.00 91.38 340 ARG A CA 1
ATOM 2768 C C . ARG A 1 340 ? -1.845 -2.172 -8.598 1.00 91.38 340 ARG A C 1
ATOM 2770 O O . ARG A 1 340 ? -2.876 -2.471 -8.003 1.00 91.38 340 ARG A O 1
ATOM 2777 N N . ALA A 1 341 ? -1.072 -1.149 -8.239 1.00 92.19 341 ALA A N 1
ATOM 2778 C CA . ALA A 1 341 ? -1.266 -0.443 -6.974 1.00 92.19 341 ALA A CA 1
ATOM 2779 C C . ALA A 1 341 ? -2.662 0.191 -6.857 1.00 92.19 341 ALA A C 1
ATOM 2781 O O . ALA A 1 341 ? -3.329 -0.000 -5.849 1.00 92.19 341 ALA A O 1
ATOM 2782 N N . ILE 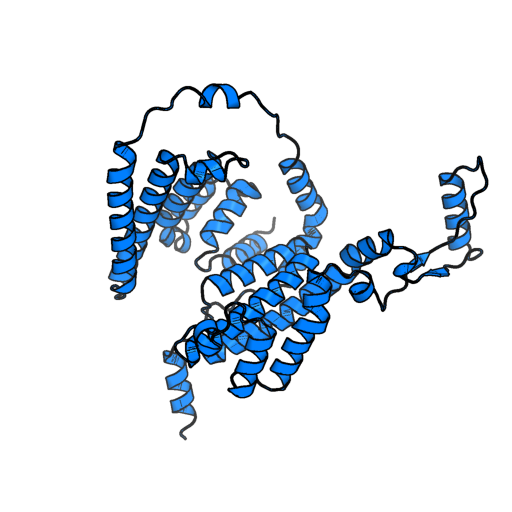A 1 342 ? -3.144 0.886 -7.894 1.00 91.81 342 ILE A N 1
ATOM 2783 C CA . ILE A 1 342 ? -4.459 1.550 -7.845 1.00 91.81 342 ILE A CA 1
ATOM 2784 C C . ILE A 1 342 ? -5.616 0.536 -7.757 1.00 91.81 342 ILE A C 1
ATOM 2786 O O . ILE A 1 342 ? -6.427 0.670 -6.845 1.00 91.81 342 ILE A O 1
ATOM 2790 N N . PRO A 1 343 ? -5.721 -0.496 -8.620 1.00 93.56 343 PRO A N 1
ATOM 2791 C CA . PRO A 1 343 ? -6.771 -1.507 -8.475 1.00 93.56 343 PRO A CA 1
ATOM 2792 C C . PRO A 1 343 ? -6.762 -2.227 -7.124 1.00 93.56 343 PRO A C 1
ATOM 2794 O O . PRO A 1 343 ? -7.828 -2.507 -6.580 1.00 93.56 343 PRO A O 1
ATOM 2797 N N . LEU A 1 344 ? -5.579 -2.511 -6.569 1.00 95.56 344 LEU A N 1
ATOM 2798 C CA . LEU A 1 344 ? -5.467 -3.104 -5.236 1.00 95.56 344 LEU A CA 1
ATOM 2799 C C . LEU A 1 344 ? -5.929 -2.137 -4.151 1.00 95.56 344 LEU A C 1
ATOM 2801 O O . LEU A 1 344 ? -6.681 -2.535 -3.268 1.00 95.56 344 LEU A O 1
ATOM 2805 N N . PHE A 1 345 ? -5.555 -0.862 -4.256 1.00 95.81 345 PHE A N 1
ATOM 2806 C CA . PHE A 1 345 ? -6.037 0.167 -3.346 1.00 95.81 345 PHE A CA 1
ATOM 2807 C C . PHE A 1 345 ? -7.563 0.242 -3.332 1.00 95.81 345 PHE A C 1
ATOM 2809 O O . PHE A 1 345 ? -8.151 0.327 -2.262 1.00 95.81 345 PHE A O 1
ATOM 2816 N N . LEU A 1 346 ? -8.207 0.189 -4.500 1.00 95.19 346 LEU A N 1
ATOM 2817 C CA . LEU A 1 346 ? -9.667 0.236 -4.599 1.00 95.19 346 LEU A CA 1
ATOM 2818 C C . LEU A 1 346 ? -10.325 -0.970 -3.917 1.00 95.19 346 LEU A C 1
ATOM 2820 O O . LEU A 1 346 ? -11.275 -0.787 -3.163 1.00 95.19 346 LEU A O 1
ATOM 2824 N N . GLN A 1 347 ? -9.776 -2.175 -4.091 1.00 96.00 347 GLN A N 1
ATOM 2825 C CA . GLN A 1 347 ? -10.261 -3.369 -3.386 1.00 96.00 347 GLN A CA 1
ATOM 2826 C C . GLN A 1 347 ? -10.097 -3.248 -1.863 1.00 96.00 347 GLN A C 1
ATOM 2828 O O . GLN A 1 347 ? -11.012 -3.570 -1.106 1.00 96.00 347 GLN A O 1
ATOM 2833 N N . VAL A 1 348 ? -8.944 -2.748 -1.405 1.00 96.56 348 VAL A N 1
ATOM 2834 C CA . V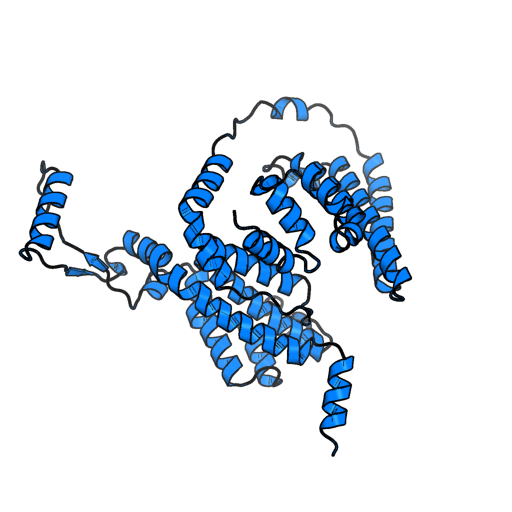AL A 1 348 ? -8.676 -2.506 0.022 1.00 96.56 348 VAL A CA 1
ATOM 2835 C C . VAL A 1 348 ? -9.601 -1.426 0.578 1.00 96.56 348 VAL A C 1
ATOM 2837 O O . VAL A 1 348 ? -10.121 -1.576 1.680 1.00 96.56 348 VAL A O 1
ATOM 2840 N N . HIS A 1 349 ? -9.849 -0.365 -0.189 1.00 95.56 349 HIS A N 1
ATOM 2841 C CA . HIS A 1 349 ? -10.789 0.690 0.160 1.00 95.56 349 HIS A CA 1
ATOM 2842 C C . HIS A 1 349 ? -12.201 0.127 0.337 1.00 95.56 349 HIS A C 1
ATOM 2844 O O . HIS A 1 349 ? -12.799 0.334 1.385 1.00 95.56 349 HIS A O 1
ATOM 2850 N N . GLU A 1 350 ? -12.719 -0.628 -0.633 1.00 95.88 350 GLU A N 1
ATOM 2851 C CA . GLU A 1 350 ? -14.051 -1.241 -0.543 1.00 95.88 350 GLU A CA 1
ATOM 2852 C C . GLU A 1 350 ? -14.187 -2.145 0.685 1.00 95.88 350 GLU A C 1
ATOM 2854 O O . GLU A 1 350 ? -15.178 -2.058 1.416 1.00 95.88 350 GLU A O 1
ATOM 2859 N N . PHE A 1 351 ? -13.171 -2.972 0.947 1.00 96.38 351 PHE A N 1
ATOM 2860 C CA . PHE A 1 351 ? -13.118 -3.798 2.148 1.00 96.38 351 PHE A CA 1
ATOM 2861 C C . PHE A 1 351 ? -13.164 -2.944 3.422 1.00 96.38 351 PHE A C 1
ATOM 2863 O O . PHE A 1 351 ? -13.989 -3.198 4.301 1.00 96.38 351 PHE A O 1
ATOM 2870 N N . LEU A 1 352 ? -12.332 -1.902 3.505 1.00 95.38 352 LEU A N 1
ATOM 2871 C CA . LEU A 1 352 ? -12.257 -1.012 4.661 1.00 95.38 352 LEU A CA 1
ATOM 2872 C C . LEU A 1 352 ? -13.583 -0.286 4.905 1.00 95.38 352 LEU A C 1
ATOM 2874 O O . LEU A 1 352 ? -14.074 -0.289 6.028 1.00 95.38 352 LEU A O 1
ATOM 2878 N N . ILE A 1 353 ? -14.203 0.274 3.861 1.00 93.69 353 ILE A N 1
ATOM 2879 C CA . ILE A 1 353 ? -15.508 0.941 3.956 1.00 93.69 353 ILE A CA 1
ATOM 2880 C C . ILE A 1 353 ? -16.574 -0.031 4.455 1.00 93.69 353 ILE A C 1
ATOM 2882 O O . ILE A 1 353 ? -17.350 0.305 5.351 1.00 93.69 353 ILE A O 1
ATOM 2886 N N . LYS A 1 354 ? -16.611 -1.245 3.897 1.00 94.31 354 LYS A N 1
ATOM 2887 C CA . LYS A 1 354 ? -17.567 -2.272 4.312 1.00 94.31 354 LYS A CA 1
ATOM 2888 C C . LYS A 1 354 ? -17.402 -2.613 5.792 1.00 94.31 354 LYS A C 1
ATOM 2890 O O . LYS A 1 354 ? -18.394 -2.656 6.516 1.00 94.31 354 LYS A O 1
ATOM 2895 N N . LYS A 1 355 ? -16.167 -2.829 6.250 1.00 93.62 355 LYS A N 1
ATOM 2896 C CA . LYS A 1 355 ? -15.891 -3.191 7.645 1.00 93.62 355 LYS A CA 1
ATOM 2897 C C . LYS A 1 355 ? -16.116 -2.037 8.606 1.00 93.62 355 LYS A C 1
ATOM 2899 O O . LYS A 1 355 ? -16.693 -2.254 9.665 1.00 93.62 355 LYS A O 1
ATOM 2904 N N . ALA A 1 356 ? -15.788 -0.817 8.204 1.00 90.38 356 ALA A N 1
ATOM 2905 C CA . ALA A 1 356 ? -16.062 0.356 9.013 1.00 90.38 356 ALA A CA 1
ATOM 2906 C C . ALA A 1 356 ? -17.558 0.587 9.219 1.00 90.38 356 ALA A C 1
ATOM 2908 O O . ALA A 1 356 ? -17.991 0.829 10.338 1.00 90.38 356 ALA A O 1
ATOM 2909 N N . LYS A 1 357 ? -18.376 0.407 8.177 1.00 89.94 357 LYS A N 1
ATOM 2910 C CA . LYS A 1 357 ? -19.838 0.454 8.326 1.00 89.94 357 LYS A CA 1
ATOM 2911 C C . LYS A 1 357 ? -20.370 -0.657 9.229 1.00 89.94 357 LYS A C 1
ATOM 2913 O O . LYS A 1 357 ? -21.292 -0.426 10.000 1.00 89.94 357 LYS A O 1
ATOM 2918 N N . GLN A 1 358 ? -19.793 -1.853 9.129 1.00 89.81 358 GLN A N 1
ATOM 2919 C CA . GLN A 1 358 ? -20.229 -3.014 9.901 1.00 89.81 358 GLN A CA 1
ATOM 2920 C C . GLN A 1 358 ? -19.871 -2.909 11.392 1.00 89.81 358 GLN A C 1
ATOM 2922 O O . GLN A 1 358 ? -20.652 -3.349 12.233 1.00 89.81 358 GLN A O 1
ATOM 2927 N N . PHE A 1 359 ? -18.698 -2.363 11.720 1.00 86.06 359 PHE A N 1
ATOM 2928 C CA . PHE A 1 359 ? -18.129 -2.459 13.068 1.00 86.06 359 PHE A CA 1
ATOM 2929 C C . PHE A 1 359 ? -17.847 -1.115 13.745 1.00 86.06 359 PHE A C 1
ATOM 2931 O O . PHE A 1 359 ? -17.809 -1.079 14.968 1.00 86.06 359 PHE A O 1
ATOM 2938 N N . PHE A 1 360 ? -17.676 -0.027 12.989 1.00 78.56 360 PHE A N 1
ATOM 2939 C CA . PHE A 1 360 ? -17.205 1.270 13.503 1.00 78.56 360 PHE A CA 1
ATOM 2940 C C . PHE A 1 360 ? -18.217 2.418 13.314 1.00 78.56 360 PHE A C 1
ATOM 2942 O O . PHE A 1 360 ? -17.940 3.556 13.687 1.00 78.56 360 PHE A O 1
ATOM 2949 N N . ALA A 1 361 ? -19.395 2.157 12.736 1.00 68.56 361 ALA A N 1
ATOM 2950 C CA . ALA A 1 361 ? -20.450 3.162 12.605 1.00 68.56 361 ALA A CA 1
ATOM 2951 C C . ALA A 1 361 ? -21.107 3.470 13.965 1.00 68.56 361 ALA A C 1
ATOM 2953 O O . ALA A 1 361 ? -21.333 2.563 14.766 1.00 68.56 361 ALA A O 1
ATOM 2954 N N . SER A 1 362 ? -21.439 4.744 14.217 1.00 53.81 362 SER A N 1
ATOM 2955 C CA . SER A 1 362 ? -22.006 5.185 15.499 1.00 53.81 362 SER A CA 1
ATOM 2956 C C . SER A 1 362 ? -23.300 4.438 15.891 1.00 53.81 362 SER A C 1
ATOM 2958 O O . SER A 1 362 ? -24.137 4.163 15.023 1.00 53.81 362 SER A O 1
ATOM 2960 N N . PRO A 1 363 ? -23.532 4.204 17.202 1.00 49.16 363 PRO A N 1
ATOM 2961 C CA . PRO A 1 363 ? -24.699 3.476 17.724 1.00 49.16 363 PRO A CA 1
ATOM 2962 C C . PRO A 1 363 ? -26.065 4.036 17.303 1.00 49.16 363 PRO A C 1
ATOM 2964 O O . PRO A 1 363 ? -27.041 3.290 17.239 1.00 49.16 363 PRO A O 1
ATOM 2967 N N . SER A 1 364 ? -26.147 5.331 16.979 1.00 45.31 364 SER A N 1
ATOM 2968 C CA . SER A 1 364 ? -27.391 6.004 16.588 1.00 45.31 364 SER A CA 1
ATOM 2969 C C . SER A 1 364 ? -28.025 5.445 15.307 1.00 45.31 364 SER A C 1
ATOM 2971 O O . SER A 1 364 ? -29.244 5.466 15.202 1.00 45.31 364 SER A O 1
ATOM 2973 N N . LYS A 1 365 ? -27.247 4.873 14.374 1.00 45.94 365 LYS A N 1
ATOM 2974 C CA . LYS A 1 365 ? -27.795 4.190 13.180 1.00 45.94 365 LYS A CA 1
ATOM 2975 C C . LYS A 1 365 ? -28.122 2.713 13.413 1.00 45.94 365 LYS A C 1
ATOM 2977 O O . LYS A 1 365 ? -29.043 2.183 12.804 1.00 45.94 365 LYS A O 1
ATOM 2982 N N . GLN A 1 366 ? -27.415 2.042 14.323 1.00 45.06 366 GLN A N 1
ATOM 2983 C CA . GLN A 1 366 ? -27.658 0.621 14.611 1.00 45.06 366 GLN A CA 1
ATOM 2984 C C . GLN A 1 366 ? -28.983 0.388 15.360 1.00 45.06 366 GLN A C 1
ATOM 2986 O O . GLN A 1 366 ? -29.581 -0.682 15.233 1.00 45.06 366 GLN A O 1
ATOM 2991 N N . GLN A 1 367 ? -29.481 1.392 16.093 1.00 42.44 367 GLN A N 1
ATOM 2992 C CA . GLN A 1 367 ? -30.821 1.369 16.694 1.00 42.44 367 GLN A CA 1
ATOM 2993 C C . GLN A 1 367 ? -31.953 1.639 15.684 1.00 42.44 367 GLN A C 1
ATOM 2995 O O . GLN A 1 367 ? -33.034 1.075 15.834 1.00 42.44 367 GLN A O 1
ATOM 3000 N N . GLU A 1 368 ? -31.724 2.426 14.628 1.00 44.66 368 GLU A N 1
ATOM 3001 C CA . GLU A 1 368 ? -32.732 2.669 13.579 1.00 44.66 368 GLU A CA 1
ATOM 3002 C C . GLU A 1 368 ? -32.902 1.460 12.638 1.00 44.66 368 GLU A C 1
ATOM 3004 O O . GLU A 1 368 ? -34.028 1.098 12.282 1.00 44.66 368 GLU A O 1
ATOM 3009 N N . ASP A 1 369 ? -31.812 0.765 12.299 1.00 46.03 369 ASP A N 1
ATOM 3010 C CA . ASP A 1 369 ? -31.865 -0.431 11.440 1.00 46.03 369 ASP A CA 1
ATOM 3011 C C . ASP A 1 369 ? -32.445 -1.663 12.167 1.00 46.03 369 ASP A C 1
ATOM 3013 O O . ASP A 1 369 ? -33.086 -2.516 11.554 1.00 46.03 369 ASP A O 1
ATOM 3017 N N . SER A 1 370 ? -32.291 -1.751 13.493 1.00 47.72 370 SER A N 1
ATOM 3018 C CA . SER A 1 370 ? -32.934 -2.803 14.300 1.00 47.72 370 SER A CA 1
ATOM 3019 C C . SER A 1 370 ? -34.414 -2.514 14.594 1.00 47.72 370 SER A C 1
ATOM 3021 O O . SER A 1 370 ? -35.205 -3.451 14.723 1.00 47.72 370 SER A O 1
ATOM 3023 N N . ALA A 1 371 ? -34.819 -1.240 14.619 1.00 44.28 371 ALA A N 1
ATOM 3024 C CA . ALA A 1 371 ? -36.221 -0.840 14.742 1.00 44.28 371 ALA A CA 1
ATOM 3025 C C . ALA A 1 371 ? -37.012 -0.982 13.425 1.00 44.28 371 ALA A C 1
ATOM 3027 O O . ALA A 1 371 ? -38.211 -1.244 13.458 1.00 44.28 371 ALA A O 1
ATOM 3028 N N . SER A 1 372 ? -36.359 -0.858 12.265 1.00 46.16 372 SER A N 1
ATOM 3029 C CA . SER A 1 372 ? -37.004 -0.957 10.942 1.00 46.16 372 SER A CA 1
ATOM 3030 C C . SER A 1 372 ? -37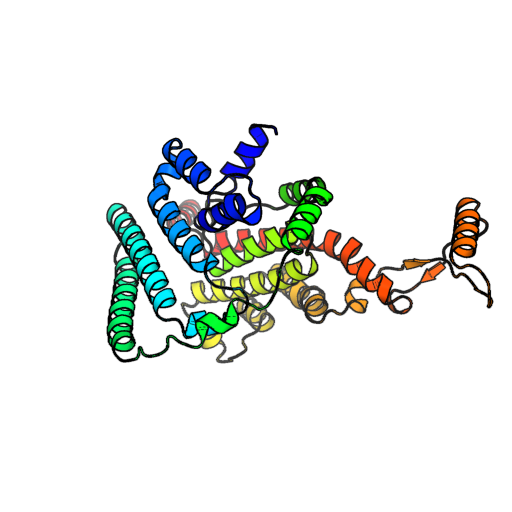.104 -2.385 10.382 1.00 46.16 372 SER A C 1
ATOM 3032 O O . SER A 1 372 ? -37.875 -2.618 9.454 1.00 46.16 372 SER A O 1
ATOM 3034 N N . GLY A 1 373 ? -36.397 -3.356 10.972 1.00 43.66 373 GLY A N 1
ATOM 3035 C CA . GLY A 1 373 ? -36.549 -4.793 10.690 1.00 43.66 373 GLY A CA 1
ATOM 3036 C C . GLY A 1 373 ? -37.641 -5.502 11.505 1.00 43.66 373 GLY A C 1
ATOM 3037 O O . GLY A 1 373 ? -37.783 -6.718 11.398 1.00 43.66 373 GLY A O 1
ATOM 3038 N N . SER A 1 374 ? -38.389 -4.757 12.326 1.00 39.66 374 SER A N 1
ATOM 3039 C CA . SER A 1 374 ? -39.498 -5.261 13.145 1.00 39.66 374 SER A CA 1
ATOM 3040 C C . SER A 1 374 ? -40.833 -4.668 12.677 1.00 39.66 374 SER A C 1
ATOM 3042 O O . SER A 1 374 ? -41.472 -3.926 13.421 1.00 39.66 374 SER A O 1
ATOM 3044 N N . ILE A 1 375 ? -41.241 -4.968 11.440 1.00 39.41 375 ILE A N 1
ATOM 3045 C CA . ILE A 1 375 ? -42.638 -4.852 10.979 1.00 39.41 375 ILE A CA 1
ATOM 3046 C C . ILE A 1 375 ? -43.011 -6.121 10.225 1.00 39.41 375 ILE A C 1
ATOM 3048 O O . ILE A 1 375 ? -42.261 -6.483 9.290 1.00 39.41 375 ILE A O 1
#

Mean predicted aligned error: 17.55 Å

Secondary structure (DSSP, 8-state):
--HHHHHHHHHTS-STTHHHHHHHIIIIIS-SS-HHHHHHHHHH-HHHHTTHHHHHHHHHHHHHHTTS-TT-HHHHTT-HHHHHHHHHHHHHHHHHHHHHHHHTT--HHHHHHHHHHHHHHHHHHHHHTT-----SSTTTGGGS----SHHHHHHHHHHHHHHHHHHHHTTSPPPPTT----HHHHHHHHHHHHHHHHT-HHHHHHHHHHHHHHHHHHHHHHHHSS-HHHHHT-TT--HHHHHHHHHHTTSS-HHHHHHHHHIIIIIIHHHHTT-HHHHHTT-EEEE----PPTT--HHHHHHHHHHHHHHTSS-PEEEETTT-HHHHHHHIIIIIIHHHHHHHHHHHHHHHHHHHHHHTS-HHHHHHHHHHT--

pLDDT: mean 70.46, std 19.94, range [28.7, 97.69]

Radius of gyration: 26.89 Å; Cα contacts (8 Å, |Δi|>4): 280; chains: 1; bounding box: 79×54×80 Å

Foldseek 3Di:
DDVVVVVVVVVQQPPDCSLLVVLCCCDPQQNVDHLVRLLVVLVVDPVSVVCNLVSVLSVQLVVLVVVQDPVPPVVCVVVLVSVLSNLVSVLSVLVVVQVVCVVVVHHDPSVVVNVVSVVVNVVSVVVVVVDDDDDDPVVVPPPDDDDPDDSVVSNVLCVVCVVVLVVQLVLADGQPPQFDDPPVLNVLLVVLSVCLSSLVLLVSLLSLLVSLQVLLQVLCCLVVVDGPCVVVVDPCCDSLNSLVVCVVVVVDDPVVSVVSVCSVPQGNVCSVVVVLCSLCVPPWDWDFDQDDDPPDDPVVSVVVQVVCVVVVVGGTDTHRCVVVVVVSVVCCRVPRSNVPRSVSSVVSSVVSSVSSVVRVRDPVVVVVVVVVVPD